Protein AF-W4VI73-F1 (afdb_monomer_lite)

InterPro domains:
  IPR001119 S-layer homology domain [PF00395] (2-27)
  IPR001119 S-layer homology domain [PF00395] (42-85)
  IPR001119 S-layer homology domain [PF00395] (102-146)
  IPR001119 S-layer homology domain [PS51272] (1-38)
  IPR001119 S-layer homology domain [PS51272] (39-98)
  IPR001119 S-layer homology domain [PS51272] (99-163)
  IPR001279 Metallo-beta-lactamase [PF00753] (171-366)
  IPR001279 Metallo-beta-lactamase [SM00849] (174-367)
  IPR035681 ComA-like, MBL domain [cd07731] (166-342)
  IPR036866 Ribonuclease Z/Hydroxyacylglutathione hydrolase-like [G3DSA:3.60.15.10] (163-410)
  IPR036866 Ribonuclease Z/Hydroxyacylglutathione hydrolase-like [SSF56281] (162-400)
  IPR052159 Bacterial competence-related DNA uptake protein [PTHR30619] (159-404)

Structure (mmCIF, N/CA/C/O backbone):
data_AF-W4VI73-F1
#
_entry.id   AF-W4VI73-F1
#
loop_
_atom_site.group_PDB
_atom_site.id
_atom_site.type_symbol
_atom_site.label_atom_id
_atom_site.label_alt_id
_atom_site.label_comp_id
_atom_site.label_asym_id
_atom_site.label_entity_id
_atom_site.label_seq_id
_atom_site.pdbx_PDB_ins_code
_atom_site.Cartn_x
_atom_site.Cartn_y
_atom_site.Cartn_z
_atom_site.occupancy
_atom_site.B_iso_or_equiv
_atom_site.auth_seq_id
_atom_site.auth_comp_id
_atom_site.auth_asym_id
_atom_site.auth_atom_id
_atom_site.pdbx_PDB_model_num
ATOM 1 N N . MET A 1 1 ? -0.825 -9.876 -23.901 1.00 53.19 1 MET A N 1
ATOM 2 C CA . MET A 1 1 ? 0.155 -10.525 -24.813 1.00 53.19 1 MET A CA 1
ATOM 3 C C . MET A 1 1 ? -0.487 -11.123 -26.064 1.00 53.19 1 MET A C 1
ATOM 5 O O . MET A 1 1 ? -0.194 -10.628 -27.145 1.00 53.19 1 MET A O 1
ATOM 9 N N . TYR A 1 2 ? -1.376 -12.121 -25.945 1.00 41.75 2 TYR A N 1
ATOM 10 C CA . TYR A 1 2 ? -2.130 -12.673 -27.088 1.00 41.75 2 TYR A CA 1
ATOM 11 C C . TYR A 1 2 ? -3.108 -11.646 -27.689 1.00 41.75 2 TYR A C 1
ATOM 13 O O . TYR A 1 2 ? -3.062 -11.385 -28.885 1.00 41.75 2 TYR A O 1
ATOM 21 N N . ASN A 1 3 ? -3.875 -10.950 -26.840 1.00 39.81 3 ASN A N 1
ATOM 22 C CA . ASN A 1 3 ? -4.805 -9.888 -27.263 1.00 39.81 3 ASN A CA 1
ATOM 23 C C . ASN A 1 3 ? -4.108 -8.655 -27.872 1.00 39.81 3 ASN A C 1
ATOM 25 O O . ASN A 1 3 ? -4.719 -7.924 -28.637 1.00 39.81 3 ASN A O 1
ATOM 29 N N . LEU A 1 4 ? -2.815 -8.457 -27.580 1.00 49.44 4 LEU A N 1
ATOM 30 C CA . LEU A 1 4 ? -1.982 -7.402 -28.178 1.00 49.44 4 LEU A CA 1
ATOM 31 C C . LEU A 1 4 ? -1.274 -7.877 -29.464 1.00 49.44 4 LEU A C 1
ATOM 33 O O . LEU A 1 4 ? -0.459 -7.155 -30.026 1.00 49.44 4 LEU A O 1
ATOM 37 N N . SER A 1 5 ? -1.521 -9.116 -29.914 1.00 58.31 5 SER A N 1
ATOM 38 C CA . SER A 1 5 ? -0.842 -9.750 -31.058 1.00 58.31 5 SER A CA 1
ATOM 39 C C . SER A 1 5 ? 0.697 -9.755 -30.967 1.00 58.31 5 SER A C 1
ATOM 41 O O . SER A 1 5 ? 1.405 -9.817 -31.977 1.00 58.31 5 SER A O 1
ATOM 43 N N . LEU A 1 6 ? 1.249 -9.703 -29.750 1.00 58.56 6 LEU A N 1
ATOM 44 C CA . LEU A 1 6 ? 2.697 -9.631 -29.530 1.00 58.56 6 LEU A CA 1
ATOM 45 C C . LEU A 1 6 ? 3.340 -11.019 -29.558 1.00 58.56 6 LEU A C 1
ATOM 47 O O . LEU A 1 6 ? 4.357 -11.205 -30.220 1.00 58.56 6 LEU A O 1
ATOM 51 N N . ILE A 1 7 ? 2.713 -12.016 -28.926 1.00 64.75 7 ILE A N 1
ATOM 52 C CA . ILE A 1 7 ? 3.198 -13.404 -28.901 1.00 64.75 7 ILE A CA 1
ATOM 53 C C . ILE A 1 7 ? 2.098 -14.345 -29.400 1.00 64.75 7 ILE A C 1
ATOM 55 O O . ILE A 1 7 ? 1.011 -14.391 -28.829 1.00 64.75 7 ILE A O 1
ATOM 59 N N . GLY A 1 8 ? 2.397 -15.105 -30.459 1.00 61.69 8 GLY A N 1
ATOM 60 C CA . GLY A 1 8 ? 1.536 -16.161 -31.004 1.00 61.69 8 GLY A CA 1
ATOM 61 C C . GLY A 1 8 ? 2.059 -17.571 -30.706 1.00 61.69 8 GLY A C 1
ATOM 62 O O . GLY A 1 8 ? 3.202 -17.739 -30.269 1.00 61.69 8 GLY A O 1
ATOM 63 N N . GLY A 1 9 ? 1.219 -18.582 -30.951 1.00 58.00 9 GLY A N 1
ATOM 64 C CA . GLY A 1 9 ? 1.603 -19.998 -30.901 1.00 58.00 9 GLY A CA 1
ATOM 65 C C . GLY A 1 9 ? 2.424 -20.442 -32.119 1.00 58.00 9 GLY A C 1
ATOM 66 O O . GLY A 1 9 ? 2.560 -19.709 -33.097 1.00 58.00 9 GLY A O 1
ATOM 67 N N . TYR A 1 10 ? 2.983 -21.648 -32.056 1.00 61.72 10 TYR A N 1
ATOM 68 C CA . TYR A 1 10 ? 3.681 -22.288 -33.170 1.00 61.72 10 TYR A CA 1
ATOM 69 C C . TYR A 1 10 ? 2.692 -22.975 -34.126 1.00 61.72 10 TYR A C 1
ATOM 71 O O . TYR A 1 10 ? 1.575 -23.326 -33.749 1.00 61.72 10 TYR A O 1
ATOM 79 N N . ASN A 1 11 ? 3.137 -23.242 -35.360 1.00 58.69 11 ASN A N 1
ATOM 80 C CA . ASN A 1 11 ? 2.346 -23.940 -36.388 1.00 58.69 11 ASN A CA 1
ATOM 81 C C . ASN A 1 11 ? 1.944 -25.379 -36.000 1.00 58.69 11 ASN A C 1
ATOM 83 O O . ASN A 1 11 ? 1.124 -25.986 -36.680 1.00 58.69 11 ASN A O 1
ATOM 87 N N . ASP A 1 12 ? 2.522 -25.923 -34.924 1.00 63.03 12 ASP A N 1
ATOM 88 C CA . ASP A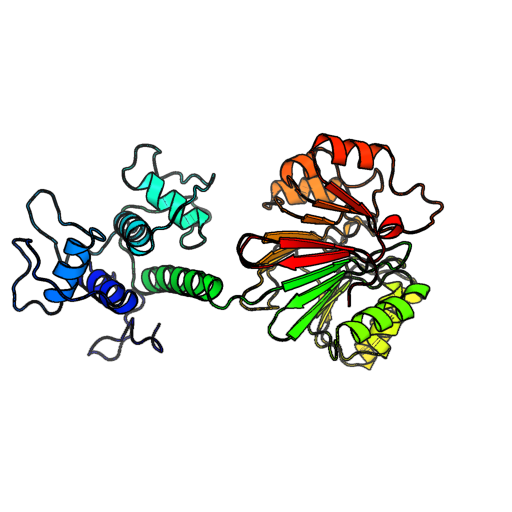 1 12 ? 2.183 -27.224 -34.338 1.00 63.03 12 ASP A CA 1
ATOM 89 C C . ASP A 1 12 ? 1.002 -27.154 -33.344 1.00 63.03 12 ASP A C 1
ATOM 91 O O . ASP A 1 12 ? 0.662 -28.156 -32.721 1.00 63.03 12 ASP A O 1
ATOM 95 N N . GLY A 1 13 ? 0.384 -25.978 -33.176 1.00 51.12 13 GLY A N 1
ATOM 96 C CA . GLY A 1 13 ? -0.728 -25.749 -32.251 1.00 51.12 13 GLY A CA 1
ATOM 97 C C . GLY A 1 13 ? -0.301 -25.540 -30.795 1.00 51.12 13 GLY A C 1
ATOM 98 O O . GLY A 1 13 ? -1.148 -25.267 -29.948 1.00 51.12 13 GLY A O 1
ATOM 99 N N . SER A 1 14 ? 0.997 -25.626 -30.479 1.00 64.94 14 SER A N 1
ATOM 100 C CA . SER A 1 14 ? 1.517 -25.384 -29.132 1.00 64.94 14 SER A CA 1
ATOM 101 C C . SER A 1 14 ? 1.884 -23.914 -28.914 1.00 64.94 14 SER A C 1
ATOM 103 O O . SER A 1 14 ? 2.407 -23.236 -29.797 1.00 64.94 14 SER A O 1
ATOM 105 N N . TYR A 1 15 ? 1.692 -23.411 -27.693 1.00 64.38 15 TYR A N 1
ATOM 106 C CA . TYR A 1 15 ? 2.195 -22.081 -27.310 1.00 64.38 15 TYR A CA 1
ATOM 107 C C . TYR A 1 15 ? 3.703 -22.093 -26.979 1.00 64.38 15 TYR A C 1
ATOM 109 O O . TYR A 1 15 ? 4.378 -21.060 -26.989 1.00 64.38 15 TYR A O 1
ATOM 117 N N . GLY A 1 16 ? 4.248 -23.288 -26.707 1.00 77.00 16 GLY A N 1
ATOM 118 C CA . GLY A 1 16 ? 5.673 -23.524 -26.483 1.00 77.00 16 GLY A CA 1
ATOM 119 C C . GLY A 1 16 ? 6.258 -22.791 -25.274 1.00 77.00 16 GLY A C 1
ATOM 120 O O . GLY A 1 16 ? 7.405 -22.373 -25.339 1.00 77.00 16 GLY A O 1
ATOM 121 N N . VAL A 1 17 ? 5.498 -22.632 -24.186 1.00 78.31 17 VAL A N 1
ATOM 122 C CA . VAL A 1 17 ? 5.861 -21.827 -22.997 1.00 78.31 17 VAL A CA 1
ATOM 123 C C . VAL A 1 17 ? 7.265 -22.102 -22.432 1.00 78.31 17 VAL A C 1
ATOM 125 O O . VAL A 1 17 ? 7.959 -21.167 -22.046 1.00 78.31 17 VAL A O 1
ATOM 128 N N . ASN A 1 18 ? 7.722 -23.358 -22.469 1.00 85.06 18 ASN A N 1
ATOM 129 C CA . ASN A 1 18 ? 9.032 -23.769 -21.948 1.00 85.06 18 ASN A CA 1
ATOM 130 C C . ASN A 1 18 ? 10.155 -23.763 -23.003 1.00 85.06 18 ASN A C 1
ATOM 132 O O . ASN A 1 18 ? 11.300 -24.063 -22.671 1.00 85.06 18 ASN A O 1
ATOM 136 N N . LYS A 1 19 ? 9.862 -23.453 -24.275 1.00 88.31 19 LYS A N 1
ATOM 137 C CA . LYS A 1 19 ? 10.893 -23.353 -25.321 1.00 88.31 19 LYS A CA 1
ATOM 138 C C . LYS A 1 19 ? 11.728 -22.091 -25.079 1.00 88.31 19 LYS A C 1
ATOM 140 O O . LYS A 1 19 ? 11.173 -21.038 -24.762 1.00 88.31 19 LYS A O 1
ATOM 145 N N . SER A 1 20 ? 13.049 -22.196 -25.227 1.00 93.50 20 SER A N 1
ATOM 146 C CA . SER A 1 20 ? 13.934 -21.027 -25.200 1.00 93.50 20 SER A CA 1
ATOM 147 C C . SER A 1 20 ? 13.585 -20.063 -26.331 1.00 93.50 20 SER A C 1
ATOM 149 O O . SER A 1 20 ? 13.265 -20.509 -27.433 1.00 93.50 20 SER A O 1
ATOM 151 N N . ILE A 1 21 ? 13.654 -18.760 -26.062 1.00 94.50 21 ILE A N 1
ATOM 152 C CA . ILE A 1 21 ? 13.336 -17.724 -27.046 1.00 94.50 21 ILE A CA 1
ATOM 153 C C . ILE A 1 21 ? 14.597 -17.259 -27.785 1.00 94.50 21 ILE A C 1
ATOM 155 O O . ILE A 1 21 ? 15.662 -17.049 -27.197 1.00 94.50 21 ILE A O 1
ATOM 159 N N . THR A 1 22 ? 14.493 -17.129 -29.103 1.00 96.50 22 THR A N 1
ATOM 160 C CA . THR A 1 22 ? 15.598 -16.717 -29.976 1.00 96.50 22 THR A CA 1
ATOM 161 C C . THR A 1 22 ? 15.736 -15.197 -30.054 1.00 96.50 22 THR A C 1
ATOM 163 O O . THR A 1 22 ? 14.796 -14.445 -29.787 1.00 96.50 22 THR A O 1
ATOM 166 N N . ARG A 1 23 ? 16.910 -14.723 -30.489 1.00 97.38 23 ARG A N 1
ATOM 167 C CA . ARG A 1 23 ? 17.167 -13.291 -30.710 1.00 97.38 23 ARG A CA 1
ATOM 168 C C . ARG A 1 23 ? 16.255 -12.703 -31.795 1.00 97.38 23 ARG A C 1
ATOM 170 O O . ARG A 1 23 ? 15.782 -11.582 -31.643 1.00 97.38 23 ARG A O 1
ATOM 177 N N . ALA A 1 24 ? 15.954 -13.461 -32.854 1.00 96.25 24 ALA A N 1
ATOM 178 C CA . ALA A 1 24 ? 15.026 -13.040 -33.907 1.00 96.25 24 ALA A CA 1
ATOM 179 C C . ALA A 1 24 ? 13.568 -12.923 -33.426 1.00 96.25 24 ALA A C 1
ATOM 181 O O . ALA A 1 24 ? 12.857 -12.005 -33.844 1.00 96.25 24 ALA A O 1
ATOM 182 N N . GLU A 1 25 ? 13.117 -13.823 -32.543 1.00 95.06 25 GLU A N 1
ATOM 183 C CA . GLU A 1 25 ? 11.790 -13.728 -31.916 1.00 95.06 25 GLU A CA 1
ATOM 184 C C . GLU A 1 25 ? 11.686 -12.475 -31.048 1.00 95.06 25 GLU A C 1
ATOM 186 O O . GLU A 1 25 ? 10.760 -11.691 -31.248 1.00 95.06 25 GLU A O 1
ATOM 191 N N . VAL A 1 26 ? 12.658 -12.233 -30.160 1.00 96.62 26 VAL A N 1
ATOM 192 C CA . VAL A 1 26 ? 12.672 -11.024 -29.317 1.00 96.62 26 VAL A CA 1
ATOM 193 C C . VAL A 1 26 ? 12.684 -9.756 -30.171 1.00 96.62 26 VAL A C 1
ATOM 195 O O . VAL A 1 26 ? 11.849 -8.882 -29.953 1.00 96.62 26 VAL A O 1
ATOM 198 N N . ALA A 1 27 ? 13.553 -9.686 -31.186 1.00 96.19 27 ALA A N 1
ATOM 199 C CA . ALA A 1 27 ? 13.620 -8.558 -32.116 1.00 96.19 27 ALA A CA 1
ATOM 200 C C . ALA A 1 27 ? 12.250 -8.221 -32.712 1.00 96.19 27 ALA A C 1
ATOM 202 O O . ALA A 1 27 ? 11.793 -7.086 -32.656 1.00 96.19 27 ALA A O 1
ATOM 203 N N . THR A 1 28 ? 11.566 -9.237 -33.235 1.00 90.94 28 THR A N 1
ATOM 204 C CA . THR A 1 28 ? 10.274 -9.069 -33.904 1.00 90.94 28 THR A CA 1
ATOM 205 C C . THR A 1 28 ? 9.180 -8.609 -32.946 1.00 90.94 28 THR A C 1
ATOM 207 O O . THR A 1 28 ? 8.346 -7.783 -33.317 1.00 90.94 28 THR A O 1
ATOM 210 N N . ILE A 1 29 ? 9.171 -9.137 -31.721 1.00 92.19 29 ILE A N 1
ATOM 211 C CA . ILE A 1 29 ? 8.170 -8.786 -30.710 1.00 92.19 29 ILE A CA 1
ATOM 212 C C . ILE A 1 29 ? 8.358 -7.337 -30.253 1.00 92.19 29 ILE A C 1
ATOM 214 O O . ILE A 1 29 ? 7.383 -6.591 -30.209 1.00 92.19 29 ILE A O 1
ATOM 218 N N . ILE A 1 30 ? 9.599 -6.926 -29.981 1.00 94.12 30 ILE A N 1
ATOM 219 C CA . ILE A 1 30 ? 9.917 -5.567 -29.525 1.00 94.12 30 ILE A CA 1
ATOM 220 C C . ILE A 1 30 ? 9.689 -4.539 -30.638 1.00 94.12 30 ILE A C 1
ATOM 222 O O . ILE A 1 30 ? 9.037 -3.532 -30.387 1.00 94.12 30 ILE A O 1
ATOM 226 N N . THR A 1 31 ? 10.107 -4.820 -31.882 1.00 88.75 31 THR A N 1
ATOM 227 C CA . THR A 1 31 ? 9.783 -3.970 -33.046 1.00 88.75 31 THR A CA 1
ATOM 228 C C . THR A 1 31 ? 8.281 -3.736 -33.168 1.00 88.75 31 THR A C 1
ATOM 230 O O . THR A 1 31 ? 7.867 -2.608 -33.396 1.00 88.75 31 THR A O 1
ATOM 233 N N . ARG A 1 32 ? 7.460 -4.787 -33.017 1.00 86.50 32 ARG A N 1
ATOM 234 C CA . ARG A 1 32 ? 6.000 -4.655 -33.114 1.00 86.50 32 ARG A CA 1
ATOM 235 C C . ARG A 1 32 ? 5.423 -3.849 -31.959 1.00 86.50 32 ARG A C 1
ATOM 237 O O . ARG A 1 32 ? 4.520 -3.057 -32.177 1.00 86.50 32 ARG A O 1
ATOM 244 N N . HIS A 1 33 ? 5.900 -4.094 -30.745 1.00 85.94 33 HIS A N 1
ATOM 245 C CA . HIS A 1 33 ? 5.370 -3.427 -29.566 1.00 85.94 33 HIS A CA 1
ATOM 246 C C . HIS A 1 33 ? 5.668 -1.924 -29.560 1.00 85.94 33 HIS A C 1
ATOM 248 O O . HIS A 1 33 ? 4.781 -1.141 -29.252 1.00 85.94 33 HIS A O 1
ATOM 254 N N . LEU A 1 34 ? 6.884 -1.540 -29.949 1.00 86.75 34 LEU A N 1
ATOM 255 C CA . LEU A 1 34 ? 7.323 -0.145 -30.017 1.00 86.75 34 LEU A CA 1
ATOM 256 C C . LEU A 1 34 ? 6.971 0.542 -31.352 1.00 86.75 34 LEU A C 1
ATOM 258 O O . LEU A 1 34 ? 7.462 1.632 -31.620 1.00 86.75 34 LEU A O 1
ATOM 262 N N . ASP A 1 35 ? 6.180 -0.112 -32.211 1.00 86.56 35 ASP A N 1
ATOM 263 C CA . ASP A 1 35 ? 5.791 0.366 -33.549 1.00 86.56 35 ASP A CA 1
ATOM 264 C C . ASP A 1 35 ? 6.974 0.870 -34.410 1.00 86.56 35 ASP A C 1
ATOM 266 O O . ASP A 1 35 ? 6.919 1.890 -35.101 1.00 86.56 35 ASP A O 1
ATOM 270 N N . LEU A 1 36 ? 8.101 0.150 -34.361 1.00 88.75 36 LEU A N 1
ATOM 271 C CA . LEU A 1 36 ? 9.322 0.559 -35.054 1.00 88.75 36 LEU A CA 1
ATOM 272 C C . LEU A 1 36 ? 9.239 0.269 -36.553 1.00 88.75 36 LEU A C 1
ATOM 274 O O . LEU A 1 36 ? 8.889 -0.829 -36.998 1.00 88.75 36 LEU A O 1
ATOM 278 N N . SER A 1 37 ? 9.691 1.235 -37.351 1.00 89.31 37 SER A N 1
ATOM 279 C CA . SER A 1 37 ? 9.804 1.073 -38.800 1.00 89.31 37 SER A CA 1
ATOM 280 C C . SER A 1 37 ? 10.893 0.063 -39.171 1.00 89.31 37 SER A C 1
ATOM 282 O O . SER A 1 37 ? 12.058 0.211 -38.800 1.00 89.31 37 SER A O 1
ATOM 284 N N . GLY A 1 38 ? 10.517 -0.946 -39.963 1.00 90.88 38 GLY A N 1
ATOM 285 C CA . GLY A 1 38 ? 11.434 -1.962 -40.478 1.00 90.88 38 GLY A CA 1
ATOM 286 C C . GLY A 1 38 ? 12.637 -1.360 -41.213 1.00 90.88 38 GLY A C 1
ATOM 287 O O . GLY A 1 38 ? 12.488 -0.436 -42.011 1.00 90.88 38 GLY A O 1
ATOM 288 N N . SER A 1 39 ? 13.828 -1.913 -40.983 1.00 92.75 39 SER A N 1
ATOM 289 C CA . SER A 1 39 ? 15.075 -1.435 -41.594 1.00 92.75 39 SER A CA 1
ATOM 290 C C . SER A 1 39 ? 15.955 -2.597 -42.060 1.00 92.75 39 SER A C 1
ATOM 292 O O . SER A 1 39 ? 15.746 -3.752 -41.694 1.00 92.75 39 SER A O 1
ATOM 294 N N . LYS A 1 40 ? 16.933 -2.303 -42.918 1.00 96.12 40 LYS A N 1
ATOM 295 C CA . LYS A 1 40 ? 17.884 -3.286 -43.439 1.00 96.12 40 LYS A CA 1
ATOM 296 C C . LYS A 1 40 ? 19.028 -3.499 -42.431 1.00 96.12 40 LYS A C 1
ATOM 298 O O . LYS A 1 40 ? 19.741 -2.532 -42.177 1.00 96.12 40 LYS A O 1
ATOM 303 N N . PRO A 1 41 ? 19.264 -4.727 -41.932 1.00 96.38 41 PRO A N 1
ATOM 304 C CA . PRO A 1 41 ? 20.358 -4.987 -41.007 1.00 96.38 41 PRO A CA 1
ATOM 305 C C . PRO A 1 41 ? 21.729 -5.006 -41.693 1.00 96.38 41 PRO A C 1
ATOM 307 O O . PRO A 1 41 ? 21.826 -5.307 -42.892 1.00 96.38 41 PRO A O 1
ATOM 310 N N . THR A 1 42 ? 22.793 -4.749 -40.925 1.00 97.06 42 THR A N 1
ATOM 311 C CA . THR A 1 42 ? 24.188 -4.789 -41.415 1.00 97.06 42 THR A CA 1
ATOM 312 C C . THR A 1 42 ? 24.914 -6.115 -41.147 1.00 97.06 42 THR A C 1
ATOM 314 O O . THR A 1 42 ? 26.023 -6.329 -41.640 1.00 97.06 42 THR A O 1
ATOM 317 N N . PHE A 1 43 ? 24.279 -7.036 -40.420 1.00 97.62 43 PHE A N 1
ATOM 318 C CA . PHE A 1 43 ? 24.878 -8.300 -39.986 1.00 97.62 43 PHE A CA 1
ATOM 319 C C . PHE A 1 43 ? 25.113 -9.310 -41.117 1.00 97.62 43 PHE A C 1
ATOM 321 O O . PHE A 1 43 ? 24.282 -9.493 -42.009 1.00 97.62 43 PHE A O 1
ATOM 328 N N . SER A 1 44 ? 26.238 -10.025 -41.038 1.00 95.62 44 SER A N 1
ATOM 329 C CA . SER A 1 44 ? 26.706 -10.943 -42.088 1.00 95.62 44 SER A CA 1
ATOM 330 C C . SER A 1 44 ? 25.900 -12.244 -42.205 1.00 95.62 44 SER A C 1
ATOM 332 O O . SER A 1 44 ? 25.865 -12.856 -43.273 1.00 95.62 44 SER A O 1
ATOM 334 N N . ASP A 1 45 ? 25.233 -12.663 -41.130 1.00 97.44 45 ASP A N 1
ATOM 335 C CA . ASP A 1 45 ? 24.514 -13.937 -41.012 1.00 97.44 45 ASP A CA 1
ATOM 336 C C . ASP A 1 45 ? 22.984 -13.793 -41.109 1.00 97.44 45 ASP A C 1
ATOM 338 O O . ASP A 1 45 ? 22.250 -14.771 -40.939 1.00 97.44 45 ASP A O 1
ATOM 342 N N . VAL A 1 46 ? 22.481 -12.594 -41.420 1.00 97.00 46 VAL A N 1
ATOM 343 C CA . VAL A 1 46 ? 21.044 -12.336 -41.565 1.00 97.00 46 VAL A CA 1
ATOM 344 C C . VAL A 1 46 ? 20.688 -12.211 -43.046 1.00 97.00 46 VAL A C 1
ATOM 346 O O . VAL A 1 46 ? 20.834 -11.167 -43.678 1.00 97.00 46 VAL A O 1
ATOM 349 N N . SER A 1 47 ? 20.193 -13.308 -43.623 1.00 95.94 47 SER A N 1
ATOM 350 C CA . SER A 1 47 ? 19.722 -13.338 -45.013 1.00 95.94 47 SER A CA 1
ATOM 351 C C . SER A 1 47 ? 18.561 -12.363 -45.241 1.00 95.94 47 SER A C 1
ATOM 353 O O . SER A 1 47 ? 17.642 -12.306 -44.430 1.00 95.94 47 SER A O 1
ATOM 355 N N . SER A 1 48 ? 18.516 -11.697 -46.402 1.00 94.50 48 SER A N 1
ATOM 356 C CA . SER A 1 48 ? 17.365 -10.874 -46.825 1.00 94.50 48 SER A CA 1
ATOM 357 C C . SER A 1 48 ? 16.051 -11.648 -46.958 1.00 94.50 48 SER A C 1
ATOM 359 O O . SER A 1 48 ? 14.986 -11.044 -47.030 1.00 94.50 48 SER A O 1
ATOM 361 N N . LYS A 1 49 ? 16.114 -12.985 -46.981 1.00 94.44 49 LYS A N 1
ATOM 362 C CA . LYS A 1 49 ? 14.946 -13.878 -46.960 1.00 94.44 49 LYS A CA 1
ATOM 363 C C . LYS A 1 49 ? 14.548 -14.324 -45.549 1.00 94.44 49 LYS A C 1
ATOM 365 O O . LYS A 1 49 ? 13.584 -15.070 -45.404 1.00 94.44 49 LYS A O 1
ATOM 370 N N . HIS A 1 50 ? 15.302 -13.942 -44.517 1.00 94.81 50 HIS A N 1
ATOM 371 C CA . HIS A 1 50 ? 14.987 -14.297 -43.139 1.00 94.81 50 HIS A CA 1
ATOM 372 C C . HIS A 1 50 ? 13.702 -13.583 -42.705 1.00 94.81 50 HIS A C 1
ATOM 374 O O . HIS A 1 50 ? 13.547 -12.387 -42.930 1.00 94.81 50 HIS A O 1
ATOM 380 N N . TRP A 1 51 ? 12.784 -14.295 -42.055 1.00 93.44 51 TRP A N 1
ATOM 381 C CA . TRP A 1 51 ? 11.472 -13.754 -41.677 1.00 93.44 51 TRP A CA 1
ATOM 382 C C . TRP A 1 51 ? 11.570 -12.529 -40.747 1.00 93.44 51 TRP A C 1
ATOM 384 O O . TRP A 1 51 ? 10.766 -11.611 -40.850 1.00 93.44 51 TRP A O 1
ATOM 394 N N . ALA A 1 52 ? 12.596 -12.484 -39.893 1.00 94.06 52 ALA A N 1
ATOM 395 C CA . ALA A 1 52 ? 12.873 -11.359 -38.996 1.00 94.06 52 ALA A CA 1
ATOM 396 C C . ALA A 1 52 ? 13.775 -10.265 -39.608 1.00 94.06 52 ALA A C 1
ATOM 398 O O . ALA A 1 52 ? 14.224 -9.394 -38.873 1.00 94.06 52 ALA A O 1
ATOM 399 N N . TYR A 1 53 ? 14.100 -10.309 -40.910 1.00 94.50 53 TYR A N 1
ATOM 400 C CA . TYR A 1 53 ? 15.110 -9.428 -41.524 1.00 94.50 53 TYR A CA 1
ATOM 401 C C . TYR A 1 53 ? 14.882 -7.945 -41.210 1.00 94.50 53 TYR A C 1
ATOM 403 O O . TYR A 1 53 ? 15.784 -7.278 -40.712 1.00 94.50 53 TYR A O 1
ATOM 411 N N . LEU A 1 54 ? 13.661 -7.454 -41.443 1.00 93.25 54 LEU A N 1
ATOM 412 C CA . LEU A 1 54 ? 13.322 -6.045 -41.241 1.00 93.25 54 LEU A CA 1
ATOM 413 C C . LEU A 1 54 ? 13.253 -5.648 -39.763 1.00 93.25 54 LEU A C 1
ATOM 415 O O . LEU A 1 54 ? 13.652 -4.541 -39.411 1.00 93.25 54 LEU A O 1
ATOM 419 N N . SER A 1 55 ? 12.778 -6.548 -38.899 1.00 96.94 55 SER A N 1
ATOM 420 C CA . SER A 1 55 ? 12.736 -6.311 -37.453 1.00 96.94 55 SER A CA 1
ATOM 421 C C . SER A 1 55 ? 14.138 -6.258 -36.857 1.00 96.94 55 SER A C 1
ATOM 423 O O . SER A 1 55 ? 14.420 -5.370 -36.064 1.00 96.94 55 SER A O 1
ATOM 425 N N . ILE A 1 56 ? 15.041 -7.148 -37.288 1.00 98.12 56 ILE A N 1
ATOM 426 C CA . ILE A 1 56 ? 16.446 -7.142 -36.856 1.00 98.12 56 ILE A CA 1
ATOM 427 C C . ILE A 1 56 ? 17.125 -5.829 -37.254 1.00 98.12 56 ILE A C 1
ATOM 429 O O . ILE A 1 56 ? 17.814 -5.233 -36.433 1.00 98.12 56 ILE A O 1
ATOM 433 N N . GLY A 1 57 ? 16.908 -5.341 -38.478 1.00 96.31 57 GLY A N 1
ATOM 434 C CA . GLY A 1 57 ? 17.465 -4.046 -38.868 1.00 96.31 57 GLY A CA 1
ATOM 435 C C . GLY A 1 57 ? 16.832 -2.865 -38.128 1.00 96.31 57 GLY A C 1
ATOM 436 O O . GLY A 1 57 ? 17.510 -1.866 -37.910 1.00 96.31 57 GLY A O 1
ATOM 437 N N . ALA A 1 58 ? 15.561 -2.958 -37.719 1.00 96.25 58 ALA A N 1
ATOM 438 C CA . ALA A 1 58 ? 14.902 -1.914 -36.931 1.00 96.25 58 ALA A CA 1
ATOM 439 C C . ALA A 1 58 ? 15.516 -1.789 -35.528 1.00 96.25 58 ALA A C 1
ATOM 441 O O . ALA A 1 58 ? 15.954 -0.708 -35.152 1.00 96.25 58 ALA A O 1
ATOM 442 N N . ILE A 1 59 ? 15.633 -2.897 -34.786 1.00 97.19 59 ILE A N 1
ATOM 443 C CA . ILE A 1 59 ? 16.257 -2.886 -33.447 1.00 97.19 59 ILE A CA 1
ATOM 444 C C . ILE A 1 59 ? 17.750 -2.525 -33.483 1.00 97.19 59 ILE A C 1
ATOM 446 O O . ILE A 1 59 ? 18.275 -2.044 -32.484 1.00 97.19 59 ILE A O 1
ATOM 450 N N . GLU A 1 60 ? 18.439 -2.777 -34.601 1.00 97.44 60 GLU A N 1
ATOM 451 C CA . GLU A 1 60 ? 19.829 -2.364 -34.806 1.00 97.44 60 GLU A CA 1
ATOM 452 C C . GLU A 1 60 ? 19.911 -0.848 -35.000 1.00 97.44 60 GLU A C 1
ATOM 454 O O . GLU A 1 60 ? 20.721 -0.192 -34.351 1.00 97.44 60 GLU A O 1
ATOM 459 N N . LYS A 1 61 ? 19.054 -0.297 -35.872 1.00 96.12 61 LYS A N 1
ATOM 460 C CA . LYS A 1 61 ? 18.998 1.134 -36.188 1.00 96.12 61 LYS A CA 1
ATOM 461 C C . LYS A 1 61 ? 18.693 1.988 -34.957 1.00 96.12 61 LYS A C 1
ATOM 463 O O . LYS A 1 61 ? 19.282 3.051 -34.814 1.00 96.12 61 LYS A O 1
ATOM 468 N N . GLU A 1 62 ? 17.792 1.519 -34.099 1.00 96.75 62 GLU A N 1
ATOM 469 C CA . GLU A 1 62 ? 17.422 2.195 -32.845 1.00 96.75 62 GLU A CA 1
ATOM 470 C C . GLU A 1 62 ? 18.374 1.844 -31.681 1.00 96.75 62 GLU A C 1
ATOM 472 O O . GLU A 1 62 ? 18.085 2.134 -30.528 1.00 96.75 62 GLU A O 1
ATOM 477 N N . GLU A 1 63 ? 19.495 1.160 -31.952 1.00 96.38 63 GLU A N 1
ATOM 478 C CA . GLU A 1 63 ? 20.521 0.766 -30.969 1.00 96.38 63 GLU A CA 1
ATOM 479 C C . GLU A 1 63 ? 20.010 -0.095 -29.789 1.00 96.38 63 GLU A C 1
ATOM 481 O O . GLU A 1 63 ? 20.715 -0.348 -28.806 1.00 96.38 63 GLU A O 1
ATOM 486 N N . ILE A 1 64 ? 18.804 -0.654 -29.910 1.00 96.69 64 ILE A N 1
ATOM 487 C CA . ILE A 1 64 ? 18.169 -1.519 -28.910 1.00 96.69 64 ILE A CA 1
ATOM 488 C C . ILE A 1 64 ? 18.948 -2.831 -28.764 1.00 96.69 64 ILE A C 1
ATOM 490 O O . ILE A 1 64 ? 19.199 -3.315 -27.650 1.00 96.69 64 ILE A O 1
ATOM 494 N N . MET A 1 65 ? 19.383 -3.416 -29.880 1.00 95.25 65 MET A N 1
ATOM 495 C CA . MET A 1 65 ? 20.133 -4.669 -29.875 1.00 95.25 65 MET A CA 1
ATOM 496 C C . MET A 1 65 ? 21.115 -4.747 -31.045 1.00 95.25 65 MET A C 1
ATOM 498 O O . MET A 1 65 ? 20.729 -4.786 -32.209 1.00 95.25 65 MET A O 1
ATOM 502 N N . GLY A 1 66 ? 22.401 -4.850 -30.705 1.00 92.00 66 GLY A N 1
ATOM 503 C CA . GLY A 1 66 ? 23.490 -5.058 -31.658 1.00 92.00 66 GLY A CA 1
ATOM 504 C C . GLY A 1 66 ? 23.868 -6.529 -31.868 1.00 92.00 66 GLY A C 1
ATOM 505 O O . GLY A 1 66 ? 23.295 -7.448 -31.271 1.00 92.00 66 GLY A O 1
ATOM 506 N N . GLY A 1 67 ? 24.875 -6.738 -32.716 1.00 91.44 67 GLY A N 1
ATOM 507 C CA . GLY A 1 67 ? 25.476 -8.042 -33.008 1.00 91.44 67 GLY A CA 1
ATOM 508 C C . GLY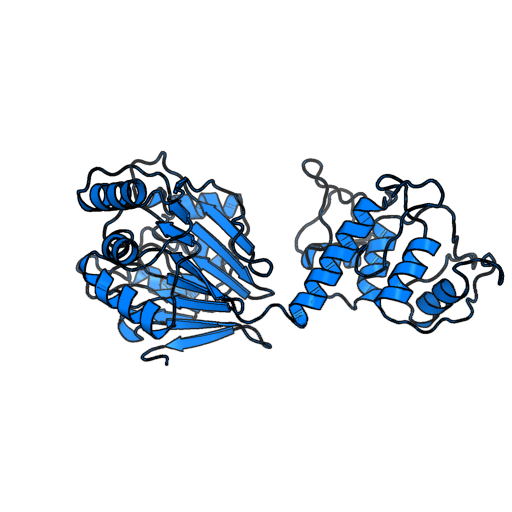 A 1 67 ? 26.731 -8.343 -32.187 1.00 91.44 67 GLY A C 1
ATOM 509 O O . GLY A 1 67 ? 27.136 -7.596 -31.297 1.00 91.44 67 GLY A O 1
ATOM 510 N N . TYR A 1 68 ? 27.358 -9.468 -32.498 1.00 92.75 68 TYR A N 1
ATOM 511 C CA . TYR A 1 68 ? 28.615 -9.909 -31.912 1.00 92.75 68 TYR A CA 1
ATOM 512 C C . TYR A 1 68 ? 29.809 -9.258 -32.623 1.00 92.75 68 TYR A C 1
ATOM 514 O O . TYR A 1 68 ? 29.708 -8.750 -33.738 1.00 92.75 68 TYR A O 1
ATOM 522 N N . LYS A 1 69 ? 30.983 -9.309 -31.980 1.00 92.62 69 LYS A N 1
ATOM 523 C CA . LYS A 1 69 ? 32.231 -8.718 -32.505 1.00 92.62 69 LYS A CA 1
ATOM 524 C C . LYS A 1 69 ? 32.669 -9.279 -33.863 1.00 92.62 69 LYS A C 1
ATOM 526 O O . LYS A 1 69 ? 33.455 -8.641 -34.551 1.00 92.62 69 LYS A O 1
ATOM 531 N N . ASP A 1 70 ? 32.192 -10.466 -34.224 1.00 94.75 70 ASP A N 1
ATOM 532 C CA . ASP A 1 70 ? 32.437 -11.114 -35.516 1.00 94.75 70 ASP A CA 1
ATOM 533 C C . ASP A 1 70 ? 31.508 -10.600 -36.639 1.00 94.75 70 ASP A C 1
ATOM 535 O O . ASP A 1 70 ? 31.586 -11.079 -37.769 1.00 94.75 70 ASP A O 1
ATOM 539 N N . GLY A 1 71 ? 30.635 -9.629 -36.347 1.00 94.38 71 GLY A N 1
ATOM 540 C CA . GLY A 1 71 ? 29.680 -9.060 -37.298 1.00 94.38 71 GLY A CA 1
ATOM 541 C C . GLY A 1 71 ? 28.419 -9.905 -37.505 1.00 94.38 71 GLY A C 1
ATOM 542 O O . GLY A 1 71 ? 27.645 -9.614 -38.418 1.00 94.38 71 GLY A O 1
ATOM 543 N N . SER A 1 72 ? 28.207 -10.953 -36.702 1.00 97.12 72 SER A N 1
ATOM 544 C CA . SER A 1 72 ? 26.988 -11.770 -36.728 1.00 97.12 72 SER A CA 1
ATOM 545 C C . SER A 1 72 ? 25.918 -11.251 -35.760 1.00 97.12 72 SER A C 1
ATOM 547 O O . SER A 1 72 ? 26.226 -10.659 -34.728 1.00 97.12 72 SER A O 1
ATOM 549 N N . PHE A 1 73 ? 24.646 -11.510 -36.054 1.00 97.38 73 PHE A N 1
ATOM 550 C CA . PHE A 1 73 ? 23.515 -11.292 -35.153 1.00 97.38 73 PHE A CA 1
ATOM 551 C C . PHE A 1 73 ? 23.100 -12.563 -34.411 1.00 97.38 73 PHE A C 1
ATOM 553 O O . PHE A 1 73 ? 22.548 -12.470 -33.318 1.00 97.38 73 PHE A O 1
ATOM 560 N N . LYS A 1 74 ? 23.337 -13.744 -34.992 1.00 97.12 74 LYS A N 1
ATOM 561 C CA . LYS A 1 74 ? 22.905 -15.061 -34.500 1.00 97.12 74 LYS A CA 1
ATOM 562 C C . LYS A 1 74 ? 21.390 -15.137 -34.274 1.00 97.12 74 LYS A C 1
ATOM 564 O O . LYS A 1 74 ? 20.939 -15.349 -33.149 1.00 97.12 74 LYS A O 1
ATOM 569 N N . PRO A 1 75 ? 20.571 -14.977 -35.333 1.00 96.38 75 PRO A N 1
ATOM 570 C CA . PRO A 1 75 ? 19.120 -14.837 -35.195 1.00 96.38 75 PRO A CA 1
ATOM 571 C C . PRO A 1 75 ? 18.432 -16.049 -34.552 1.00 96.38 75 PRO A C 1
ATOM 573 O O . PRO A 1 75 ? 17.435 -15.869 -33.858 1.00 96.38 75 PRO A O 1
ATOM 576 N N . ASN A 1 76 ? 18.962 -17.260 -34.757 1.00 94.44 76 ASN A N 1
ATOM 577 C CA . ASN A 1 76 ? 18.295 -18.510 -34.375 1.00 94.44 76 ASN A CA 1
ATOM 578 C C . ASN A 1 76 ? 18.966 -19.254 -33.208 1.00 94.44 76 ASN A C 1
ATOM 580 O O . ASN A 1 76 ? 18.277 -19.941 -32.459 1.00 94.44 76 ASN A O 1
ATOM 584 N N . ALA A 1 77 ? 20.292 -19.161 -33.054 1.00 90.38 77 ALA A N 1
ATOM 585 C CA . ALA A 1 77 ? 21.028 -19.847 -31.991 1.00 90.38 77 ALA A CA 1
ATOM 586 C C . ALA A 1 77 ? 22.409 -19.202 -31.736 1.00 90.38 77 ALA A C 1
ATOM 588 O O . ALA A 1 77 ? 23.063 -18.815 -32.707 1.00 90.38 77 ALA A O 1
ATOM 589 N N . PRO A 1 78 ? 22.902 -19.167 -30.479 1.00 92.81 78 PRO A N 1
ATOM 590 C CA . PRO A 1 78 ? 22.212 -19.629 -29.272 1.00 92.81 78 PRO A CA 1
ATOM 591 C C . PRO A 1 78 ? 20.992 -18.750 -28.923 1.00 92.81 78 PRO A C 1
ATOM 593 O O . PRO A 1 78 ? 20.898 -17.622 -29.413 1.00 92.81 78 PRO A O 1
ATOM 596 N N . PRO A 1 79 ? 20.029 -19.268 -28.135 1.00 94.75 79 PRO A N 1
ATOM 597 C CA . PRO A 1 79 ? 18.933 -18.463 -27.600 1.00 94.75 79 PRO A CA 1
ATOM 598 C C . PRO A 1 79 ? 19.444 -17.283 -26.770 1.00 94.75 79 PRO A C 1
ATOM 600 O O . PRO A 1 79 ? 20.589 -17.285 -26.318 1.00 94.75 79 PRO A O 1
ATOM 603 N N . ILE A 1 80 ? 18.583 -16.287 -26.557 1.00 96.75 80 ILE A N 1
ATOM 604 C CA . ILE A 1 80 ? 18.963 -15.106 -25.781 1.00 96.75 80 ILE A CA 1
ATOM 605 C C . ILE A 1 80 ? 19.169 -15.474 -24.304 1.00 96.75 80 ILE A C 1
ATOM 607 O O . ILE A 1 80 ? 18.372 -16.206 -23.705 1.00 96.75 80 ILE A O 1
ATOM 611 N N . THR A 1 81 ? 20.239 -14.956 -23.710 1.00 97.56 81 THR A N 1
ATOM 612 C CA . THR A 1 81 ? 20.505 -15.104 -22.272 1.00 97.56 81 THR A CA 1
ATOM 613 C C . THR A 1 81 ? 19.723 -14.082 -21.444 1.00 97.56 81 THR A C 1
ATOM 615 O O . THR A 1 81 ? 19.341 -13.023 -21.951 1.00 97.56 81 THR A O 1
ATOM 618 N N . ARG A 1 82 ? 19.525 -14.350 -20.144 1.00 97.44 82 ARG A N 1
ATOM 619 C CA . ARG A 1 82 ? 18.905 -13.381 -19.217 1.00 97.44 82 ARG A CA 1
ATOM 620 C C . ARG A 1 82 ? 19.648 -12.045 -19.211 1.00 97.44 82 ARG A C 1
ATOM 622 O O . ARG A 1 82 ? 18.997 -11.010 -19.246 1.00 97.44 82 ARG A O 1
ATOM 629 N N . ALA A 1 83 ? 20.984 -12.051 -19.235 1.00 97.50 83 ALA A N 1
ATOM 630 C CA . ALA A 1 83 ? 21.786 -10.827 -19.279 1.00 97.50 83 ALA A CA 1
ATOM 631 C C . ALA A 1 83 ? 21.593 -10.018 -20.574 1.00 97.50 83 ALA A C 1
ATOM 633 O O . ALA A 1 83 ? 21.440 -8.797 -20.520 1.00 97.50 83 ALA A O 1
ATOM 634 N N . GLU A 1 84 ? 21.575 -10.683 -21.734 1.00 97.56 84 GLU A N 1
ATOM 635 C CA . GLU A 1 84 ? 21.287 -10.032 -23.021 1.00 97.56 84 GLU A CA 1
ATOM 636 C C . GLU A 1 84 ? 19.875 -9.456 -23.053 1.00 97.56 84 GLU A C 1
ATOM 638 O O . GLU A 1 84 ? 19.701 -8.319 -23.494 1.00 97.56 84 GLU A O 1
ATOM 643 N N . LEU A 1 85 ? 18.888 -10.197 -22.539 1.00 97.88 85 LEU A N 1
ATOM 644 C CA . LEU A 1 85 ? 17.519 -9.708 -22.443 1.00 97.88 85 LEU A CA 1
ATOM 645 C C . LEU A 1 85 ? 17.419 -8.495 -21.510 1.00 97.88 85 LEU A C 1
ATOM 647 O O . LEU A 1 85 ? 16.776 -7.518 -21.876 1.00 97.88 85 LEU A O 1
ATOM 651 N N . SER A 1 86 ? 18.085 -8.507 -20.349 1.00 97.06 86 SER A N 1
ATOM 652 C CA . SER A 1 86 ? 18.097 -7.352 -19.440 1.00 97.06 86 SER A CA 1
ATOM 653 C C . SER A 1 86 ? 18.647 -6.105 -20.123 1.00 97.06 86 SER A C 1
ATOM 655 O O . SER A 1 86 ? 18.004 -5.062 -20.108 1.00 97.06 86 SER A O 1
ATOM 657 N N . ALA A 1 87 ? 19.811 -6.207 -20.768 1.00 97.19 87 ALA A N 1
ATOM 658 C CA . ALA A 1 87 ? 20.410 -5.066 -21.454 1.00 97.19 87 ALA A CA 1
ATOM 659 C C . ALA A 1 87 ? 19.557 -4.566 -22.630 1.00 97.19 87 ALA A C 1
ATOM 661 O O . ALA A 1 87 ? 19.511 -3.364 -22.881 1.00 97.19 87 ALA A O 1
ATOM 662 N N . LEU A 1 88 ? 18.887 -5.478 -23.340 1.00 97.56 88 LEU A N 1
ATOM 663 C CA . LEU A 1 88 ? 17.957 -5.138 -24.413 1.00 97.56 88 LEU A CA 1
ATOM 664 C C . LEU A 1 88 ? 16.746 -4.368 -23.885 1.00 97.56 88 LEU A C 1
ATOM 666 O O . LEU A 1 88 ? 16.438 -3.317 -24.429 1.00 97.56 88 LEU A O 1
ATOM 670 N N . LEU A 1 89 ? 16.082 -4.864 -22.836 1.00 96.94 89 LEU A N 1
ATOM 671 C CA . LEU A 1 89 ? 14.870 -4.239 -22.296 1.00 96.94 89 LEU A CA 1
ATOM 672 C C . LEU A 1 89 ? 15.160 -2.867 -21.676 1.00 96.94 89 LEU A C 1
ATOM 674 O O . LEU A 1 89 ? 14.372 -1.951 -21.862 1.00 96.94 89 LEU A O 1
ATOM 678 N N . VAL A 1 90 ? 16.315 -2.685 -21.022 1.00 96.00 90 VAL A N 1
ATOM 679 C CA . VAL A 1 90 ? 16.718 -1.354 -20.530 1.00 96.00 90 VAL A CA 1
ATOM 680 C C . VAL A 1 90 ? 16.831 -0.342 -21.663 1.00 96.00 90 VAL A C 1
ATOM 682 O O . VAL A 1 90 ? 16.345 0.771 -21.515 1.00 96.00 90 VAL A O 1
ATOM 685 N N . ARG A 1 91 ? 17.450 -0.713 -22.791 1.00 96.94 91 ARG A N 1
ATOM 686 C CA . ARG A 1 91 ? 17.570 0.195 -23.942 1.00 96.94 91 ARG A CA 1
ATOM 687 C C . ARG A 1 91 ? 16.239 0.409 -24.652 1.00 96.94 91 ARG A C 1
ATOM 689 O O . ARG A 1 91 ? 15.925 1.535 -24.993 1.00 96.94 91 ARG A O 1
ATOM 696 N N . ALA A 1 92 ? 15.471 -0.660 -24.858 1.00 95.25 92 ALA A N 1
ATOM 697 C CA . ALA A 1 92 ? 14.206 -0.616 -25.586 1.00 95.25 92 ALA A CA 1
ATOM 698 C C . ALA A 1 92 ? 13.162 0.303 -24.935 1.00 95.25 92 ALA A C 1
ATOM 700 O O . ALA A 1 92 ? 12.391 0.928 -25.650 1.00 95.25 92 ALA A O 1
ATOM 701 N N . TYR A 1 93 ? 13.148 0.364 -23.602 1.00 93.31 93 TYR A N 1
ATOM 702 C CA . TYR A 1 93 ? 12.147 1.094 -22.819 1.00 93.31 93 TYR A CA 1
ATOM 703 C C . TYR A 1 93 ? 12.757 2.220 -21.977 1.00 93.31 93 TYR A C 1
ATOM 705 O O . TYR A 1 93 ? 12.135 2.686 -21.030 1.00 93.31 93 TYR A O 1
ATOM 713 N N . GLU A 1 94 ? 14.004 2.603 -22.276 1.00 92.94 94 GLU A N 1
ATOM 714 C CA . GLU A 1 94 ? 14.730 3.699 -21.615 1.00 92.94 94 GLU A CA 1
ATOM 715 C C . GLU A 1 94 ? 14.675 3.649 -20.073 1.00 92.94 94 GLU A C 1
ATOM 717 O O . GLU A 1 94 ? 14.574 4.664 -19.384 1.00 92.94 94 GLU A O 1
ATOM 722 N N . LEU A 1 95 ? 14.738 2.438 -19.511 1.00 89.75 95 LEU A N 1
ATOM 723 C CA . LEU A 1 95 ? 14.530 2.210 -18.082 1.00 89.75 95 LEU A CA 1
ATOM 724 C C . LEU A 1 95 ? 15.681 2.785 -17.246 1.00 89.75 95 LEU A C 1
ATOM 726 O O . LEU A 1 95 ? 16.860 2.612 -17.570 1.00 89.75 95 LEU A O 1
ATOM 730 N N . THR A 1 96 ? 15.343 3.388 -16.106 1.00 90.81 96 THR A N 1
ATOM 731 C CA . THR A 1 96 ? 16.298 4.003 -15.172 1.00 90.81 96 THR A CA 1
ATOM 732 C C . THR A 1 96 ? 16.139 3.452 -13.748 1.00 90.81 96 THR A C 1
ATOM 734 O O . THR A 1 96 ? 15.292 2.598 -13.483 1.00 90.81 96 THR A O 1
ATOM 737 N N . GLY A 1 97 ? 17.000 3.895 -12.828 1.00 82.94 97 GLY A N 1
ATOM 738 C CA . GLY A 1 97 ? 16.987 3.477 -11.423 1.00 82.94 97 GLY A CA 1
ATOM 739 C C . GLY A 1 97 ? 18.038 2.421 -11.074 1.00 82.94 97 GLY A C 1
ATOM 740 O O . GLY A 1 97 ? 18.753 1.897 -11.934 1.00 82.94 97 GLY A O 1
ATOM 741 N N . LYS A 1 98 ? 18.182 2.139 -9.779 1.00 81.38 98 LYS A N 1
ATOM 742 C CA . LYS A 1 98 ? 19.189 1.206 -9.266 1.00 81.38 98 LYS A CA 1
ATOM 743 C C . LYS A 1 98 ? 18.689 0.545 -7.989 1.00 81.38 98 LYS A C 1
ATOM 745 O O . LYS A 1 98 ? 18.497 1.217 -6.987 1.00 81.38 98 LYS A O 1
ATOM 750 N N . SER A 1 99 ? 18.585 -0.779 -8.013 1.00 77.19 99 SER A N 1
ATOM 751 C CA . SER A 1 99 ? 18.246 -1.548 -6.820 1.00 77.19 99 SER A CA 1
ATOM 752 C C . SER A 1 99 ? 19.465 -1.709 -5.891 1.00 77.19 99 SER A C 1
ATOM 754 O O . SER A 1 99 ? 20.602 -1.802 -6.371 1.00 77.19 99 SER A O 1
ATOM 756 N N . PRO A 1 100 ? 19.266 -1.756 -4.560 1.00 72.38 100 PRO A N 1
ATOM 757 C CA . PRO A 1 100 ? 20.302 -2.180 -3.618 1.00 72.38 100 PRO A CA 1
ATOM 758 C C . PRO A 1 100 ? 20.497 -3.709 -3.597 1.00 72.38 100 PRO A C 1
ATOM 760 O O . PRO A 1 100 ? 21.475 -4.193 -3.024 1.00 72.38 100 PRO A O 1
ATOM 763 N N . LEU A 1 101 ? 19.596 -4.483 -4.216 1.00 75.19 101 LEU A N 1
ATOM 764 C CA . LEU A 1 101 ? 19.643 -5.945 -4.213 1.00 75.19 101 LEU A CA 1
ATOM 765 C C . LEU A 1 101 ? 20.862 -6.470 -4.981 1.00 75.19 101 LEU A C 1
ATOM 767 O O . LEU A 1 101 ? 21.087 -6.150 -6.146 1.00 75.19 101 LEU A O 1
ATOM 771 N N . SER A 1 102 ? 21.643 -7.341 -4.345 1.00 84.38 102 SER A N 1
ATOM 772 C CA . SER A 1 102 ? 22.797 -7.992 -4.972 1.00 84.38 102 SER A CA 1
ATOM 773 C C . SER A 1 102 ? 22.532 -9.479 -5.205 1.00 84.38 102 SER A C 1
ATOM 775 O O . SER A 1 102 ? 21.845 -10.124 -4.419 1.00 84.38 102 SER A O 1
ATOM 777 N N . PHE A 1 103 ? 23.078 -10.020 -6.297 1.00 90.81 103 PHE A N 1
ATOM 778 C CA . PHE A 1 103 ? 22.984 -11.443 -6.627 1.00 90.81 103 PHE A CA 1
ATOM 779 C C . PHE A 1 103 ? 24.347 -12.102 -6.486 1.00 90.81 103 PHE A C 1
ATOM 781 O O . PHE A 1 103 ? 25.358 -11.549 -6.928 1.00 90.81 103 PHE A O 1
ATOM 788 N N . SER A 1 104 ? 24.369 -13.305 -5.919 1.00 92.56 104 SER A N 1
ATOM 789 C CA . SER A 1 104 ? 25.606 -14.042 -5.629 1.00 92.56 104 SER A CA 1
ATOM 790 C C . SER A 1 104 ? 26.413 -14.400 -6.886 1.00 92.56 104 SER A C 1
ATOM 792 O O . SER A 1 104 ? 27.636 -14.520 -6.826 1.00 92.56 104 SER A O 1
ATOM 794 N N . ASP A 1 105 ? 25.751 -14.513 -8.040 1.00 95.38 105 ASP A N 1
ATOM 795 C CA . ASP A 1 105 ? 26.335 -14.871 -9.336 1.00 95.38 105 ASP A CA 1
ATOM 796 C C . ASP A 1 105 ? 26.493 -13.683 -10.306 1.00 95.38 105 ASP A C 1
ATOM 798 O O . ASP A 1 105 ? 26.898 -13.870 -11.458 1.00 95.38 105 ASP A O 1
ATOM 802 N N . VAL A 1 106 ? 26.222 -12.450 -9.859 1.00 94.94 106 VAL A N 1
ATOM 803 C CA . VAL A 1 106 ? 26.397 -11.234 -10.669 1.00 94.94 106 VAL A CA 1
ATOM 804 C C . VAL A 1 106 ? 27.409 -10.304 -10.009 1.00 94.94 106 VAL A C 1
ATOM 806 O O . VAL A 1 106 ? 27.078 -9.453 -9.187 1.00 94.94 106 VAL A O 1
ATOM 809 N N . SER A 1 107 ? 28.668 -10.411 -10.435 1.00 94.19 107 SER A N 1
ATOM 810 C CA . SER A 1 107 ? 29.726 -9.479 -10.023 1.00 94.19 107 SER A CA 1
ATOM 811 C C . SER A 1 107 ? 29.379 -8.026 -10.379 1.00 94.19 107 SER A C 1
ATOM 813 O O . SER A 1 107 ? 28.828 -7.760 -11.447 1.00 94.19 107 SER A O 1
ATOM 815 N N . SER A 1 108 ? 29.807 -7.066 -9.553 1.00 90.81 108 SER A N 1
ATOM 816 C CA . SER A 1 108 ? 29.715 -5.625 -9.852 1.00 90.81 108 SER A CA 1
ATOM 817 C C . SER A 1 108 ? 30.465 -5.207 -11.124 1.00 90.81 108 SER A C 1
ATOM 819 O O . SER A 1 108 ? 30.164 -4.169 -11.703 1.00 90.81 108 SER A O 1
ATOM 821 N N . LYS A 1 109 ? 31.422 -6.021 -11.592 1.00 94.69 109 LYS A N 1
ATOM 822 C CA . LYS A 1 109 ? 32.144 -5.820 -12.862 1.00 94.69 109 LYS A CA 1
ATOM 823 C C . LYS A 1 109 ? 31.503 -6.545 -14.049 1.00 94.69 109 LYS A C 1
ATOM 825 O O . LYS A 1 109 ? 32.018 -6.458 -15.162 1.00 94.69 109 LYS A O 1
ATOM 830 N N . HIS A 1 110 ? 30.434 -7.310 -13.829 1.00 96.19 110 HIS A N 1
ATOM 831 C CA . HIS A 1 110 ? 29.738 -8.001 -14.908 1.00 96.19 110 HIS A CA 1
ATOM 832 C C . HIS A 1 110 ? 29.105 -6.968 -15.849 1.00 96.19 110 HIS A C 1
ATOM 834 O O . HIS A 1 110 ? 28.451 -6.035 -15.394 1.00 96.19 110 HIS A O 1
ATOM 840 N N . TRP A 1 111 ? 29.262 -7.140 -17.163 1.00 95.75 111 TRP A N 1
ATOM 841 C CA . TRP A 1 111 ? 28.843 -6.145 -18.161 1.00 95.75 111 TRP A CA 1
ATOM 842 C C . TRP A 1 111 ? 27.341 -5.813 -18.106 1.00 95.75 111 TRP A C 1
ATOM 844 O O . TRP A 1 111 ? 26.949 -4.688 -18.385 1.00 95.75 111 TRP A O 1
ATOM 854 N N . ALA A 1 112 ? 26.507 -6.782 -17.716 1.00 96.00 112 ALA A N 1
ATOM 855 C CA . ALA A 1 112 ? 25.063 -6.600 -17.555 1.00 96.00 112 ALA A CA 1
ATOM 856 C C . ALA A 1 112 ? 24.638 -6.184 -16.137 1.00 96.00 112 ALA A C 1
ATOM 858 O O . ALA A 1 112 ? 23.442 -6.069 -15.895 1.00 96.00 112 ALA A O 1
ATOM 859 N N . ASN A 1 113 ? 25.570 -5.996 -15.189 1.00 95.06 113 ASN A N 1
ATOM 860 C CA . ASN A 1 113 ? 25.232 -5.722 -13.786 1.00 95.06 113 ASN A CA 1
ATOM 861 C C . ASN A 1 113 ? 24.273 -4.530 -13.669 1.00 95.06 113 ASN A C 1
ATOM 863 O O . ASN A 1 113 ? 23.205 -4.677 -13.088 1.00 95.06 113 ASN A O 1
ATOM 867 N N . GLN A 1 114 ? 24.597 -3.402 -14.304 1.00 94.94 114 GLN A N 1
ATOM 868 C CA . GLN A 1 114 ? 23.747 -2.213 -14.268 1.00 94.94 114 GLN A CA 1
ATOM 869 C C . GLN A 1 114 ? 22.352 -2.481 -14.845 1.00 94.94 114 GLN A C 1
ATOM 871 O O . GLN A 1 114 ? 21.358 -2.143 -14.213 1.00 94.94 114 GLN A O 1
ATOM 876 N N . SER A 1 115 ? 22.256 -3.138 -16.003 1.00 96.56 115 SER A N 1
ATOM 877 C CA . SER A 1 115 ? 20.956 -3.436 -16.613 1.00 96.56 115 SER A CA 1
ATOM 878 C C . SER A 1 115 ? 20.110 -4.384 -15.763 1.00 96.56 115 SER A C 1
ATOM 880 O O . SER A 1 115 ? 18.897 -4.228 -15.682 1.00 96.56 115 SER A O 1
ATOM 882 N N . ILE A 1 116 ? 20.745 -5.350 -15.098 1.00 96.25 116 ILE A N 1
ATOM 883 C CA . ILE A 1 116 ? 20.075 -6.255 -14.159 1.00 96.25 116 ILE A CA 1
ATOM 884 C C . ILE A 1 116 ? 19.517 -5.463 -12.971 1.00 96.25 116 ILE A C 1
ATOM 886 O O . ILE A 1 116 ? 18.356 -5.644 -12.616 1.00 96.25 116 ILE A O 1
ATOM 890 N N . GLN A 1 117 ? 20.308 -4.548 -12.403 1.00 91.81 117 GLN A N 1
ATOM 891 C CA . GLN A 1 117 ? 19.871 -3.693 -11.295 1.00 91.81 117 GLN A CA 1
ATOM 892 C C . GLN A 1 117 ? 18.692 -2.794 -11.676 1.00 91.81 117 GLN A C 1
ATOM 894 O O . GLN A 1 117 ? 17.767 -2.643 -10.882 1.00 91.81 117 GLN A O 1
ATOM 899 N N . VAL A 1 118 ? 18.694 -2.247 -12.895 1.00 92.50 118 VAL A N 1
ATOM 900 C CA . VAL A 1 118 ? 17.573 -1.460 -13.429 1.00 92.50 118 VAL A CA 1
ATOM 901 C C . VAL A 1 118 ? 16.309 -2.319 -13.522 1.00 92.50 118 VAL A C 1
ATOM 903 O O . VAL A 1 118 ? 15.261 -1.912 -13.034 1.00 92.50 118 VAL A O 1
ATOM 906 N N . LEU A 1 119 ? 16.378 -3.528 -14.091 1.00 92.50 119 LEU A N 1
ATOM 907 C CA . LEU A 1 119 ? 15.190 -4.388 -14.206 1.00 92.50 119 LEU A CA 1
ATOM 908 C C . LEU A 1 119 ? 14.609 -4.779 -12.844 1.00 92.50 119 LEU A C 1
ATOM 910 O O . LEU A 1 119 ? 13.391 -4.866 -12.710 1.00 92.50 119 LEU A O 1
ATOM 914 N N . VAL A 1 120 ? 15.469 -5.028 -11.857 1.00 89.00 120 VAL A N 1
ATOM 915 C CA . VAL A 1 120 ? 15.045 -5.384 -10.497 1.00 89.00 120 VAL A CA 1
ATOM 916 C C . VAL A 1 120 ? 14.419 -4.188 -9.791 1.00 89.00 120 VAL A C 1
ATOM 918 O O . VAL A 1 120 ? 13.358 -4.334 -9.198 1.00 89.00 120 VAL A O 1
ATOM 921 N N . ASN A 1 121 ? 15.018 -3.002 -9.927 1.00 87.12 121 ASN A N 1
ATOM 922 C CA . ASN A 1 121 ? 14.455 -1.750 -9.415 1.00 87.12 121 ASN A CA 1
ATOM 923 C C . ASN A 1 121 ? 13.039 -1.507 -9.940 1.00 87.12 121 ASN A C 1
ATOM 925 O O . ASN A 1 121 ? 12.159 -1.081 -9.211 1.00 87.12 121 ASN A O 1
ATOM 929 N N . ASN A 1 122 ? 12.821 -1.809 -11.217 1.00 82.31 122 ASN A N 1
ATOM 930 C CA . ASN A 1 122 ? 11.542 -1.596 -11.881 1.00 82.31 122 ASN A CA 1
ATOM 931 C C . ASN A 1 122 ? 10.550 -2.760 -11.688 1.00 82.31 122 ASN A C 1
ATOM 933 O O . ASN A 1 122 ? 9.536 -2.801 -12.378 1.00 82.31 122 ASN A O 1
ATOM 937 N N . GLY A 1 123 ? 10.845 -3.744 -10.828 1.00 85.88 123 GLY A N 1
ATOM 938 C CA . GLY A 1 123 ? 9.972 -4.902 -10.592 1.00 85.88 123 GLY A CA 1
ATOM 939 C C . GLY A 1 123 ? 9.810 -5.841 -11.798 1.00 85.88 123 GLY A C 1
ATOM 940 O O . GLY A 1 123 ? 8.980 -6.749 -11.777 1.00 85.88 123 GLY A O 1
ATOM 941 N N . ILE A 1 124 ? 10.603 -5.665 -12.861 1.00 89.69 124 ILE A N 1
ATOM 942 C CA . ILE A 1 124 ? 10.487 -6.419 -14.119 1.00 89.69 124 ILE A CA 1
ATOM 943 C C . ILE A 1 124 ? 11.094 -7.815 -13.968 1.00 89.69 124 ILE A C 1
ATOM 945 O O . ILE A 1 124 ? 10.517 -8.805 -14.429 1.00 89.69 124 ILE A O 1
ATOM 949 N N . ALA A 1 125 ? 12.236 -7.916 -13.287 1.00 89.56 125 ALA A N 1
ATOM 950 C CA . ALA A 1 125 ? 12.931 -9.174 -13.041 1.00 89.56 125 ALA A CA 1
ATOM 951 C C . ALA A 1 125 ? 13.249 -9.356 -11.553 1.00 89.56 125 ALA A C 1
ATOM 953 O O . ALA A 1 125 ? 13.489 -8.394 -10.839 1.00 89.56 125 ALA A O 1
ATOM 954 N N . GLY A 1 126 ? 13.301 -10.610 -11.105 1.00 87.12 126 GLY A N 1
ATOM 955 C CA . GLY A 1 126 ? 13.757 -10.991 -9.766 1.00 87.12 126 GLY A CA 1
ATOM 956 C C . GLY A 1 126 ? 14.808 -12.097 -9.832 1.00 87.12 126 GLY A C 1
ATOM 957 O O . GLY A 1 126 ? 15.025 -12.688 -10.898 1.00 87.12 126 GLY A O 1
ATOM 958 N N . GLY A 1 127 ? 15.464 -12.364 -8.703 1.00 85.75 127 GLY A N 1
ATOM 959 C CA . GLY A 1 127 ? 16.343 -13.526 -8.541 1.00 85.75 127 GLY A CA 1
ATOM 960 C C . GLY A 1 127 ? 15.571 -14.830 -8.346 1.00 85.75 127 GLY A C 1
ATOM 961 O O . GLY A 1 127 ? 14.341 -14.848 -8.358 1.00 85.75 127 GLY A O 1
ATOM 962 N N . TYR A 1 128 ? 16.302 -15.922 -8.148 1.00 82.88 128 TYR A N 1
ATOM 963 C CA . TYR A 1 128 ? 15.744 -17.236 -7.843 1.00 82.88 128 TYR A CA 1
ATOM 964 C C . TYR A 1 128 ? 15.861 -17.515 -6.333 1.00 82.88 128 TYR A C 1
ATOM 966 O O . TYR A 1 128 ? 16.932 -17.863 -5.846 1.00 82.88 128 TYR A O 1
ATOM 974 N N . PRO A 1 129 ? 14.794 -17.364 -5.537 1.00 73.62 129 PRO A N 1
ATOM 975 C CA . PRO A 1 129 ? 14.819 -17.823 -4.154 1.00 73.62 129 PRO A CA 1
ATOM 976 C C . PRO A 1 129 ? 14.750 -19.364 -4.086 1.00 73.62 129 PRO A C 1
ATOM 978 O O . PRO A 1 129 ? 14.120 -19.988 -4.945 1.00 73.62 129 PRO A O 1
ATOM 981 N N . PRO A 1 130 ? 15.386 -20.005 -3.087 1.00 68.69 130 PRO A N 1
ATOM 982 C CA . PRO A 1 130 ? 16.221 -19.409 -2.039 1.00 68.69 130 PRO A CA 1
ATOM 983 C C . PRO A 1 130 ? 17.701 -19.231 -2.447 1.00 68.69 130 PRO A C 1
ATOM 985 O O . PRO A 1 130 ? 18.509 -18.832 -1.617 1.00 68.69 130 PRO A O 1
ATOM 988 N N . ASP A 1 131 ? 18.086 -19.551 -3.691 1.00 78.81 131 ASP A N 1
ATOM 989 C CA . ASP A 1 131 ? 19.497 -19.616 -4.115 1.00 78.81 131 ASP A CA 1
ATOM 990 C C . ASP A 1 131 ? 20.195 -18.239 -4.241 1.00 78.81 131 ASP A C 1
ATOM 992 O O . ASP A 1 131 ? 21.427 -18.160 -4.236 1.00 78.81 131 ASP A O 1
ATOM 996 N N . GLY A 1 132 ? 19.423 -17.147 -4.309 1.00 81.75 132 GLY A N 1
ATOM 997 C CA . GLY A 1 132 ? 19.937 -15.772 -4.332 1.00 81.75 132 GLY A CA 1
ATOM 998 C C . GLY A 1 132 ? 20.671 -15.397 -5.627 1.00 81.75 132 GLY A C 1
ATOM 999 O O . GLY A 1 132 ? 21.409 -14.408 -5.658 1.00 81.75 132 GLY A O 1
ATOM 1000 N N . THR A 1 133 ? 20.499 -16.183 -6.694 1.00 92.50 133 THR A N 1
ATOM 1001 C CA . THR A 1 133 ? 21.136 -15.970 -8.002 1.00 92.50 133 THR A CA 1
ATOM 1002 C C . THR A 1 133 ? 20.207 -15.255 -8.985 1.00 92.50 133 THR A C 1
ATOM 1004 O O . THR A 1 133 ? 18.981 -15.316 -8.877 1.00 92.50 133 THR A O 1
ATOM 1007 N N . PHE A 1 134 ? 20.780 -14.594 -9.991 1.00 94.44 134 PHE A N 1
ATOM 1008 C CA . PHE A 1 134 ? 20.054 -14.036 -11.139 1.00 94.44 134 PHE A CA 1
ATOM 1009 C C . PHE A 1 134 ? 20.115 -14.938 -12.379 1.00 94.44 134 PHE A C 1
ATOM 1011 O O . PHE A 1 134 ? 19.270 -14.826 -13.270 1.00 94.44 134 PHE A O 1
ATOM 1018 N N . LYS A 1 135 ? 21.121 -15.815 -12.460 1.00 96.31 135 LYS A N 1
ATOM 1019 C CA . LYS A 1 135 ? 21.412 -16.721 -13.579 1.00 96.31 135 LYS A CA 1
ATOM 1020 C C . LYS A 1 135 ? 21.643 -15.971 -14.901 1.00 96.31 135 LYS A C 1
ATOM 1022 O O . LYS A 1 135 ? 21.005 -16.294 -15.905 1.00 96.31 135 LYS A O 1
ATOM 1027 N N . PRO A 1 136 ? 22.584 -15.001 -14.966 1.00 96.69 136 PRO A N 1
ATOM 1028 C CA . PRO A 1 136 ? 22.747 -14.098 -16.112 1.00 96.69 136 PRO A CA 1
ATOM 1029 C C . PRO A 1 136 ? 23.096 -14.818 -17.422 1.00 96.69 136 PRO A C 1
ATOM 1031 O O . PRO A 1 136 ? 22.754 -14.332 -18.496 1.00 96.69 136 PRO A O 1
ATOM 1034 N N . SER A 1 137 ? 23.752 -15.979 -17.340 1.00 97.00 137 SER A N 1
ATOM 1035 C CA . SER A 1 137 ? 24.139 -16.790 -18.505 1.00 97.00 137 SER A CA 1
ATOM 1036 C C . SER A 1 137 ? 23.092 -17.836 -18.911 1.00 97.00 137 SER A C 1
ATOM 1038 O O . SER A 1 137 ? 23.310 -18.558 -19.880 1.00 97.00 137 SER A O 1
ATOM 1040 N N . SER A 1 138 ? 21.978 -17.960 -18.179 1.00 96.31 138 SER A N 1
ATOM 1041 C CA . SER A 1 138 ? 20.919 -18.912 -18.530 1.00 96.31 138 SER A CA 1
ATOM 1042 C C . SER A 1 138 ? 20.069 -18.389 -19.683 1.00 96.31 138 SER A C 1
ATOM 1044 O O . SER A 1 138 ? 19.799 -17.190 -19.774 1.00 96.31 138 SER A O 1
ATOM 1046 N N . ASN A 1 139 ? 19.637 -19.303 -20.552 1.00 97.06 139 ASN A N 1
ATOM 1047 C CA . ASN A 1 139 ? 18.738 -18.989 -21.657 1.00 97.06 139 ASN A CA 1
ATOM 1048 C C . ASN A 1 139 ? 17.335 -18.688 -21.134 1.00 97.06 139 ASN A C 1
ATOM 1050 O O . ASN A 1 139 ? 16.818 -19.426 -20.295 1.00 97.06 139 ASN A O 1
ATOM 1054 N N . VAL A 1 140 ? 16.708 -17.661 -21.697 1.00 95.56 140 VAL A N 1
ATOM 1055 C CA . VAL A 1 140 ? 15.339 -17.274 -21.350 1.00 95.56 140 VAL A CA 1
ATOM 1056 C C . VAL A 1 140 ? 14.343 -18.158 -22.091 1.00 95.56 140 VAL A C 1
ATOM 1058 O O . VAL A 1 140 ? 14.492 -18.405 -23.293 1.00 95.56 140 VAL A O 1
ATOM 1061 N N . ASN A 1 141 ? 13.313 -18.634 -21.392 1.00 93.19 141 ASN A N 1
ATOM 1062 C CA . ASN A 1 141 ? 12.178 -19.302 -22.032 1.00 93.19 141 ASN A CA 1
ATOM 1063 C C . ASN A 1 141 ? 11.050 -18.319 -22.381 1.00 93.19 141 ASN A C 1
ATOM 1065 O O . ASN A 1 141 ? 11.020 -17.172 -21.937 1.00 93.19 141 ASN A O 1
ATOM 1069 N N . ARG A 1 142 ? 10.112 -18.758 -23.219 1.00 88.88 142 ARG A N 1
ATOM 1070 C CA . ARG A 1 142 ? 9.019 -17.902 -23.700 1.00 88.88 142 ARG A CA 1
ATOM 1071 C C . ARG A 1 142 ? 8.102 -17.402 -22.590 1.00 88.88 142 ARG A C 1
ATOM 1073 O O . ARG A 1 142 ? 7.648 -16.267 -22.687 1.00 88.88 142 ARG A O 1
ATOM 1080 N N . ALA A 1 143 ? 7.833 -18.211 -21.567 1.00 83.25 143 ALA A N 1
ATOM 1081 C CA . ALA A 1 143 ? 7.036 -17.781 -20.420 1.00 83.25 143 ALA A CA 1
ATOM 1082 C C . ALA A 1 143 ? 7.738 -16.661 -19.644 1.00 83.25 143 ALA A C 1
ATOM 1084 O O . ALA A 1 143 ? 7.137 -15.639 -19.350 1.00 83.25 143 ALA A O 1
ATOM 1085 N N . GLU A 1 144 ? 9.030 -16.817 -19.388 1.00 90.62 144 GLU A N 1
ATOM 1086 C CA . GLU A 1 144 ? 9.848 -15.845 -18.674 1.00 90.62 144 GLU A CA 1
ATOM 1087 C C . GLU A 1 144 ? 9.992 -14.527 -19.443 1.00 90.62 144 GLU A C 1
ATOM 1089 O O . GLU A 1 144 ? 9.765 -13.457 -18.877 1.00 90.62 144 GLU A O 1
ATOM 1094 N N . PHE A 1 145 ? 10.266 -14.593 -20.751 1.00 94.25 145 PHE A N 1
ATOM 1095 C CA . PHE A 1 145 ? 10.234 -13.409 -21.611 1.00 94.25 145 PHE A CA 1
ATOM 1096 C C . PHE A 1 145 ? 8.857 -12.737 -21.581 1.00 94.25 145 PHE A C 1
ATOM 1098 O O . PHE A 1 145 ? 8.763 -11.515 -21.465 1.00 94.25 145 PHE A O 1
ATOM 1105 N N . ALA A 1 146 ? 7.784 -13.533 -21.652 1.00 86.00 146 ALA A N 1
ATOM 1106 C CA . ALA A 1 146 ? 6.433 -13.005 -21.614 1.00 86.00 146 ALA A CA 1
ATOM 1107 C C . ALA A 1 146 ? 6.118 -12.310 -20.286 1.00 86.00 146 ALA A C 1
ATOM 1109 O O . ALA A 1 146 ? 5.481 -11.263 -20.300 1.00 86.00 146 ALA A O 1
ATOM 1110 N N . THR A 1 147 ? 6.602 -12.842 -19.165 1.00 84.94 147 THR A N 1
ATOM 1111 C CA . THR A 1 147 ? 6.472 -12.216 -17.846 1.00 84.94 147 THR A CA 1
ATOM 1112 C C . THR A 1 147 ? 7.198 -10.875 -17.787 1.00 84.94 147 THR A C 1
ATOM 1114 O O . THR A 1 147 ? 6.624 -9.903 -17.304 1.00 84.94 147 THR A O 1
ATOM 1117 N N . PHE A 1 148 ? 8.428 -10.786 -18.305 1.00 92.88 148 PHE A N 1
ATOM 1118 C CA . PHE A 1 148 ? 9.190 -9.529 -18.290 1.00 92.88 148 PHE A CA 1
ATOM 1119 C C . PHE A 1 148 ? 8.486 -8.464 -19.130 1.00 92.88 148 PHE A C 1
ATOM 1121 O O . PHE A 1 148 ? 8.257 -7.354 -18.659 1.00 92.88 148 PHE A O 1
ATOM 1128 N N . LEU A 1 149 ? 8.080 -8.825 -20.350 1.00 89.25 149 LEU A N 1
ATOM 1129 C CA . LEU A 1 149 ? 7.384 -7.903 -21.239 1.00 89.25 149 LEU A CA 1
ATOM 1130 C C . LEU A 1 149 ? 5.990 -7.533 -20.709 1.00 89.25 149 LEU A C 1
ATOM 1132 O O . LEU A 1 149 ? 5.588 -6.385 -20.827 1.00 89.25 149 LEU A O 1
ATOM 1136 N N . ALA A 1 150 ? 5.261 -8.454 -20.073 1.00 81.56 150 ALA A N 1
ATOM 1137 C CA . ALA A 1 150 ? 3.976 -8.138 -19.448 1.00 81.56 150 ALA A CA 1
ATOM 1138 C C . ALA A 1 150 ? 4.122 -7.133 -18.297 1.00 81.56 150 ALA A C 1
ATOM 1140 O O . ALA A 1 150 ? 3.295 -6.239 -18.182 1.00 81.56 150 ALA A O 1
ATOM 1141 N N . ARG A 1 151 ? 5.179 -7.247 -17.483 1.00 84.69 151 ARG A N 1
ATOM 1142 C CA . ARG A 1 151 ? 5.479 -6.282 -16.412 1.00 84.69 151 ARG A CA 1
ATOM 1143 C C . ARG A 1 151 ? 5.841 -4.906 -16.961 1.00 84.69 151 ARG A C 1
ATOM 1145 O O . ARG A 1 151 ? 5.390 -3.915 -16.408 1.00 84.69 151 ARG A O 1
ATOM 1152 N N . ILE A 1 152 ? 6.590 -4.855 -18.064 1.00 86.06 152 ILE A N 1
ATOM 1153 C CA . ILE A 1 152 ? 6.893 -3.598 -18.763 1.00 86.06 152 ILE A CA 1
ATOM 1154 C C . ILE A 1 152 ? 5.620 -2.973 -19.324 1.00 86.06 152 ILE A C 1
ATOM 1156 O O . ILE A 1 152 ? 5.334 -1.832 -19.014 1.00 86.06 152 ILE A O 1
ATOM 1160 N N . ILE A 1 153 ? 4.813 -3.734 -20.066 1.00 78.19 153 ILE A N 1
ATOM 1161 C CA . ILE A 1 153 ? 3.550 -3.235 -20.628 1.00 78.19 153 ILE A CA 1
ATOM 1162 C C . ILE A 1 153 ? 2.608 -2.773 -19.518 1.00 78.19 153 ILE A C 1
ATOM 1164 O O . ILE A 1 153 ? 1.952 -1.754 -19.676 1.00 78.19 153 ILE A O 1
ATOM 1168 N N . LYS A 1 154 ? 2.544 -3.500 -18.393 1.00 66.50 154 LYS A N 1
ATOM 1169 C CA . LYS A 1 154 ? 1.785 -3.063 -17.219 1.00 66.50 154 LYS A CA 1
ATOM 1170 C C . LYS A 1 154 ? 2.310 -1.715 -16.724 1.00 66.50 154 LYS A C 1
ATOM 1172 O O . LYS A 1 154 ? 1.506 -0.820 -16.548 1.00 66.50 154 LYS A O 1
ATOM 1177 N N . LYS A 1 155 ? 3.629 -1.556 -16.584 1.00 66.38 155 LYS A N 1
ATOM 1178 C CA . LYS A 1 155 ? 4.262 -0.315 -16.118 1.00 66.38 155 LYS A CA 1
ATOM 1179 C C . LYS A 1 155 ? 4.110 0.873 -17.090 1.00 66.38 155 LYS A C 1
ATOM 1181 O O . LYS A 1 155 ? 3.900 2.003 -16.663 1.00 66.38 155 LYS A O 1
ATOM 1186 N N . ASP A 1 156 ? 4.207 0.635 -18.392 1.00 59.34 156 ASP A N 1
ATOM 1187 C CA . ASP A 1 156 ? 4.015 1.673 -19.413 1.00 59.34 156 ASP A CA 1
ATOM 1188 C C . ASP A 1 156 ? 2.534 2.058 -19.539 1.00 59.34 156 ASP A C 1
ATOM 1190 O O . ASP A 1 156 ? 2.212 3.222 -19.769 1.00 59.34 156 ASP A O 1
ATOM 1194 N N . ASN A 1 157 ? 1.627 1.098 -19.328 1.00 47.38 157 ASN A N 1
ATOM 1195 C CA . ASN A 1 157 ? 0.195 1.361 -19.262 1.00 47.38 157 ASN A CA 1
ATOM 1196 C C . ASN A 1 157 ? -0.226 2.003 -17.933 1.00 47.38 157 ASN A C 1
ATOM 1198 O O . ASN A 1 157 ? -1.184 2.761 -17.954 1.00 47.38 157 ASN A O 1
ATOM 1202 N N . THR A 1 158 ? 0.461 1.771 -16.805 1.00 44.00 158 THR A N 1
ATOM 1203 C CA . THR A 1 158 ? 0.191 2.513 -15.558 1.00 44.00 158 THR A CA 1
ATOM 1204 C C . THR A 1 158 ? 0.578 3.981 -15.719 1.00 44.00 158 THR A C 1
ATOM 1206 O O . THR A 1 158 ? -0.249 4.837 -15.443 1.00 44.00 158 THR A O 1
ATOM 1209 N N . LYS A 1 159 ? 1.697 4.278 -16.401 1.00 43.09 159 LYS A N 1
ATOM 1210 C CA . LYS A 1 159 ? 2.097 5.658 -16.746 1.00 43.09 159 LYS A CA 1
ATOM 1211 C C . LYS A 1 159 ? 1.101 6.444 -17.616 1.00 43.09 159 LYS A C 1
ATOM 1213 O O . LYS A 1 159 ? 1.282 7.644 -17.795 1.00 43.09 159 LYS A O 1
ATOM 1218 N N . ILE A 1 160 ? 0.109 5.783 -18.222 1.00 44.50 160 ILE A N 1
ATOM 1219 C CA . ILE A 1 160 ? -0.927 6.416 -19.059 1.00 44.50 160 ILE A CA 1
ATOM 1220 C C . ILE A 1 160 ? -2.357 6.107 -18.545 1.00 44.50 160 ILE A C 1
ATOM 1222 O O . ILE A 1 160 ? -3.315 6.717 -19.015 1.00 44.50 160 ILE A O 1
ATOM 1226 N N . ALA A 1 161 ? -2.540 5.194 -17.580 1.00 46.56 161 ALA A N 1
ATOM 1227 C CA . ALA A 1 161 ? -3.863 4.708 -17.162 1.00 46.56 161 ALA A CA 1
ATOM 1228 C C . ALA A 1 161 ? -3.928 4.080 -15.747 1.00 46.56 161 ALA A C 1
ATOM 1230 O O . ALA A 1 161 ? -4.830 3.283 -15.491 1.00 46.56 161 ALA A O 1
ATOM 1231 N N . GLY A 1 162 ? -2.999 4.394 -14.834 1.00 54.50 162 GLY A N 1
ATOM 1232 C CA . GLY A 1 162 ? -3.054 3.937 -13.436 1.00 54.50 162 GLY A CA 1
ATOM 1233 C C . GLY A 1 162 ? -4.247 4.510 -12.669 1.00 54.50 162 GLY A C 1
ATOM 1234 O O . GLY A 1 162 ? -4.847 3.808 -11.856 1.00 54.50 162 GLY A O 1
ATOM 1235 N N . GLY A 1 163 ? -4.613 5.744 -13.030 1.00 71.75 163 GLY A N 1
ATOM 1236 C CA . GLY A 1 163 ? -5.662 6.541 -12.417 1.00 71.75 163 GLY A CA 1
ATOM 1237 C C . GLY A 1 163 ? -5.359 6.867 -10.954 1.00 71.75 163 GLY A C 1
ATOM 1238 O O . GLY A 1 163 ? -4.802 6.061 -10.222 1.00 71.75 163 GLY A O 1
ATOM 1239 N N . GLU A 1 164 ? -5.696 8.079 -10.538 1.00 88.25 164 GLU A N 1
ATOM 1240 C CA . GLU A 1 164 ? -5.313 8.597 -9.226 1.00 88.25 164 GLU A CA 1
ATOM 1241 C C . GLU A 1 164 ? -5.906 7.742 -8.093 1.00 88.25 164 GLU A C 1
ATOM 1243 O O . GLU A 1 164 ? -7.023 7.213 -8.202 1.00 88.25 164 GLU A O 1
ATOM 1248 N N . ILE A 1 165 ? -5.149 7.604 -7.005 1.00 94.19 165 ILE A N 1
ATOM 1249 C CA . ILE A 1 165 ? -5.660 7.147 -5.720 1.00 94.19 165 ILE A CA 1
ATOM 1250 C C . ILE A 1 165 ? -5.740 8.317 -4.748 1.00 94.19 165 ILE A C 1
ATOM 1252 O O . ILE A 1 165 ? -4.920 9.241 -4.774 1.00 94.19 165 ILE A O 1
ATOM 1256 N N . THR A 1 166 ? -6.704 8.229 -3.843 1.00 96.62 166 THR A N 1
ATOM 1257 C CA . THR A 1 166 ? -6.796 9.115 -2.689 1.00 96.62 166 THR A CA 1
ATOM 1258 C C . THR A 1 166 ? -6.734 8.321 -1.400 1.00 96.62 166 THR A C 1
ATOM 1260 O O . THR A 1 166 ? -7.286 7.225 -1.321 1.00 96.62 166 THR A O 1
ATOM 1263 N N . VAL A 1 167 ? -6.085 8.879 -0.380 1.00 98.38 167 VAL A N 1
ATOM 1264 C CA . VAL A 1 167 ? -6.062 8.334 0.980 1.00 98.38 167 VAL A CA 1
ATOM 1265 C C . VAL A 1 167 ? -6.470 9.438 1.951 1.00 98.38 167 VAL A C 1
ATOM 1267 O O . VAL A 1 167 ? -5.698 10.362 2.204 1.00 98.38 167 VAL A O 1
ATOM 1270 N N . SER A 1 168 ? -7.688 9.354 2.479 1.00 98.44 168 SER A N 1
ATOM 1271 C CA . SER A 1 168 ? -8.194 10.251 3.516 1.00 98.44 168 SER A CA 1
ATOM 1272 C C . SER A 1 168 ? -7.886 9.681 4.895 1.00 98.44 168 SER A C 1
ATOM 1274 O O . SER A 1 168 ? -8.364 8.601 5.228 1.00 98.44 168 SER A O 1
ATOM 1276 N N . PHE A 1 169 ? -7.163 10.425 5.722 1.00 98.62 169 PHE A N 1
ATOM 1277 C CA . PHE A 1 169 ? -7.061 10.212 7.163 1.00 98.62 169 PHE A CA 1
ATOM 1278 C C . PHE A 1 169 ? -8.158 11.050 7.820 1.00 98.62 169 PHE A C 1
ATOM 1280 O O . PHE A 1 169 ? -8.074 12.280 7.852 1.00 98.62 169 PHE A O 1
ATOM 1287 N N . ILE A 1 170 ? -9.232 10.390 8.244 1.00 98.31 170 ILE A N 1
ATOM 1288 C CA . ILE A 1 170 ? -10.464 11.035 8.697 1.00 98.31 170 ILE A CA 1
ATOM 1289 C C . ILE A 1 170 ? -10.276 11.493 10.144 1.00 98.31 170 ILE A C 1
ATOM 1291 O O . ILE A 1 170 ? -9.837 10.720 10.994 1.00 98.31 170 ILE A O 1
ATOM 1295 N N . ASP A 1 171 ? -10.632 12.744 10.434 1.00 97.69 171 ASP A N 1
ATOM 1296 C CA . ASP A 1 171 ? -10.675 13.239 11.810 1.00 97.69 171 ASP A CA 1
ATOM 1297 C C . ASP A 1 171 ? -11.857 12.614 12.560 1.00 97.69 171 ASP A C 1
ATOM 1299 O O . ASP A 1 171 ? -12.995 13.066 12.475 1.00 97.69 171 ASP A O 1
ATOM 1303 N N . VAL A 1 172 ? -11.565 11.539 13.288 1.00 97.56 172 VAL A N 1
ATOM 1304 C CA . VAL A 1 172 ? -12.507 10.802 14.141 1.00 97.56 172 VAL A CA 1
ATOM 1305 C C . VAL A 1 172 ? -12.315 11.125 15.627 1.00 97.56 172 VAL A C 1
ATOM 1307 O O . VAL A 1 172 ? -12.807 10.405 16.502 1.00 97.56 172 VAL A O 1
ATOM 1310 N N . GLY A 1 173 ? -11.581 12.199 15.940 1.00 96.62 173 GLY A N 1
ATOM 1311 C CA . GLY A 1 173 ? -11.072 12.454 17.280 1.00 96.62 173 GLY A CA 1
ATOM 1312 C C . GLY A 1 173 ? -9.985 11.447 17.660 1.00 96.62 173 GLY A C 1
ATOM 1313 O O . GLY A 1 173 ? -9.037 11.224 16.914 1.00 96.62 173 GLY A O 1
ATOM 1314 N N . GLN A 1 174 ? -10.084 10.848 18.851 1.00 96.69 174 GLN A N 1
ATOM 1315 C CA . GLN A 1 174 ? -9.130 9.813 19.256 1.00 96.69 174 GLN A CA 1
ATOM 1316 C C . GLN A 1 174 ? -9.406 8.527 18.471 1.00 96.69 174 GLN A C 1
ATOM 1318 O O . GLN A 1 174 ? -10.507 7.982 18.588 1.00 96.69 174 GLN A O 1
ATOM 1323 N N . GLY A 1 175 ? -8.410 8.034 17.734 1.00 97.25 175 GLY A N 1
ATOM 1324 C CA . GLY A 1 175 ? -8.508 6.799 16.963 1.00 97.25 175 GLY A CA 1
ATOM 1325 C C . GLY A 1 175 ? -8.059 6.941 15.513 1.00 97.25 175 GLY A C 1
ATOM 1326 O O . GLY A 1 175 ? -7.632 8.015 15.086 1.00 97.25 175 GLY A O 1
ATOM 1327 N N . ASP A 1 176 ? -8.222 5.858 14.755 1.00 98.69 176 ASP A N 1
ATOM 1328 C CA . ASP A 1 176 ? -7.923 5.808 13.322 1.00 98.69 176 ASP A CA 1
ATOM 1329 C C . ASP A 1 176 ? -9.181 5.546 12.496 1.00 98.69 176 ASP A C 1
ATOM 1331 O O . ASP A 1 176 ? -9.997 4.684 12.820 1.00 98.69 176 ASP A O 1
ATOM 1335 N N . SER A 1 177 ? -9.313 6.262 11.383 1.00 98.75 177 SER A N 1
ATOM 1336 C CA . SER A 1 177 ? -10.160 5.850 10.269 1.00 98.75 177 SER A CA 1
ATOM 1337 C C . SER A 1 177 ? -9.580 6.392 8.972 1.00 98.75 177 SER A C 1
ATOM 1339 O O . SER A 1 177 ? -9.314 7.589 8.843 1.00 98.75 177 SER A O 1
ATOM 1341 N N . ILE A 1 178 ? -9.304 5.494 8.031 1.00 98.94 178 ILE A N 1
ATOM 1342 C CA . ILE A 1 178 ? -8.531 5.800 6.831 1.00 98.94 178 ILE A CA 1
ATOM 1343 C C . ILE A 1 178 ? -9.252 5.227 5.621 1.00 98.94 178 ILE A C 1
ATOM 1345 O O . ILE A 1 178 ? -9.424 4.017 5.501 1.00 98.94 178 ILE A O 1
ATOM 1349 N N . LEU A 1 179 ? -9.664 6.097 4.707 1.00 98.75 179 LEU A N 1
ATOM 1350 C CA . LEU A 1 179 ? -10.341 5.719 3.474 1.00 98.75 179 LEU A CA 1
ATOM 1351 C C . LEU A 1 179 ? -9.356 5.790 2.308 1.00 98.75 179 LEU A C 1
ATOM 1353 O O . LEU A 1 179 ? -8.849 6.863 1.997 1.00 98.75 179 LEU A O 1
ATOM 1357 N N . LEU A 1 180 ? -9.125 4.664 1.641 1.00 98.56 180 LEU A N 1
ATOM 1358 C CA . LEU A 1 180 ? -8.412 4.592 0.374 1.00 98.56 180 LEU A CA 1
ATOM 1359 C C . LEU A 1 180 ? -9.407 4.398 -0.770 1.00 98.56 180 LEU A C 1
ATOM 1361 O O . LEU A 1 180 ? -10.243 3.495 -0.736 1.00 98.56 180 LEU A O 1
ATOM 1365 N N . GLU A 1 181 ? -9.284 5.216 -1.806 1.00 97.06 181 GLU A N 1
ATOM 1366 C CA . GLU A 1 181 ? -10.128 5.157 -2.997 1.00 97.06 181 GLU A CA 1
ATOM 1367 C C . GLU A 1 181 ? -9.257 5.152 -4.243 1.00 97.06 181 GLU A C 1
ATOM 1369 O O . GLU A 1 181 ? -8.169 5.726 -4.277 1.00 97.06 181 GLU A O 1
ATOM 1374 N N . THR A 1 182 ? -9.757 4.502 -5.281 1.00 93.25 182 THR A N 1
ATOM 1375 C CA . THR A 1 182 ? -9.095 4.410 -6.582 1.00 93.25 182 THR A CA 1
ATOM 1376 C C . THR A 1 182 ? -9.990 5.010 -7.653 1.00 93.25 182 THR A C 1
ATOM 1378 O O . THR A 1 182 ? -11.218 5.005 -7.547 1.00 93.25 182 THR A O 1
ATOM 1381 N N . SER A 1 183 ? -9.382 5.501 -8.727 1.00 87.62 183 SER A N 1
ATOM 1382 C CA . SER A 1 183 ? -10.086 6.097 -9.870 1.00 87.62 183 SER A CA 1
ATOM 1383 C C . SER A 1 183 ? -11.169 5.220 -10.523 1.00 87.62 183 SER A C 1
ATOM 1385 O O . SER A 1 183 ? -12.076 5.750 -11.168 1.00 87.62 183 SER A O 1
ATOM 1387 N N . ASN A 1 184 ? -11.105 3.892 -10.379 1.00 83.94 184 ASN A N 1
ATOM 1388 C CA . ASN A 1 184 ? -12.128 2.975 -10.894 1.00 83.94 184 ASN A CA 1
ATOM 1389 C C . ASN A 1 184 ? -13.300 2.754 -9.918 1.00 83.94 184 ASN A C 1
ATOM 1391 O O . ASN A 1 184 ? -14.250 2.047 -10.261 1.00 83.94 184 ASN A O 1
ATOM 1395 N N . GLY A 1 185 ? -13.259 3.397 -8.749 1.00 88.81 185 GLY A N 1
ATOM 1396 C CA . GLY A 1 185 ? -14.310 3.389 -7.743 1.00 88.81 185 GLY A 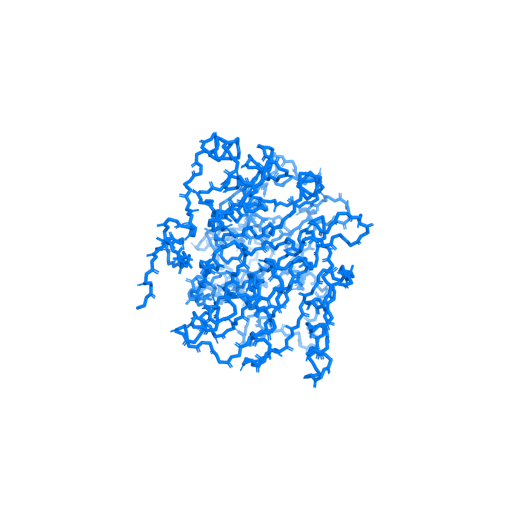CA 1
ATOM 1397 C C . GLY A 1 185 ? -14.170 2.314 -6.669 1.00 88.81 185 GLY A C 1
ATOM 1398 O O . GLY A 1 185 ? -15.103 2.193 -5.876 1.00 88.81 185 GLY A O 1
ATOM 1399 N N . ASN A 1 186 ? -13.066 1.552 -6.616 1.00 95.19 186 ASN A N 1
ATOM 1400 C CA . ASN A 1 186 ? -12.838 0.636 -5.495 1.00 95.19 186 ASN A CA 1
ATOM 1401 C C . ASN A 1 186 ? -12.508 1.427 -4.226 1.00 95.19 186 ASN A C 1
ATOM 1403 O O . ASN A 1 186 ? -11.710 2.374 -4.272 1.00 95.19 186 ASN A O 1
ATOM 1407 N N . THR A 1 187 ? -13.073 1.001 -3.098 1.00 98.19 187 THR A N 1
ATOM 1408 C CA . THR A 1 187 ? -12.930 1.663 -1.796 1.00 98.19 187 THR A CA 1
ATOM 1409 C C . THR A 1 187 ? -12.492 0.681 -0.706 1.00 98.19 187 THR A C 1
ATOM 1411 O O . THR A 1 187 ? -13.059 -0.400 -0.524 1.00 98.19 187 THR A O 1
ATOM 1414 N N . MET A 1 188 ? -11.460 1.063 0.043 1.00 98.81 188 MET A N 1
ATOM 1415 C CA . MET A 1 188 ? -10.995 0.351 1.228 1.00 98.81 188 MET A CA 1
ATOM 1416 C C . MET A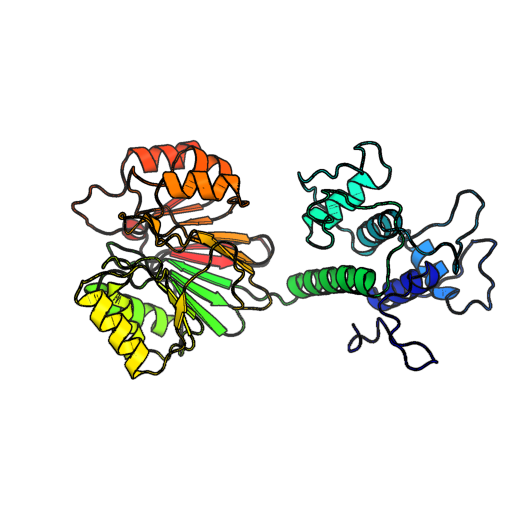 1 188 ? -11.086 1.279 2.433 1.00 98.81 188 MET A C 1
ATOM 1418 O O . MET A 1 188 ? -10.493 2.353 2.422 1.00 98.81 188 MET A O 1
ATOM 1422 N N . LEU A 1 189 ? -11.791 0.860 3.480 1.00 98.88 189 LEU A N 1
ATOM 1423 C CA . LEU A 1 189 ? -11.812 1.571 4.756 1.00 98.88 189 LEU A CA 1
ATOM 1424 C C . LEU A 1 189 ? -10.990 0.783 5.774 1.00 98.88 189 LEU A C 1
ATOM 1426 O O . LEU A 1 189 ? -11.273 -0.389 6.009 1.00 98.88 189 LEU A O 1
ATOM 1430 N N . VAL A 1 190 ? -9.987 1.423 6.363 1.00 98.94 190 VAL A N 1
ATOM 1431 C CA . VAL A 1 190 ? -9.143 0.879 7.428 1.00 98.94 190 VAL A CA 1
ATOM 1432 C C . VAL A 1 190 ? -9.506 1.592 8.723 1.00 98.94 190 VAL A C 1
ATOM 1434 O O . VAL A 1 190 ? -9.268 2.792 8.845 1.00 98.94 190 VAL A O 1
ATOM 1437 N N . ASP A 1 191 ? -10.073 0.844 9.665 1.00 98.88 191 ASP A N 1
ATOM 1438 C CA . ASP A 1 191 ? -10.585 1.326 10.950 1.00 98.88 191 ASP A CA 1
ATOM 1439 C C . ASP A 1 191 ? -11.701 2.394 10.835 1.00 98.88 191 ASP A C 1
ATOM 1441 O O . ASP A 1 191 ? -12.002 2.957 9.777 1.00 98.88 191 ASP A O 1
ATOM 1445 N N . GLY A 1 192 ? -12.404 2.626 11.939 1.00 98.38 192 GLY A N 1
ATOM 1446 C CA . GLY A 1 192 ? -13.606 3.457 12.031 1.00 98.38 192 GLY A CA 1
ATOM 1447 C C . GLY A 1 192 ? -13.636 4.387 13.239 1.00 98.38 192 GLY A C 1
ATOM 1448 O O . GLY A 1 192 ? -14.685 4.954 13.532 1.00 98.38 192 GLY A O 1
ATOM 1449 N N . GLY A 1 193 ? -12.530 4.538 13.962 1.00 98.00 193 GLY A N 1
ATOM 1450 C CA . GLY A 1 193 ? -12.482 5.356 15.163 1.00 98.00 193 GLY A CA 1
ATOM 1451 C C . GLY A 1 193 ? -13.280 4.762 16.327 1.00 98.00 193 GLY A C 1
ATOM 1452 O O . GLY A 1 193 ? -13.744 3.619 16.311 1.00 98.00 193 GLY A O 1
ATOM 1453 N N . ASN A 1 194 ? -13.495 5.590 17.348 1.00 97.06 194 ASN A N 1
ATOM 1454 C CA . ASN A 1 194 ? -14.376 5.265 18.466 1.00 97.06 194 ASN A CA 1
ATOM 1455 C C . ASN A 1 194 ? -15.840 5.084 18.038 1.00 97.06 194 ASN A C 1
ATOM 1457 O O . ASN A 1 194 ? -16.283 5.600 17.021 1.00 97.06 194 ASN A O 1
ATOM 1461 N N . ARG A 1 195 ? -16.658 4.451 18.892 1.00 95.56 195 ARG A N 1
ATOM 1462 C CA . ARG A 1 195 ? -18.100 4.265 18.619 1.00 95.56 195 ARG A CA 1
ATOM 1463 C C . ARG A 1 195 ? -18.869 5.578 18.411 1.00 95.56 195 ARG A C 1
ATOM 1465 O O . ARG A 1 195 ? -19.880 5.580 17.736 1.00 95.56 195 ARG A O 1
ATOM 1472 N N . TYR A 1 196 ? -18.419 6.694 18.986 1.00 95.81 196 TYR A N 1
ATOM 1473 C CA . TYR A 1 196 ? -19.049 8.000 18.742 1.00 95.81 196 TYR A CA 1
ATOM 1474 C C . TYR A 1 196 ? -18.667 8.618 17.388 1.00 95.81 196 TYR A C 1
ATOM 1476 O O . TYR A 1 196 ? -19.283 9.601 16.990 1.00 95.81 196 TYR A O 1
ATOM 1484 N N . ALA A 1 197 ? -17.642 8.090 16.714 1.00 97.56 197 ALA A N 1
ATOM 1485 C CA . ALA A 1 197 ? -17.133 8.624 15.458 1.00 97.56 197 ALA A CA 1
ATOM 1486 C C . ALA A 1 197 ? -17.848 8.054 14.225 1.00 97.56 197 ALA A C 1
ATOM 1488 O O . ALA A 1 197 ? -17.626 8.551 13.124 1.00 97.56 197 ALA A O 1
ATOM 1489 N N . GLY A 1 198 ? -18.722 7.053 14.387 1.00 97.94 198 GLY A N 1
ATOM 1490 C CA . GLY A 1 198 ? -19.417 6.413 13.268 1.00 97.94 198 GLY A CA 1
ATOM 1491 C C . GLY A 1 198 ? -20.171 7.402 12.377 1.00 97.94 198 GLY A C 1
ATOM 1492 O O . GLY A 1 198 ? -20.040 7.335 11.157 1.00 97.94 198 GLY A O 1
ATOM 1493 N N . ASP A 1 199 ? -20.869 8.380 12.966 1.00 98.00 199 ASP A N 1
ATOM 1494 C CA . ASP A 1 199 ? -21.561 9.440 12.216 1.00 98.00 199 ASP A CA 1
ATOM 1495 C C . ASP A 1 199 ? -20.599 10.272 11.347 1.00 98.00 199 ASP A C 1
ATOM 1497 O O . ASP A 1 199 ? -20.940 10.618 10.215 1.00 98.00 199 ASP A O 1
ATOM 1501 N N . GLU A 1 200 ? -19.394 10.564 11.846 1.00 97.94 200 GLU A N 1
ATOM 1502 C CA . GLU A 1 200 ? -18.380 11.336 11.116 1.00 97.94 200 GLU A CA 1
ATOM 1503 C C . GLU A 1 200 ? -17.782 10.514 9.969 1.00 97.94 200 GLU A C 1
ATOM 1505 O O . GLU A 1 200 ? -17.692 10.993 8.838 1.00 97.94 200 GLU A O 1
ATOM 1510 N N . VAL A 1 201 ? -17.469 9.236 10.213 1.00 98.50 201 VAL A N 1
ATOM 1511 C CA . VAL A 1 201 ? -17.005 8.317 9.162 1.00 98.50 201 VAL A CA 1
ATOM 1512 C C . VAL A 1 201 ? -18.072 8.174 8.073 1.00 98.50 201 VAL A C 1
ATOM 1514 O O . VAL A 1 201 ? -17.769 8.297 6.885 1.00 98.50 201 VAL A O 1
ATOM 1517 N N . ILE A 1 202 ? -19.343 7.992 8.450 1.00 98.56 202 ILE A N 1
ATOM 1518 C CA . ILE A 1 202 ? -20.464 7.918 7.503 1.00 98.56 202 ILE A CA 1
ATOM 1519 C C . ILE A 1 202 ? -20.606 9.221 6.713 1.00 98.56 202 ILE A C 1
ATOM 1521 O O . ILE A 1 202 ? -20.802 9.176 5.492 1.00 98.56 202 ILE A O 1
ATOM 1525 N N . ALA A 1 203 ? -20.512 10.374 7.377 1.00 97.69 203 ALA A N 1
ATOM 1526 C CA . ALA A 1 203 ? -20.593 11.676 6.728 1.00 97.69 203 ALA A CA 1
ATOM 1527 C C . ALA A 1 203 ? -19.459 11.862 5.712 1.00 97.69 203 ALA A C 1
ATOM 1529 O O . ALA A 1 203 ? -19.730 12.257 4.573 1.00 97.69 203 ALA A O 1
ATOM 1530 N N . HIS A 1 204 ? -18.224 11.504 6.077 1.00 97.44 204 HIS A N 1
ATOM 1531 C CA . HIS A 1 204 ? -17.066 11.571 5.190 1.00 97.44 204 HIS A CA 1
ATOM 1532 C C . HIS A 1 204 ? -17.248 10.667 3.965 1.00 97.44 204 HIS A C 1
ATOM 1534 O O . HIS A 1 204 ? -17.183 11.147 2.831 1.00 97.44 204 HIS A O 1
ATOM 1540 N N . LEU A 1 205 ? -17.5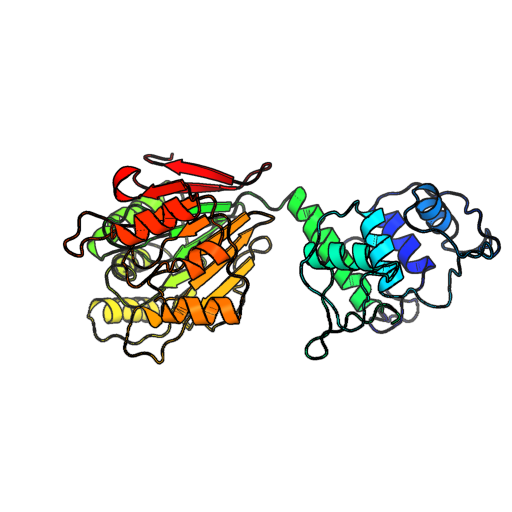61 9.382 4.172 1.00 97.94 205 LEU A N 1
ATOM 1541 C CA . LEU A 1 205 ? -17.813 8.415 3.093 1.00 97.94 205 LEU A CA 1
ATOM 1542 C C . LEU A 1 205 ? -18.933 8.893 2.155 1.00 97.94 205 LEU A C 1
ATOM 1544 O O . LEU A 1 205 ? -18.795 8.859 0.932 1.00 97.94 205 LEU A O 1
ATOM 1548 N N . THR A 1 206 ? -20.022 9.421 2.718 1.00 96.94 206 THR A N 1
ATOM 1549 C CA . THR A 1 206 ? -21.144 9.966 1.940 1.00 96.94 206 THR A CA 1
ATOM 1550 C C . THR A 1 206 ? -20.720 11.189 1.123 1.00 96.94 206 THR A C 1
ATOM 1552 O O . THR A 1 206 ? -21.089 11.298 -0.048 1.00 96.94 206 THR A O 1
ATOM 1555 N N . LYS A 1 207 ? -19.923 12.099 1.703 1.00 94.62 207 LYS A N 1
ATOM 1556 C CA . LYS A 1 207 ? -19.404 13.300 1.024 1.00 94.62 207 LYS A CA 1
ATOM 1557 C C . LYS A 1 207 ? -18.484 12.934 -0.146 1.00 94.62 207 LYS A C 1
ATOM 1559 O O . LYS A 1 207 ? -18.531 13.595 -1.181 1.00 94.62 207 LYS A O 1
ATOM 1564 N N . ARG A 1 208 ? -17.717 11.848 -0.008 1.00 93.44 208 ARG A N 1
ATOM 1565 C CA . ARG A 1 208 ? -16.877 11.251 -1.063 1.00 93.44 208 ARG A CA 1
ATOM 1566 C C . ARG A 1 208 ? -17.662 10.506 -2.145 1.00 93.44 208 ARG A C 1
ATOM 1568 O O . ARG A 1 208 ? -17.107 10.164 -3.181 1.00 93.44 208 ARG A O 1
ATOM 1575 N N . GLY A 1 209 ? -18.963 10.289 -1.947 1.00 94.38 209 GLY A N 1
ATOM 1576 C CA . GLY A 1 209 ? -19.799 9.546 -2.889 1.00 94.38 209 GLY A CA 1
ATOM 1577 C C . GLY A 1 209 ? -19.608 8.030 -2.811 1.00 94.38 209 GLY A C 1
ATOM 1578 O O . GLY A 1 209 ? -19.998 7.317 -3.740 1.00 94.38 209 GLY A O 1
ATOM 1579 N N . VAL A 1 210 ? -19.045 7.527 -1.708 1.00 96.06 210 VAL A N 1
ATOM 1580 C CA . VAL A 1 210 ? -18.917 6.093 -1.451 1.00 96.06 210 VAL A CA 1
ATOM 1581 C C . VAL A 1 210 ? -20.314 5.487 -1.338 1.00 96.06 210 VAL A C 1
ATOM 1583 O O . VAL A 1 210 ? -21.159 5.953 -0.578 1.00 96.06 210 VAL A O 1
ATOM 1586 N N . SER A 1 211 ? -20.574 4.443 -2.123 1.00 91.50 211 SER A N 1
ATOM 1587 C CA . SER A 1 211 ? -21.857 3.717 -2.119 1.00 91.50 211 SER A CA 1
ATOM 1588 C C . SER A 1 211 ? -21.734 2.275 -1.622 1.00 91.50 211 SER A C 1
ATOM 1590 O O . SER A 1 211 ? -22.722 1.679 -1.192 1.00 91.50 211 SER A O 1
ATOM 1592 N N . LYS A 1 212 ? -20.517 1.731 -1.652 1.00 97.25 212 LYS A N 1
ATOM 1593 C CA . LYS A 1 212 ? -20.124 0.431 -1.115 1.00 97.25 212 LYS A CA 1
ATOM 1594 C C . LYS A 1 212 ? -18.678 0.503 -0.631 1.00 97.25 212 LYS A C 1
ATOM 1596 O O . LYS A 1 212 ? -17.944 1.380 -1.082 1.00 97.25 212 LYS A O 1
ATOM 1601 N N . ILE A 1 213 ? -18.306 -0.417 0.249 1.00 98.75 213 ILE A N 1
ATOM 1602 C CA . ILE A 1 213 ? -16.936 -0.642 0.708 1.00 98.75 213 ILE A CA 1
ATOM 1603 C C . ILE A 1 213 ? -16.492 -2.000 0.172 1.00 98.75 213 ILE A C 1
ATOM 1605 O O . ILE A 1 213 ? -17.040 -3.029 0.570 1.00 98.75 213 ILE A O 1
ATOM 1609 N N . ASP A 1 214 ? -15.530 -2.020 -0.747 1.00 98.69 214 ASP A N 1
ATOM 1610 C CA . ASP A 1 214 ? -15.011 -3.271 -1.319 1.00 98.69 214 ASP A CA 1
ATOM 1611 C C . ASP A 1 214 ? -14.210 -4.061 -0.278 1.00 98.69 214 ASP A C 1
ATOM 1613 O O . ASP A 1 214 ? -14.315 -5.286 -0.191 1.00 98.69 214 ASP A O 1
ATOM 1617 N N . LEU A 1 215 ? -13.451 -3.352 0.558 1.00 98.81 215 LEU A N 1
ATOM 1618 C CA . LEU A 1 215 ? -12.669 -3.951 1.629 1.00 98.81 215 LEU A CA 1
ATOM 1619 C C . LEU A 1 215 ? -12.741 -3.126 2.914 1.00 98.81 215 LEU A C 1
ATOM 1621 O O . LEU A 1 215 ? -12.273 -1.994 2.969 1.00 98.81 215 LEU A O 1
ATOM 1625 N N . LEU A 1 216 ? -13.295 -3.714 3.968 1.00 98.88 216 LEU A N 1
ATOM 1626 C CA . LEU A 1 216 ? -13.216 -3.173 5.319 1.00 98.88 216 LEU A CA 1
ATOM 1627 C C . LEU A 1 216 ? -12.070 -3.861 6.060 1.00 98.88 216 LEU A C 1
ATOM 1629 O O . LEU A 1 216 ? -12.083 -5.083 6.200 1.00 98.88 216 LEU A O 1
ATOM 1633 N N . VAL A 1 217 ? -11.096 -3.100 6.542 1.00 98.88 217 VAL A N 1
ATOM 1634 C CA . VAL A 1 217 ? -9.986 -3.609 7.348 1.00 98.88 217 VAL A CA 1
ATOM 1635 C C . VAL A 1 217 ? -10.159 -3.147 8.788 1.00 98.88 217 VAL A C 1
ATOM 1637 O O . VAL A 1 217 ? -10.306 -1.954 9.032 1.00 98.88 217 VAL A O 1
ATOM 1640 N N . ASN A 1 218 ? -10.117 -4.083 9.732 1.00 98.62 218 ASN A N 1
ATOM 1641 C CA . ASN A 1 218 ? -9.995 -3.785 11.155 1.00 98.62 218 ASN A CA 1
ATOM 1642 C C . ASN A 1 218 ? -8.593 -4.182 11.628 1.00 98.62 218 ASN A C 1
ATOM 1644 O O . ASN A 1 218 ? -8.220 -5.360 11.561 1.00 98.62 218 ASN A O 1
ATOM 1648 N N . THR A 1 219 ? -7.801 -3.207 12.073 1.00 98.56 219 THR A N 1
ATOM 1649 C CA . THR A 1 219 ? -6.395 -3.441 12.414 1.00 98.56 219 THR A CA 1
ATOM 1650 C C . THR A 1 219 ? -6.253 -4.239 13.702 1.00 98.56 219 THR A C 1
ATOM 1652 O O . THR A 1 219 ? -5.450 -5.165 13.740 1.00 98.56 219 THR A O 1
ATOM 1655 N N . HIS A 1 220 ? -7.028 -3.923 14.737 1.00 97.94 220 HIS A N 1
ATOM 1656 C CA . HIS A 1 220 ? -7.037 -4.613 16.028 1.00 97.94 220 HIS A CA 1
ATOM 1657 C C . HIS A 1 220 ? -8.341 -4.287 16.792 1.00 97.94 220 HIS A C 1
ATOM 1659 O O . HIS A 1 220 ? -9.112 -3.434 16.360 1.00 97.94 220 HIS A O 1
ATOM 1665 N N . PRO A 1 221 ? -8.682 -4.995 17.887 1.00 97.00 221 PRO A N 1
ATOM 1666 C CA . PRO A 1 221 ? -10.043 -4.976 18.431 1.00 97.00 221 PRO A CA 1
ATOM 1667 C C . PRO A 1 221 ? -10.313 -3.847 19.443 1.00 97.00 221 PRO A C 1
ATOM 1669 O O . PRO A 1 221 ? -11.311 -3.920 20.176 1.00 97.00 221 PRO A O 1
ATOM 1672 N N . ASP A 1 222 ? -9.436 -2.845 19.532 1.00 96.56 222 ASP A N 1
ATOM 1673 C CA . ASP A 1 222 ? -9.631 -1.711 20.431 1.00 96.56 222 ASP A CA 1
ATOM 1674 C C . ASP A 1 222 ? -10.681 -0.731 19.913 1.00 96.56 222 ASP A C 1
ATOM 1676 O O . ASP A 1 222 ? -10.991 -0.634 18.723 1.00 96.56 222 ASP A O 1
ATOM 1680 N N . ALA A 1 223 ? -11.335 -0.063 20.862 1.00 94.25 223 ALA A N 1
ATOM 1681 C CA . ALA A 1 223 ? -12.569 0.657 20.591 1.00 94.25 223 ALA A CA 1
ATOM 1682 C C . ALA A 1 223 ? -12.359 1.881 19.700 1.00 94.25 223 ALA A C 1
ATOM 1684 O O . ALA A 1 223 ? -13.273 2.210 18.955 1.00 94.25 223 ALA A O 1
ATOM 1685 N N . ASP A 1 224 ? -11.200 2.530 19.767 1.00 95.50 224 ASP A N 1
ATOM 1686 C CA . ASP A 1 224 ? -10.812 3.678 18.947 1.00 95.50 224 ASP A CA 1
ATOM 1687 C C . ASP A 1 224 ? -10.351 3.303 17.532 1.00 95.50 224 ASP A C 1
ATOM 1689 O O . ASP A 1 224 ? -10.018 4.181 16.745 1.00 95.50 224 ASP A O 1
ATOM 1693 N N . HIS A 1 225 ? -10.428 2.022 17.175 1.00 98.12 225 HIS A N 1
ATOM 1694 C CA . HIS A 1 225 ? -10.219 1.523 15.817 1.00 98.12 225 HIS A CA 1
ATOM 1695 C C . HIS A 1 225 ? -11.483 0.848 15.293 1.00 98.12 225 HIS A C 1
ATOM 1697 O O . HIS A 1 225 ? -12.002 1.188 14.235 1.00 98.12 225 HIS A O 1
ATOM 1703 N N . LEU A 1 226 ? -12.044 -0.074 16.070 1.00 97.94 226 LEU A N 1
ATOM 1704 C CA . LEU A 1 226 ? -13.191 -0.873 15.655 1.00 97.94 226 LEU A CA 1
ATOM 1705 C C . LEU A 1 226 ? -14.535 -0.153 15.855 1.00 97.94 226 LEU A C 1
ATOM 1707 O O . LEU A 1 226 ? -15.529 -0.496 15.217 1.00 97.94 226 LEU A O 1
ATOM 1711 N N . GLY A 1 227 ? -14.616 0.796 16.787 1.00 97.62 227 GLY A N 1
ATOM 1712 C CA . GLY A 1 227 ? -15.874 1.281 17.351 1.00 97.62 227 GLY A CA 1
ATOM 1713 C C . GLY A 1 227 ? -16.868 1.814 16.325 1.00 97.62 227 GLY A C 1
ATOM 1714 O O . GLY A 1 227 ? -18.014 1.357 16.308 1.00 97.62 227 GLY A O 1
ATOM 1715 N N . GLY A 1 228 ? -16.447 2.753 15.477 1.00 98.25 228 GLY A N 1
ATOM 1716 C CA . GLY A 1 228 ? -17.315 3.342 14.452 1.00 98.25 228 GLY A CA 1
ATOM 1717 C C . GLY A 1 228 ? -17.601 2.407 13.273 1.00 98.25 228 GLY A C 1
ATOM 1718 O O . GLY A 1 228 ? -18.535 2.657 12.511 1.00 98.25 228 GLY A O 1
ATOM 1719 N N . LEU A 1 229 ? -16.886 1.278 13.149 1.00 98.62 229 LEU A N 1
ATOM 1720 C CA . LEU A 1 229 ? -17.173 0.277 12.116 1.00 98.62 229 LEU A CA 1
ATOM 1721 C C . LEU A 1 229 ? -18.554 -0.367 12.290 1.00 98.62 229 LEU A C 1
ATOM 1723 O O . LEU A 1 229 ? -19.112 -0.861 11.313 1.00 98.62 229 LEU A O 1
ATOM 1727 N N . ILE A 1 230 ? -19.122 -0.348 13.502 1.00 98.31 230 ILE A N 1
ATOM 1728 C CA . ILE A 1 230 ? -20.490 -0.821 13.763 1.00 98.31 230 ILE A CA 1
ATOM 1729 C C . ILE A 1 230 ? -21.486 -0.011 12.922 1.00 98.31 230 ILE A C 1
ATOM 1731 O O . ILE A 1 230 ? -22.236 -0.588 12.135 1.00 98.31 230 ILE A O 1
ATOM 1735 N N . ASP A 1 231 ? -21.442 1.319 13.024 1.00 98.38 231 ASP A N 1
ATOM 1736 C CA . ASP A 1 231 ? -22.371 2.204 12.312 1.00 98.38 231 ASP A CA 1
ATOM 1737 C C . ASP A 1 231 ? -22.120 2.165 10.791 1.00 98.38 231 ASP A C 1
ATOM 1739 O O . ASP A 1 231 ? -23.058 2.188 9.983 1.00 98.38 231 ASP A O 1
ATOM 1743 N N . VAL A 1 232 ? -20.852 2.019 10.381 1.00 98.62 232 VAL A N 1
ATOM 1744 C CA . VAL A 1 232 ? -20.469 1.820 8.973 1.00 98.62 232 VAL A CA 1
ATOM 1745 C C . VAL A 1 232 ? -21.069 0.530 8.413 1.00 98.62 232 VAL A C 1
ATOM 1747 O O . VAL A 1 232 ? -21.679 0.566 7.344 1.00 98.62 232 VAL A O 1
ATOM 1750 N N . LEU A 1 233 ? -20.943 -0.597 9.122 1.00 98.62 233 LEU A N 1
ATOM 1751 C CA . LEU A 1 233 ? -21.505 -1.887 8.708 1.00 98.62 233 LEU A CA 1
ATOM 1752 C C . LEU A 1 233 ? -23.032 -1.848 8.642 1.00 98.62 233 LEU A C 1
ATOM 1754 O O . LEU A 1 233 ? -23.624 -2.512 7.791 1.00 98.62 233 LEU A O 1
ATOM 1758 N N . GLU A 1 234 ? -23.690 -1.092 9.521 1.00 98.12 234 GLU A N 1
ATOM 1759 C CA . GLU A 1 234 ? -25.140 -0.889 9.474 1.00 98.12 234 GLU A CA 1
ATOM 1760 C C . GLU A 1 234 ? -25.568 -0.100 8.228 1.00 98.12 234 GLU A C 1
ATOM 1762 O O . GLU A 1 234 ? -26.570 -0.466 7.601 1.00 98.12 234 GLU A O 1
ATOM 1767 N N . THR A 1 235 ? -24.781 0.906 7.838 1.00 98.25 235 THR A N 1
ATOM 1768 C CA . THR A 1 235 ? -25.128 1.902 6.811 1.00 98.25 235 THR A CA 1
ATOM 1769 C C . THR A 1 235 ? -24.704 1.514 5.393 1.00 98.25 235 THR A C 1
ATOM 1771 O O . THR A 1 235 ? -25.498 1.645 4.457 1.00 98.25 235 THR A O 1
ATOM 1774 N N . PHE A 1 236 ? -23.474 1.034 5.210 1.00 98.44 236 PHE A N 1
ATOM 1775 C CA . PHE A 1 236 ? -22.896 0.727 3.900 1.00 98.44 236 PHE A CA 1
ATOM 1776 C C . PHE A 1 236 ? -22.911 -0.774 3.605 1.00 98.44 236 PHE A C 1
ATOM 1778 O O . PHE A 1 236 ? -22.827 -1.621 4.494 1.00 98.44 236 PHE A O 1
ATOM 1785 N N . SER A 1 237 ? -22.993 -1.115 2.317 1.00 97.88 237 SER A N 1
ATOM 1786 C CA . SER A 1 237 ? -22.711 -2.479 1.867 1.00 97.88 237 SER A CA 1
ATOM 1787 C C . SER A 1 237 ? -21.204 -2.711 1.898 1.00 97.88 237 SER A C 1
ATOM 1789 O O . SER A 1 237 ? -20.468 -1.945 1.280 1.00 97.88 237 SER A O 1
ATOM 1791 N N . VAL A 1 238 ? -20.763 -3.777 2.565 1.00 98.69 238 VAL A N 1
ATOM 1792 C CA . VAL A 1 238 ? -19.354 -4.187 2.638 1.00 98.69 238 VAL A CA 1
ATOM 1793 C C . VAL A 1 238 ? -19.189 -5.516 1.905 1.00 98.69 238 VAL A C 1
ATOM 1795 O O . VAL A 1 238 ? -19.895 -6.473 2.219 1.00 98.69 238 VAL A O 1
ATOM 1798 N N . GLU A 1 239 ? -18.294 -5.581 0.918 1.00 98.38 239 GLU A N 1
ATOM 1799 C CA . GLU A 1 239 ? -18.085 -6.805 0.127 1.00 98.38 239 GLU A CA 1
ATOM 1800 C C . GLU A 1 239 ? -17.197 -7.827 0.843 1.00 98.38 239 GLU A C 1
ATOM 1802 O O . GLU A 1 239 ? -17.412 -9.032 0.701 1.00 98.38 239 GLU A O 1
ATOM 1807 N N . LYS A 1 240 ? -16.212 -7.364 1.618 1.00 98.56 240 LYS A N 1
ATOM 1808 C CA . LYS A 1 240 ? -15.302 -8.224 2.375 1.00 98.56 240 LYS A CA 1
ATOM 1809 C C . LYS A 1 240 ? -14.749 -7.511 3.603 1.00 98.56 240 LYS A C 1
ATOM 1811 O O . LYS A 1 240 ? -14.454 -6.319 3.562 1.00 98.56 240 LYS A O 1
ATOM 1816 N N . VAL A 1 241 ? -14.553 -8.276 4.670 1.00 98.81 241 VAL A N 1
ATOM 1817 C CA . VAL A 1 241 ? -13.835 -7.868 5.877 1.00 98.81 241 VAL A CA 1
ATOM 1818 C C . VAL A 1 241 ? -12.490 -8.584 5.953 1.00 98.81 241 VAL A C 1
ATOM 1820 O O . VAL A 1 241 ? -12.416 -9.801 5.769 1.00 98.81 241 VAL A O 1
ATOM 1823 N N . LEU A 1 242 ? -11.441 -7.827 6.264 1.00 98.62 242 LEU A N 1
ATOM 1824 C CA . LEU A 1 242 ? -10.137 -8.326 6.677 1.00 98.62 242 LEU A CA 1
ATOM 1825 C C . LEU A 1 242 ? -9.859 -7.875 8.118 1.00 98.62 242 LEU A C 1
ATOM 1827 O O . LEU A 1 242 ? -9.872 -6.686 8.410 1.00 98.62 242 LEU A O 1
ATOM 1831 N N . ASP A 1 243 ? -9.591 -8.811 9.016 1.00 98.44 243 ASP A N 1
ATOM 1832 C CA . ASP A 1 243 ? -9.435 -8.549 10.454 1.00 98.44 243 ASP A CA 1
ATOM 1833 C C . ASP A 1 243 ? -8.144 -9.194 10.977 1.00 98.44 243 ASP A C 1
ATOM 1835 O O . ASP A 1 243 ? -7.666 -10.181 10.410 1.00 98.44 243 ASP A O 1
ATOM 1839 N N . SER A 1 244 ? -7.570 -8.697 12.075 1.00 96.50 244 SER A N 1
ATOM 1840 C CA . SER A 1 244 ? -6.400 -9.344 12.699 1.00 96.50 244 SER A CA 1
ATOM 1841 C C . SER A 1 244 ? -6.686 -10.752 13.240 1.00 96.50 244 SER A C 1
ATOM 1843 O O . SER A 1 244 ? -5.770 -11.532 13.519 1.00 96.50 244 SER A O 1
ATOM 1845 N N . GLY A 1 245 ? -7.960 -11.103 13.425 1.00 94.56 245 GLY A N 1
ATOM 1846 C CA . GLY A 1 245 ? -8.401 -12.328 14.081 1.00 94.56 245 GLY A CA 1
ATOM 1847 C C . GLY A 1 245 ? -8.159 -12.310 15.591 1.00 94.56 245 GLY A C 1
ATOM 1848 O O . GLY A 1 245 ? -8.293 -13.348 16.248 1.00 94.56 245 GLY A O 1
ATOM 1849 N N . LYS A 1 246 ? -7.778 -11.158 16.161 1.00 94.94 246 LYS A N 1
ATOM 1850 C CA . LYS A 1 246 ? -7.516 -11.027 17.590 1.00 94.94 246 LYS A CA 1
ATOM 1851 C C . LYS A 1 246 ? -8.825 -10.982 18.365 1.00 94.94 246 LYS A C 1
ATOM 1853 O O . LYS A 1 246 ? -9.531 -9.982 18.386 1.00 94.94 246 LYS A O 1
ATOM 1858 N N . VAL A 1 247 ? -9.121 -12.080 19.053 1.00 90.56 247 VAL A N 1
ATOM 1859 C CA . VAL A 1 247 ? -10.332 -12.185 19.868 1.00 90.56 247 VAL A CA 1
ATOM 1860 C C . VAL A 1 247 ? -10.272 -11.222 21.051 1.00 90.56 247 VAL A C 1
ATOM 1862 O O . VAL A 1 247 ? -9.310 -11.228 21.822 1.00 90.56 247 VAL A O 1
ATOM 1865 N N . HIS A 1 248 ? -11.357 -10.479 21.248 1.00 92.12 248 HIS A N 1
ATOM 1866 C CA . HIS A 1 248 ? -11.569 -9.630 22.411 1.00 92.12 248 HIS A CA 1
ATOM 1867 C C . HIS A 1 248 ? -12.988 -9.826 22.965 1.00 92.12 248 HIS A C 1
ATOM 1869 O O . HIS A 1 248 ? -13.904 -10.204 22.242 1.00 92.12 248 HIS A O 1
ATOM 1875 N N . THR A 1 249 ? -13.199 -9.627 24.268 1.00 90.19 249 THR A N 1
ATOM 1876 C CA . THR A 1 249 ? -14.492 -9.925 24.925 1.00 90.19 249 THR A CA 1
ATOM 1877 C C . THR A 1 249 ? -15.354 -8.688 25.159 1.00 90.19 249 THR A C 1
ATOM 1879 O O . THR A 1 249 ? -16.263 -8.715 25.990 1.00 90.19 249 THR A O 1
ATOM 1882 N N . THR A 1 250 ? -15.052 -7.571 24.497 1.00 92.75 250 THR A N 1
ATOM 1883 C CA . THR A 1 250 ? -15.855 -6.353 24.626 1.00 92.75 250 THR A CA 1
ATOM 1884 C C . THR A 1 250 ? -17.191 -6.504 23.910 1.00 92.75 250 THR A C 1
ATOM 1886 O O . THR A 1 250 ? -17.338 -7.268 22.951 1.00 92.75 250 THR A O 1
ATOM 1889 N N . GLN A 1 251 ? -18.180 -5.732 24.366 1.00 93.25 251 GLN A N 1
ATOM 1890 C CA . GLN A 1 251 ? -19.463 -5.654 23.673 1.00 93.25 251 GLN A CA 1
ATOM 1891 C C . GLN A 1 251 ? -19.275 -5.130 22.247 1.00 93.25 251 GLN A C 1
ATOM 1893 O O . GLN A 1 251 ? -19.876 -5.666 21.330 1.00 93.25 251 GLN A O 1
ATOM 1898 N N . THR A 1 252 ? -18.387 -4.153 22.050 1.00 93.62 252 THR A N 1
ATOM 1899 C CA . THR A 1 252 ? -18.085 -3.575 20.736 1.00 93.62 252 THR A CA 1
ATOM 1900 C C . THR A 1 252 ? -17.583 -4.628 19.742 1.00 93.62 252 THR A C 1
ATOM 1902 O O . THR A 1 252 ? -18.125 -4.733 18.648 1.00 93.62 252 THR A O 1
ATOM 1905 N N . TYR A 1 253 ? -16.623 -5.473 20.139 1.00 95.44 253 TYR A N 1
ATOM 1906 C CA . TYR A 1 253 ? -16.132 -6.561 19.283 1.00 95.44 253 TYR A CA 1
ATOM 1907 C C . TYR A 1 253 ? -17.221 -7.611 19.000 1.00 95.44 253 TYR A C 1
ATOM 1909 O O . TYR A 1 253 ? -17.337 -8.125 17.890 1.00 95.44 253 TYR A O 1
ATOM 1917 N N . THR A 1 254 ? -18.070 -7.896 19.9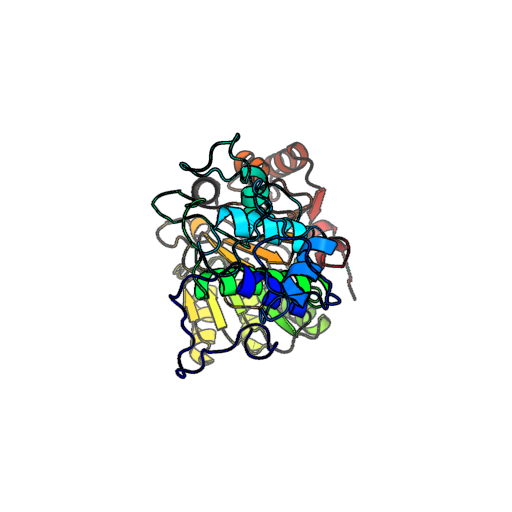94 1.00 95.94 254 THR A N 1
ATOM 1918 C CA . THR A 1 254 ? -19.200 -8.827 19.835 1.00 95.94 254 THR A CA 1
ATOM 1919 C C . THR A 1 254 ? -20.255 -8.287 18.866 1.00 95.94 254 THR A C 1
ATOM 1921 O O . THR A 1 254 ? -20.735 -9.038 18.016 1.00 95.94 254 THR A O 1
ATOM 1924 N N . ASP A 1 255 ? -20.607 -7.001 18.970 1.00 96.06 255 ASP A N 1
ATOM 1925 C CA . ASP A 1 255 ? -21.550 -6.316 18.077 1.00 96.06 255 ASP A CA 1
ATOM 1926 C C . ASP A 1 255 ? -21.032 -6.357 16.628 1.00 96.06 255 ASP A C 1
ATOM 1928 O O . ASP A 1 255 ? -21.769 -6.730 15.715 1.00 96.06 255 ASP A O 1
ATOM 1932 N N . TYR A 1 256 ? -19.741 -6.070 16.434 1.00 97.88 256 TYR A N 1
ATOM 1933 C CA . TYR A 1 256 ? -19.057 -6.117 15.140 1.00 97.88 256 TYR A CA 1
ATOM 1934 C C . TYR A 1 256 ? -19.131 -7.496 14.469 1.00 97.88 256 TYR A C 1
ATOM 1936 O O . TYR A 1 256 ? -19.639 -7.612 13.352 1.00 97.88 256 TYR A O 1
ATOM 1944 N N . LEU A 1 257 ? -18.712 -8.561 15.164 1.00 97.62 257 LEU A N 1
ATOM 1945 C CA . LEU A 1 257 ? -18.789 -9.923 14.617 1.00 97.62 257 LEU A CA 1
ATOM 1946 C C . LEU A 1 257 ? -20.236 -10.363 14.360 1.00 97.62 257 LEU A C 1
ATOM 1948 O O . LEU A 1 257 ? -20.506 -11.061 13.384 1.00 97.62 257 LEU A O 1
ATOM 1952 N N . THR A 1 258 ? -21.174 -9.935 15.210 1.00 97.88 258 THR A N 1
ATOM 1953 C CA . THR A 1 258 ? -22.602 -10.231 15.039 1.00 97.88 258 THR A CA 1
ATOM 1954 C C . THR A 1 258 ? -23.155 -9.590 13.768 1.00 97.88 258 THR A C 1
ATOM 1956 O O . THR A 1 258 ? -23.904 -10.242 13.045 1.00 97.88 258 THR A O 1
ATOM 1959 N N . LEU A 1 259 ? -22.793 -8.339 13.467 1.00 97.88 259 LEU A N 1
ATOM 1960 C CA . LEU A 1 259 ? -23.229 -7.659 12.244 1.00 97.88 259 LEU A CA 1
ATOM 1961 C C . LEU A 1 259 ? -22.652 -8.307 10.983 1.00 97.88 259 LEU A C 1
ATOM 1963 O O . LEU A 1 259 ? -23.372 -8.453 9.996 1.00 97.88 259 LEU A O 1
ATOM 1967 N N . ILE A 1 260 ? -21.384 -8.722 11.026 1.00 98.31 260 ILE A N 1
ATOM 1968 C CA . ILE A 1 260 ? -20.723 -9.432 9.922 1.00 98.31 260 ILE A CA 1
ATOM 1969 C C . ILE A 1 260 ? -21.435 -10.754 9.625 1.00 98.31 260 ILE A C 1
ATOM 1971 O O . ILE A 1 260 ? -21.773 -11.014 8.471 1.00 98.31 260 ILE A O 1
ATOM 1975 N N . ASP A 1 261 ? -21.721 -11.543 10.666 1.00 98.06 261 ASP A N 1
ATOM 1976 C CA . ASP A 1 261 ? -22.451 -12.812 10.555 1.00 98.06 261 ASP A CA 1
ATOM 1977 C C . ASP A 1 261 ? -23.885 -12.595 10.044 1.00 98.06 261 ASP A C 1
ATOM 1979 O O . ASP A 1 261 ? -24.311 -13.227 9.083 1.00 98.06 261 ASP A O 1
ATOM 1983 N N . GLN A 1 262 ? -24.620 -11.628 10.606 1.00 97.94 262 GLN A N 1
ATOM 1984 C CA . GLN A 1 262 ? -25.998 -11.324 10.195 1.00 97.94 262 GLN A CA 1
ATOM 1985 C C . GLN A 1 262 ? -26.127 -10.853 8.744 1.00 97.94 262 GLN A C 1
ATOM 1987 O O . GLN A 1 262 ? -27.184 -11.036 8.134 1.00 97.94 262 GLN A O 1
ATOM 1992 N N . LYS A 1 263 ? -25.093 -10.195 8.216 1.00 98.19 263 LYS A N 1
ATOM 1993 C CA . LYS A 1 263 ? -25.057 -9.684 6.842 1.00 98.19 263 LYS A CA 1
ATOM 1994 C C . LYS A 1 263 ? -24.392 -10.658 5.865 1.00 98.19 263 LYS A C 1
ATOM 1996 O O . LYS A 1 263 ? -24.278 -10.313 4.692 1.00 98.19 263 LYS A O 1
ATOM 2001 N N . ASP A 1 264 ? -23.983 -11.844 6.328 1.00 97.94 264 ASP A N 1
ATOM 2002 C CA . ASP A 1 264 ? -23.253 -12.851 5.549 1.00 97.94 264 ASP A CA 1
ATOM 2003 C C . ASP A 1 264 ? -22.016 -12.263 4.834 1.00 97.94 264 ASP A C 1
ATOM 2005 O O . ASP A 1 264 ? -21.706 -12.620 3.692 1.00 97.94 264 ASP A O 1
ATOM 2009 N N . ILE A 1 265 ? -21.310 -11.328 5.484 1.00 98.62 265 ILE A N 1
ATOM 2010 C CA . ILE A 1 265 ? -20.152 -10.658 4.879 1.00 98.62 265 ILE A CA 1
ATOM 2011 C C . ILE A 1 265 ? -18.944 -11.608 4.930 1.00 98.62 265 ILE A C 1
ATOM 2013 O O . ILE A 1 265 ? -18.596 -12.095 6.011 1.00 98.62 265 ILE A O 1
ATOM 2017 N N . PRO A 1 266 ? -18.262 -11.869 3.798 1.00 98.44 266 PRO A N 1
ATOM 2018 C CA . PRO A 1 266 ? -17.021 -12.632 3.782 1.00 98.44 266 PRO A CA 1
ATOM 2019 C C . PRO A 1 266 ? -15.986 -12.063 4.758 1.00 98.44 266 PRO A C 1
ATOM 2021 O O . PRO A 1 266 ? -15.583 -10.908 4.640 1.00 98.44 266 PRO A O 1
ATOM 2024 N N . PHE A 1 267 ? -15.533 -12.898 5.693 1.00 98.00 267 PHE A N 1
ATOM 2025 C CA . PHE A 1 267 ? -14.564 -12.539 6.725 1.00 98.00 267 PHE A CA 1
ATOM 2026 C C . PHE A 1 267 ? -13.253 -13.300 6.521 1.00 98.00 267 PHE A C 1
ATOM 2028 O O . PHE A 1 267 ? -13.246 -14.531 6.428 1.00 98.00 267 PHE A O 1
ATOM 2035 N N . GLU A 1 268 ? -12.140 -12.576 6.474 1.00 97.38 268 GLU A N 1
ATOM 2036 C CA . GLU A 1 268 ? -10.796 -13.130 6.349 1.00 97.38 268 GLU A CA 1
ATOM 2037 C C . GLU A 1 268 ? -9.901 -12.641 7.490 1.00 97.38 268 GLU A C 1
ATOM 2039 O O . GLU A 1 268 ? -9.908 -11.466 7.843 1.00 97.38 268 GLU A O 1
ATOM 2044 N N . VAL A 1 269 ? -9.093 -13.547 8.043 1.00 97.75 269 VAL A N 1
ATOM 2045 C CA . VAL A 1 269 ? -8.042 -13.186 8.999 1.00 97.75 269 VAL A CA 1
ATOM 2046 C C . VAL A 1 269 ? -6.775 -12.825 8.232 1.00 97.75 269 VAL A C 1
ATOM 2048 O O . VAL A 1 269 ? -6.296 -13.624 7.423 1.00 97.75 269 VAL A O 1
ATOM 2051 N N . ALA A 1 270 ? -6.222 -11.646 8.509 1.00 96.88 270 ALA A N 1
ATOM 2052 C CA . ALA A 1 270 ? -5.011 -11.152 7.877 1.00 96.88 270 ALA A CA 1
ATOM 2053 C C . ALA A 1 270 ? -3.806 -12.058 8.155 1.00 96.88 270 ALA A C 1
ATOM 2055 O O . ALA A 1 270 ? -3.513 -12.404 9.301 1.00 96.88 270 ALA A O 1
ATOM 2056 N N . GLN A 1 271 ? -3.069 -12.407 7.100 1.00 93.69 271 GLN A N 1
ATOM 2057 C CA . GLN A 1 271 ? -1.841 -13.196 7.202 1.00 93.69 271 GLN A CA 1
ATOM 2058 C C . GLN A 1 271 ? -0.617 -12.337 6.899 1.00 93.69 271 GLN A C 1
ATOM 2060 O O . GLN A 1 271 ? -0.551 -11.665 5.871 1.00 93.69 271 GLN A O 1
ATOM 2065 N N . GLU A 1 272 ? 0.384 -12.402 7.773 1.00 94.00 272 GLU A N 1
ATOM 2066 C CA . GLU A 1 272 ? 1.655 -11.711 7.581 1.00 94.00 272 GLU A CA 1
ATOM 2067 C C . GLU A 1 272 ? 2.287 -12.080 6.224 1.00 94.00 272 GLU A C 1
ATOM 2069 O O . GLU A 1 272 ? 2.380 -13.253 5.852 1.00 94.00 272 GLU A O 1
ATOM 2074 N N . GLY A 1 273 ? 2.719 -11.070 5.469 1.00 82.44 273 GLY A N 1
ATOM 2075 C CA . GLY A 1 273 ? 3.343 -11.217 4.158 1.00 82.44 273 GLY A CA 1
ATOM 2076 C C . GLY A 1 273 ? 2.367 -11.394 2.993 1.00 82.44 273 GLY A C 1
ATOM 2077 O O . GLY A 1 273 ? 2.824 -11.398 1.844 1.00 82.44 273 GLY A O 1
ATOM 2078 N N . GLN A 1 274 ? 1.057 -11.521 3.241 1.00 91.56 274 GLN A N 1
ATOM 2079 C CA . GLN A 1 274 ? 0.078 -11.673 2.166 1.00 91.56 274 GLN A CA 1
ATOM 2080 C C . GLN A 1 274 ? -0.088 -10.385 1.355 1.00 91.56 274 GLN A C 1
ATOM 2082 O O . GLN A 1 274 ? -0.023 -9.275 1.887 1.00 91.56 274 GLN A O 1
ATOM 2087 N N . PHE A 1 275 ? -0.336 -10.556 0.059 1.00 87.38 275 PHE A N 1
ATOM 2088 C CA . PHE A 1 275 ? -0.766 -9.478 -0.821 1.00 87.38 275 PHE A CA 1
ATOM 2089 C C . PHE A 1 275 ? -2.286 -9.494 -0.923 1.00 87.38 275 PHE A C 1
ATOM 2091 O O . PHE A 1 275 ? -2.879 -10.559 -1.104 1.00 87.38 275 PHE A O 1
ATOM 2098 N N . ILE A 1 276 ? -2.897 -8.320 -0.814 1.00 84.69 276 ILE A N 1
ATOM 2099 C CA . ILE A 1 276 ? -4.345 -8.153 -0.899 1.00 84.69 276 ILE A CA 1
ATOM 2100 C C . ILE A 1 276 ? -4.704 -7.794 -2.341 1.00 84.69 276 ILE A C 1
ATOM 2102 O O . ILE A 1 276 ? -4.185 -6.831 -2.905 1.00 84.69 276 ILE A O 1
ATOM 2106 N N . GLU A 1 277 ? -5.601 -8.577 -2.938 1.00 83.00 277 GLU A N 1
ATOM 2107 C CA . GLU A 1 277 ? -6.223 -8.240 -4.217 1.00 83.00 277 GLU A CA 1
ATOM 2108 C C . GLU A 1 277 ? -7.313 -7.190 -3.966 1.00 83.00 277 GLU A C 1
ATOM 2110 O O . GLU A 1 277 ? -8.380 -7.514 -3.450 1.00 83.00 277 GLU A O 1
ATOM 2115 N N . PHE A 1 278 ? -7.011 -5.931 -4.286 1.00 85.25 278 PHE A N 1
ATOM 2116 C CA . PHE A 1 278 ? -7.920 -4.793 -4.113 1.00 85.25 278 PHE A CA 1
ATOM 2117 C C . PHE A 1 278 ? -8.107 -4.020 -5.423 1.00 85.25 278 PHE A C 1
ATOM 2119 O O . PHE A 1 278 ? -9.226 -3.833 -5.883 1.00 85.25 278 PHE A O 1
ATOM 2126 N N . ASP A 1 279 ? -7.005 -3.637 -6.066 1.00 87.69 279 ASP A N 1
ATOM 2127 C CA . ASP A 1 279 ? -7.004 -2.952 -7.354 1.00 87.69 279 ASP A CA 1
ATOM 2128 C C . ASP A 1 279 ? -5.812 -3.411 -8.208 1.00 87.69 279 ASP A C 1
ATOM 2130 O O . ASP A 1 279 ? -4.788 -3.852 -7.684 1.00 87.69 279 ASP A O 1
ATOM 2134 N N . GLU A 1 280 ? -5.919 -3.342 -9.536 1.00 76.62 280 GLU A N 1
ATOM 2135 C CA . GLU A 1 280 ? -4.843 -3.803 -10.422 1.00 76.62 280 GLU A CA 1
ATOM 2136 C C . GLU A 1 280 ? -3.598 -2.900 -10.411 1.00 76.62 280 GLU A C 1
ATOM 2138 O O . GLU A 1 280 ? -2.493 -3.383 -10.711 1.00 76.62 280 GLU A O 1
ATOM 2143 N N . ASN A 1 281 ? -3.760 -1.631 -10.034 1.00 77.06 281 ASN A N 1
ATOM 2144 C CA . ASN A 1 281 ? -2.729 -0.595 -10.004 1.00 77.06 281 ASN A CA 1
ATOM 2145 C C . ASN A 1 281 ? -2.289 -0.229 -8.579 1.00 77.06 281 ASN A C 1
ATOM 2147 O O . ASN A 1 281 ? -1.404 0.612 -8.417 1.00 77.06 281 ASN A O 1
ATOM 2151 N N . VAL A 1 282 ? -2.850 -0.880 -7.557 1.00 85.19 282 VAL A N 1
ATOM 2152 C CA . VAL A 1 282 ? -2.454 -0.709 -6.155 1.00 85.19 282 VAL A CA 1
ATOM 2153 C C . VAL A 1 282 ? -1.938 -2.032 -5.604 1.00 85.19 282 VAL A C 1
ATOM 2155 O O . VAL A 1 282 ? -2.617 -3.055 -5.631 1.00 85.19 282 VAL A O 1
ATOM 2158 N N . ILE A 1 283 ? -0.713 -2.024 -5.086 1.00 87.31 283 ILE A N 1
ATOM 2159 C CA . ILE A 1 283 ? -0.149 -3.157 -4.354 1.00 87.31 283 ILE A CA 1
ATOM 2160 C C . ILE A 1 283 ? -0.369 -2.897 -2.871 1.00 87.31 283 ILE A C 1
ATOM 2162 O O . ILE A 1 283 ? 0.117 -1.899 -2.346 1.00 87.31 283 ILE A O 1
ATOM 2166 N N . ILE A 1 284 ? -1.051 -3.813 -2.188 1.00 93.19 284 ILE A N 1
ATOM 2167 C CA . ILE A 1 284 ? -1.228 -3.757 -0.736 1.00 93.19 284 ILE A CA 1
ATOM 2168 C C . ILE A 1 284 ? -0.628 -5.024 -0.128 1.00 93.19 284 ILE A C 1
ATOM 2170 O O . ILE A 1 284 ? -1.010 -6.135 -0.503 1.00 93.19 284 ILE A O 1
ATOM 2174 N N . GLN A 1 285 ? 0.325 -4.862 0.790 1.00 95.94 285 GLN A N 1
ATOM 2175 C CA . GLN A 1 285 ? 0.974 -5.961 1.504 1.00 95.94 285 GLN A CA 1
ATOM 2176 C C . GLN A 1 285 ? 0.745 -5.841 3.013 1.00 95.94 285 GLN A C 1
ATOM 2178 O O . GLN A 1 285 ? 0.972 -4.779 3.592 1.00 95.94 285 GLN A O 1
ATOM 2183 N N . VAL A 1 286 ? 0.361 -6.946 3.653 1.00 96.81 286 VAL A N 1
ATOM 2184 C CA . VAL A 1 286 ? 0.292 -7.050 5.118 1.00 96.81 286 VAL A CA 1
ATOM 2185 C C . VAL A 1 286 ? 1.698 -7.290 5.666 1.00 96.81 286 VAL A C 1
ATOM 2187 O O . VAL A 1 286 ? 2.323 -8.300 5.342 1.00 96.81 286 VAL A O 1
ATOM 2190 N N . LEU A 1 287 ? 2.210 -6.378 6.492 1.00 96.81 287 LEU A N 1
ATOM 2191 C CA . LEU A 1 287 ? 3.543 -6.486 7.099 1.00 96.81 287 LEU A CA 1
ATOM 2192 C C . LEU A 1 287 ? 3.514 -7.060 8.523 1.00 96.81 287 LEU A C 1
ATOM 2194 O O . LEU A 1 287 ? 4.492 -7.671 8.946 1.00 96.81 287 LEU A O 1
ATOM 2198 N N . ASN A 1 288 ? 2.400 -6.905 9.240 1.00 98.19 288 ASN A N 1
ATOM 2199 C CA . ASN A 1 288 ? 2.150 -7.511 10.550 1.00 98.19 288 ASN A CA 1
ATOM 2200 C C . ASN A 1 288 ? 0.665 -7.853 10.683 1.00 98.19 288 ASN A C 1
ATOM 2202 O O . ASN A 1 288 ? -0.171 -7.131 10.149 1.00 98.19 288 ASN A O 1
ATOM 2206 N N . SER A 1 289 ? 0.356 -8.941 11.387 1.00 94.19 289 SER A N 1
ATOM 2207 C CA . SER A 1 289 ? -1.001 -9.311 11.819 1.00 94.19 289 SER A CA 1
ATOM 2208 C C . SER A 1 289 ? -0.957 -10.330 12.972 1.00 94.19 289 SER A C 1
ATOM 2210 O O . SER A 1 289 ? -1.734 -11.284 13.028 1.00 94.19 289 SER A O 1
ATOM 2212 N N . THR A 1 290 ? 0.025 -10.196 13.871 1.00 87.69 290 THR A N 1
ATOM 2213 C CA . THR A 1 290 ? 0.335 -11.218 14.885 1.00 87.69 290 THR A CA 1
ATOM 2214 C C . THR A 1 290 ? -0.738 -11.286 15.972 1.00 87.69 290 THR A C 1
ATOM 2216 O O . THR A 1 290 ? -0.837 -10.396 16.804 1.00 87.69 290 THR A O 1
ATOM 2219 N N . ASN A 1 291 ? -1.499 -12.375 16.069 1.00 83.31 291 ASN A N 1
ATOM 2220 C CA . ASN A 1 291 ? -2.586 -12.481 17.057 1.00 83.31 291 ASN A CA 1
ATOM 2221 C C . ASN A 1 291 ? -2.243 -13.281 18.335 1.00 83.31 291 ASN A C 1
ATOM 2223 O O . ASN A 1 291 ? -3.069 -13.349 19.254 1.00 83.31 291 ASN A O 1
ATOM 2227 N N . ASP A 1 292 ? -1.023 -13.815 18.439 1.00 83.00 292 ASP A N 1
ATOM 2228 C CA . ASP A 1 292 ? -0.568 -14.658 19.558 1.00 83.00 292 ASP A CA 1
ATOM 2229 C C . ASP A 1 292 ? -0.198 -13.877 20.837 1.00 83.00 292 ASP A C 1
ATOM 2231 O O . ASP A 1 292 ? -0.140 -14.459 21.924 1.00 83.00 292 ASP A O 1
ATOM 2235 N N . SER A 1 293 ? 0.044 -12.567 20.737 1.00 86.25 293 SER A N 1
ATOM 2236 C CA . SER A 1 293 ? 0.449 -11.729 21.875 1.00 86.25 293 SER A CA 1
ATOM 2237 C C . SER A 1 293 ? -0.684 -11.466 22.863 1.00 86.25 293 SER A C 1
ATOM 2239 O O . SER A 1 293 ? -1.849 -11.486 22.489 1.00 86.25 293 SER A O 1
ATOM 2241 N N . SER A 1 294 ? -0.394 -11.200 24.138 1.00 87.12 294 SER A N 1
ATOM 2242 C CA . SER A 1 294 ? -1.420 -10.706 25.072 1.00 87.12 294 SER A CA 1
ATOM 2243 C C . SER A 1 294 ? -1.748 -9.228 24.875 1.00 87.12 294 SER A C 1
ATOM 2245 O O . SER A 1 294 ? -2.821 -8.803 25.298 1.00 87.12 294 SER A O 1
ATOM 2247 N N . ASP A 1 295 ? -0.830 -8.470 24.277 1.00 92.62 295 ASP A N 1
ATOM 2248 C CA . ASP A 1 295 ? -1.071 -7.087 23.886 1.00 92.62 295 ASP A CA 1
ATOM 2249 C C . ASP A 1 295 ? -1.956 -7.068 22.628 1.00 92.62 295 ASP A C 1
ATOM 2251 O O . ASP A 1 295 ? -1.706 -7.803 21.668 1.00 92.62 295 ASP A O 1
ATOM 2255 N N . LEU A 1 296 ? -3.038 -6.290 22.659 1.00 95.19 296 LEU A N 1
ATOM 2256 C CA . LEU A 1 296 ? -3.961 -6.168 21.530 1.00 95.19 296 LEU A CA 1
ATOM 2257 C C . LEU A 1 296 ? -3.317 -5.380 20.390 1.00 95.19 296 LEU A C 1
ATOM 2259 O O . LEU A 1 296 ? -3.494 -5.747 19.226 1.00 95.19 296 LEU A O 1
ATOM 2263 N N . ASN A 1 297 ? -2.497 -4.389 20.728 1.00 96.81 297 ASN A N 1
ATOM 2264 C CA . ASN A 1 297 ? -1.832 -3.506 19.779 1.00 96.81 297 ASN A CA 1
ATOM 2265 C C . ASN A 1 297 ? -0.854 -4.274 18.891 1.00 96.81 297 ASN A C 1
ATOM 2267 O O . ASN A 1 297 ? -0.755 -4.008 17.691 1.00 96.81 297 ASN A O 1
ATOM 2271 N N . GLU A 1 298 ? -0.216 -5.316 19.436 1.00 97.12 298 GLU A N 1
ATOM 2272 C CA . GLU A 1 298 ? 0.691 -6.176 18.674 1.00 97.12 298 GLU A CA 1
ATOM 2273 C C . GLU A 1 298 ? 0.002 -6.950 17.536 1.00 97.12 298 GLU A C 1
ATOM 2275 O O . GLU A 1 298 ? 0.668 -7.409 16.598 1.00 97.12 298 GLU A O 1
ATOM 2280 N N . SER A 1 299 ? -1.333 -7.050 17.585 1.00 97.38 299 SER A N 1
ATOM 2281 C CA . SER A 1 299 ? -2.150 -7.655 16.531 1.00 97.38 299 SER A CA 1
ATOM 2282 C C . SER A 1 299 ? -2.512 -6.734 15.380 1.00 97.38 299 SER A C 1
ATOM 2284 O O . SER A 1 299 ? -3.081 -7.223 14.404 1.00 97.38 299 SER A O 1
ATOM 2286 N N . SER A 1 300 ? -2.124 -5.457 15.455 1.00 98.44 300 SER A N 1
ATOM 2287 C CA . SER A 1 300 ? -2.373 -4.462 14.414 1.00 98.44 300 SER A CA 1
ATOM 2288 C C . SER A 1 300 ? -2.022 -4.994 13.028 1.00 98.44 300 SER A C 1
ATOM 2290 O O . SER A 1 300 ? -0.867 -5.347 12.756 1.00 98.44 300 SER A O 1
ATOM 2292 N N . VAL A 1 301 ? -3.016 -5.028 12.140 1.00 98.75 301 VAL A N 1
ATOM 2293 C CA . VAL A 1 301 ? -2.800 -5.268 10.713 1.00 98.75 301 VAL A CA 1
ATOM 2294 C C . VAL A 1 301 ? -2.043 -4.076 10.132 1.00 98.75 301 VAL A C 1
ATOM 2296 O O . VAL A 1 301 ? -2.629 -3.034 9.857 1.00 98.75 301 VAL A O 1
ATOM 2299 N N . VAL A 1 302 ? -0.733 -4.228 9.936 1.00 98.88 302 VAL A N 1
ATOM 2300 C CA . VAL A 1 302 ? 0.095 -3.189 9.308 1.00 98.88 302 VAL A CA 1
ATOM 2301 C C . VAL A 1 302 ? 0.036 -3.361 7.799 1.00 98.88 302 VAL A C 1
ATOM 2303 O O . VAL A 1 302 ? 0.379 -4.429 7.288 1.00 98.88 302 VAL A O 1
ATOM 2306 N N . LEU A 1 303 ? -0.358 -2.313 7.078 1.00 98.81 303 LEU A N 1
ATOM 2307 C CA . LEU A 1 303 ? -0.492 -2.332 5.623 1.00 98.81 303 LEU A CA 1
ATOM 2308 C C . LEU A 1 303 ? 0.538 -1.421 4.965 1.00 98.81 303 LEU A C 1
ATOM 2310 O O . LEU A 1 303 ? 0.643 -0.242 5.296 1.00 98.81 303 LEU A O 1
ATOM 2314 N N . LYS A 1 304 ? 1.247 -1.950 3.968 1.00 97.88 304 LYS A N 1
ATOM 2315 C CA . LYS A 1 304 ? 2.005 -1.143 3.015 1.00 97.88 304 LYS A CA 1
ATOM 2316 C C . LYS A 1 304 ? 1.237 -1.049 1.708 1.00 97.88 304 LYS A C 1
ATOM 2318 O O . LYS A 1 304 ? 1.047 -2.061 1.035 1.00 97.88 304 LYS A O 1
ATOM 2323 N N . VAL A 1 305 ? 0.834 0.163 1.360 1.00 97.25 305 VAL A N 1
ATOM 2324 C CA . VAL A 1 305 ? 0.155 0.505 0.111 1.00 97.25 305 VAL A CA 1
ATOM 2325 C C . VAL A 1 305 ? 1.179 1.111 -0.839 1.00 97.25 305 VAL A C 1
ATOM 2327 O O . VAL A 1 305 ? 1.957 1.971 -0.438 1.00 97.25 305 VAL A O 1
ATOM 2330 N N . ILE A 1 306 ? 1.200 0.661 -2.089 1.00 91.06 306 ILE A N 1
ATOM 2331 C CA . ILE A 1 306 ? 2.077 1.185 -3.136 1.00 91.06 306 ILE A CA 1
ATOM 2332 C C . ILE A 1 306 ? 1.243 1.413 -4.393 1.00 91.06 306 ILE A C 1
ATOM 2334 O O . ILE A 1 306 ? 0.637 0.474 -4.918 1.00 91.06 306 ILE A O 1
ATOM 2338 N N . HIS A 1 307 ? 1.256 2.643 -4.889 1.00 86.25 307 HIS A N 1
ATOM 2339 C CA . HIS A 1 307 ? 0.689 3.028 -6.172 1.00 86.25 307 HIS A CA 1
ATOM 2340 C C . HIS A 1 307 ? 1.752 3.788 -6.963 1.00 86.25 307 HIS A C 1
ATOM 2342 O O . HIS A 1 307 ? 2.194 4.861 -6.564 1.00 86.25 307 HIS A O 1
ATOM 2348 N N . GLU A 1 308 ? 2.185 3.194 -8.073 1.00 82.69 308 GLU A N 1
ATOM 2349 C CA . GLU A 1 308 ? 3.313 3.688 -8.866 1.00 82.69 308 GLU A CA 1
ATOM 2350 C C . GLU A 1 308 ? 4.580 3.915 -8.021 1.00 82.69 308 GLU A C 1
ATOM 2352 O O . GLU A 1 308 ? 5.128 2.951 -7.481 1.00 82.69 308 GLU A O 1
ATOM 2357 N N . ASP A 1 309 ? 5.048 5.162 -7.940 1.00 82.00 309 ASP A N 1
ATOM 2358 C CA . ASP A 1 309 ? 6.220 5.576 -7.171 1.00 82.00 309 ASP A CA 1
ATOM 2359 C C . ASP A 1 309 ? 5.837 6.158 -5.790 1.00 82.00 309 ASP A C 1
ATOM 2361 O O . ASP A 1 309 ? 6.719 6.624 -5.080 1.00 82.00 309 ASP A O 1
ATOM 2365 N N . VAL A 1 310 ? 4.550 6.130 -5.406 1.00 89.69 310 VAL A N 1
ATOM 2366 C CA . VAL A 1 310 ? 4.046 6.607 -4.106 1.00 89.69 310 VAL A CA 1
ATOM 2367 C C . VAL A 1 310 ? 3.724 5.429 -3.191 1.00 89.69 310 VAL A C 1
ATOM 2369 O O . VAL A 1 310 ? 3.098 4.443 -3.595 1.00 89.69 310 VAL A O 1
ATOM 2372 N N . SER A 1 311 ? 4.119 5.533 -1.928 1.00 94.69 311 SER A N 1
ATOM 2373 C CA . SER A 1 311 ? 3.951 4.495 -0.922 1.00 94.69 311 SER A CA 1
ATOM 2374 C C . SER A 1 311 ? 3.498 5.041 0.431 1.00 94.69 311 SER A C 1
ATOM 2376 O O . SER A 1 311 ? 3.987 6.055 0.922 1.00 94.69 311 SER A O 1
ATOM 2378 N N . VAL A 1 312 ? 2.547 4.336 1.045 1.00 98.62 312 VAL A N 1
ATOM 2379 C CA . VAL A 1 312 ? 1.939 4.694 2.329 1.00 98.62 312 VAL A CA 1
ATOM 2380 C C . VAL A 1 312 ? 2.047 3.508 3.280 1.00 98.62 312 VAL A C 1
ATOM 2382 O O . VAL A 1 312 ? 1.673 2.386 2.925 1.00 98.62 312 VAL A O 1
ATOM 2385 N N . LEU A 1 313 ? 2.547 3.742 4.492 1.00 98.88 313 LEU A N 1
ATOM 2386 C CA . LEU A 1 313 ? 2.618 2.740 5.552 1.00 98.88 313 LEU A CA 1
ATOM 2387 C C . LEU A 1 313 ? 1.579 3.046 6.638 1.00 98.88 313 LEU A C 1
ATOM 2389 O O . LEU A 1 313 ? 1.686 4.043 7.353 1.00 98.88 313 LEU A O 1
ATOM 2393 N N . LEU A 1 314 ? 0.582 2.170 6.764 1.00 98.88 314 LEU A N 1
ATOM 2394 C CA . LEU A 1 314 ? -0.486 2.242 7.759 1.00 98.88 314 LEU A CA 1
ATOM 2395 C C . LEU A 1 314 ? -0.155 1.298 8.911 1.00 98.88 314 LEU A C 1
ATOM 2397 O O . LEU A 1 314 ? -0.219 0.081 8.746 1.00 98.88 314 LEU A O 1
ATOM 2401 N N . THR A 1 315 ? 0.256 1.848 10.053 1.00 98.44 315 THR A N 1
ATOM 2402 C CA . THR A 1 315 ? 0.821 1.047 11.152 1.00 98.44 315 THR A CA 1
ATOM 2403 C C . THR A 1 315 ? -0.186 0.634 12.225 1.00 98.44 315 THR A C 1
ATOM 2405 O O . THR A 1 315 ? 0.144 -0.227 13.041 1.00 98.44 315 THR A O 1
ATOM 2408 N N . GLY A 1 316 ? -1.400 1.199 12.216 1.00 98.25 316 GLY A N 1
ATOM 2409 C CA . GLY A 1 316 ? -2.341 1.051 13.328 1.00 98.25 316 GLY A CA 1
ATOM 2410 C C . GLY A 1 316 ? -1.640 1.380 14.645 1.00 98.25 316 GLY A C 1
ATOM 2411 O O . GLY A 1 316 ? -0.932 2.387 14.738 1.00 98.25 316 GLY A O 1
ATOM 2412 N N . ASP A 1 317 ? -1.721 0.462 15.605 1.00 98.44 317 ASP A N 1
ATOM 2413 C CA . ASP A 1 317 ? -1.111 0.625 16.926 1.00 98.44 317 ASP A CA 1
ATOM 2414 C C . ASP A 1 317 ? 0.087 -0.303 17.153 1.00 98.44 317 ASP A C 1
ATOM 2416 O O . ASP A 1 317 ? 0.492 -0.537 18.288 1.00 98.44 317 ASP A O 1
ATOM 2420 N N . ALA A 1 318 ? 0.696 -0.813 16.076 1.00 98.19 318 ALA A N 1
ATOM 2421 C CA . ALA A 1 318 ? 1.847 -1.708 16.153 1.00 98.19 318 ALA A CA 1
ATOM 2422 C C . ALA A 1 318 ? 2.946 -1.157 17.085 1.00 98.19 318 ALA A C 1
ATOM 2424 O O . ALA A 1 318 ? 3.318 0.020 17.015 1.00 98.19 318 ALA A O 1
ATOM 2425 N N . THR A 1 319 ? 3.469 -2.015 17.960 1.00 98.06 319 THR A N 1
ATOM 2426 C CA . THR A 1 319 ? 4.460 -1.651 18.982 1.00 98.06 319 THR A CA 1
ATOM 2427 C C . THR A 1 319 ? 5.875 -1.647 18.407 1.00 98.06 319 THR A C 1
ATOM 2429 O O . THR A 1 319 ? 6.127 -2.173 17.317 1.00 98.06 319 THR A O 1
ATOM 2432 N N . MET A 1 320 ? 6.847 -1.115 19.153 1.00 97.88 320 MET A N 1
ATOM 2433 C CA . MET A 1 320 ? 8.264 -1.200 18.769 1.00 97.88 320 MET A CA 1
ATOM 2434 C C . MET A 1 320 ? 8.743 -2.637 18.520 1.00 97.88 320 MET A C 1
ATOM 2436 O O . MET A 1 320 ? 9.591 -2.858 17.654 1.00 97.88 320 MET A O 1
ATOM 2440 N N . GLU A 1 321 ? 8.200 -3.626 19.231 1.00 97.06 321 GLU A N 1
ATOM 2441 C CA . GLU A 1 321 ? 8.495 -5.038 18.995 1.00 97.06 321 GLU A CA 1
ATOM 2442 C C . GLU A 1 321 ? 8.039 -5.476 17.595 1.00 97.06 321 GLU A C 1
ATOM 2444 O O . GLU A 1 321 ? 8.812 -6.111 16.869 1.00 97.06 321 GLU A O 1
ATOM 2449 N N . ASN A 1 322 ? 6.830 -5.086 17.168 1.00 98.00 322 ASN A N 1
ATOM 2450 C CA . ASN A 1 322 ? 6.383 -5.343 15.796 1.00 98.00 322 ASN A CA 1
ATOM 2451 C C . ASN A 1 322 ? 7.272 -4.625 14.781 1.00 98.00 322 ASN A C 1
ATOM 2453 O O . ASN A 1 322 ? 7.631 -5.213 13.763 1.00 98.00 322 ASN A O 1
ATOM 2457 N N . GLU A 1 323 ? 7.642 -3.370 15.043 1.00 98.31 323 GLU A N 1
ATOM 2458 C CA . GLU A 1 323 ? 8.502 -2.585 14.153 1.00 98.31 323 GLU A CA 1
ATOM 2459 C C . GLU A 1 323 ? 9.837 -3.279 13.888 1.00 98.31 323 GLU A C 1
ATOM 2461 O O . GLU A 1 323 ? 10.267 -3.389 12.735 1.00 98.31 323 GLU A O 1
ATOM 2466 N N . GLU A 1 324 ? 10.485 -3.779 14.941 1.00 97.69 324 GLU A N 1
ATOM 2467 C CA . GLU A 1 324 ? 11.734 -4.525 14.817 1.00 97.69 324 GLU A CA 1
ATOM 2468 C C . GLU A 1 324 ? 11.571 -5.793 13.976 1.00 97.69 324 GLU A C 1
ATOM 2470 O O . GLU A 1 324 ? 12.429 -6.087 13.138 1.00 97.69 324 GLU A O 1
ATOM 2475 N N . GLU A 1 325 ? 10.492 -6.548 14.179 1.00 96.69 325 GLU A N 1
ATOM 2476 C CA . GLU A 1 325 ? 10.226 -7.766 13.410 1.00 96.69 325 GLU A CA 1
ATOM 2477 C C . GLU A 1 325 ? 9.898 -7.467 11.943 1.00 96.69 325 GLU A C 1
ATOM 2479 O O . GLU A 1 325 ? 10.439 -8.121 11.045 1.00 96.69 325 GLU A O 1
ATOM 2484 N N . MET A 1 326 ? 9.094 -6.436 11.675 1.00 96.50 326 MET A N 1
ATOM 2485 C CA . MET A 1 326 ? 8.765 -6.005 10.316 1.00 96.50 326 MET A CA 1
ATOM 2486 C C . MET A 1 326 ? 10.013 -5.563 9.552 1.00 96.50 326 MET A C 1
ATOM 2488 O O . MET A 1 326 ? 10.239 -6.025 8.432 1.00 96.50 326 MET A O 1
ATOM 2492 N N . MET A 1 327 ? 10.871 -4.741 10.165 1.00 96.81 327 MET A N 1
ATOM 2493 C CA . MET A 1 327 ? 12.114 -4.262 9.544 1.00 96.81 327 MET A CA 1
ATOM 2494 C C . MET A 1 327 ? 13.104 -5.388 9.213 1.00 96.81 327 MET A C 1
ATOM 2496 O O . MET A 1 327 ? 13.916 -5.248 8.298 1.00 96.81 327 MET A O 1
ATOM 2500 N N . LYS A 1 328 ? 13.064 -6.516 9.937 1.00 94.94 328 LYS A N 1
ATOM 2501 C CA . LYS A 1 328 ? 13.906 -7.690 9.636 1.00 94.94 328 LYS A CA 1
ATOM 2502 C C . LYS A 1 328 ? 13.425 -8.451 8.399 1.00 94.94 328 LYS A C 1
ATOM 2504 O O . LYS A 1 328 ? 14.236 -9.113 7.748 1.00 94.94 328 LYS A O 1
ATOM 2509 N N . LYS A 1 329 ? 12.124 -8.405 8.106 1.00 88.25 329 LYS A N 1
ATOM 2510 C CA . LYS A 1 329 ? 11.469 -9.265 7.109 1.00 88.25 329 LYS A CA 1
ATOM 2511 C C . LYS A 1 329 ? 11.111 -8.531 5.819 1.00 88.25 329 LYS A C 1
ATOM 2513 O O . LYS A 1 329 ? 11.179 -9.130 4.745 1.00 88.25 329 LYS A O 1
ATOM 2518 N N . TYR A 1 330 ? 10.749 -7.255 5.912 1.00 91.06 330 TYR A N 1
ATOM 2519 C CA . TYR A 1 330 ? 10.138 -6.500 4.822 1.00 91.06 330 TYR A CA 1
ATOM 2520 C C . TYR A 1 330 ? 10.826 -5.157 4.585 1.00 91.06 330 TYR A C 1
ATOM 2522 O O . TYR A 1 330 ? 11.513 -4.615 5.448 1.00 91.06 330 TYR A O 1
ATOM 2530 N N . ASN A 1 331 ? 10.617 -4.604 3.388 1.00 86.25 331 ASN A N 1
ATOM 2531 C CA . ASN A 1 331 ? 10.980 -3.221 3.111 1.00 86.25 331 ASN A CA 1
ATOM 2532 C C . ASN A 1 331 ? 9.893 -2.286 3.663 1.00 86.25 331 ASN A C 1
ATOM 2534 O O . ASN A 1 331 ? 8.812 -2.206 3.075 1.00 86.25 331 ASN A O 1
ATOM 2538 N N . VAL A 1 332 ? 10.192 -1.569 4.743 1.00 95.12 332 VAL A N 1
ATOM 2539 C CA . VAL A 1 332 ? 9.260 -0.630 5.393 1.00 95.12 332 VAL A CA 1
ATOM 2540 C C . VAL A 1 332 ? 9.340 0.803 4.852 1.00 95.12 332 VAL A C 1
ATOM 2542 O O . VAL A 1 332 ? 8.511 1.613 5.235 1.00 95.12 332 VAL A O 1
ATOM 2545 N N . ASP A 1 333 ? 10.285 1.101 3.954 1.00 94.19 333 ASP A N 1
ATOM 2546 C CA . ASP A 1 333 ? 10.443 2.414 3.301 1.00 94.19 333 ASP A CA 1
ATOM 2547 C C . ASP A 1 333 ? 9.120 2.911 2.700 1.00 94.19 333 ASP A C 1
ATOM 2549 O O . ASP A 1 333 ? 8.490 2.155 1.948 1.00 94.19 333 ASP A O 1
ATOM 2553 N N . ALA A 1 334 ? 8.674 4.114 3.060 1.00 96.19 334 ALA A N 1
ATOM 2554 C CA . ALA A 1 334 ? 7.424 4.690 2.574 1.00 96.19 334 ALA A CA 1
ATOM 2555 C C . ALA A 1 334 ? 7.439 6.223 2.598 1.00 96.19 334 ALA A C 1
ATOM 2557 O O . ALA A 1 334 ? 7.909 6.819 3.564 1.00 96.19 334 ALA A O 1
ATOM 2558 N N . ASP A 1 335 ? 6.838 6.847 1.584 1.00 96.62 335 ASP A N 1
ATOM 2559 C CA . ASP A 1 335 ? 6.772 8.309 1.460 1.00 96.62 335 ASP A CA 1
ATOM 2560 C C . ASP A 1 335 ? 5.878 8.931 2.540 1.00 96.62 335 ASP A C 1
ATOM 2562 O O . ASP A 1 335 ? 6.186 9.998 3.078 1.00 96.62 335 ASP A O 1
ATOM 2566 N N . VAL A 1 336 ? 4.777 8.249 2.883 1.00 98.75 336 VAL A N 1
ATOM 2567 C CA . VAL A 1 336 ? 3.831 8.690 3.914 1.00 98.75 336 VAL A CA 1
ATOM 2568 C C . VAL A 1 336 ? 3.652 7.631 4.992 1.00 98.75 336 VAL A C 1
ATOM 2570 O O . VAL A 1 336 ? 3.356 6.468 4.718 1.00 98.75 336 VAL A O 1
ATOM 2573 N N . LEU A 1 337 ? 3.794 8.046 6.247 1.00 98.88 337 LEU A N 1
ATOM 2574 C CA . LEU A 1 337 ? 3.645 7.190 7.418 1.00 98.88 337 LEU A CA 1
ATOM 2575 C C . LEU A 1 337 ? 2.425 7.609 8.236 1.00 98.88 337 LEU A C 1
ATOM 2577 O O . LEU A 1 337 ? 2.385 8.722 8.758 1.00 98.88 337 LEU A O 1
ATOM 2581 N N . LYS A 1 338 ? 1.480 6.694 8.462 1.00 98.75 338 LYS A N 1
ATOM 2582 C CA . LYS A 1 338 ? 0.585 6.818 9.615 1.00 98.75 338 LYS A CA 1
ATOM 2583 C C . LYS A 1 338 ? 1.388 6.478 10.864 1.00 98.75 338 LYS A C 1
ATOM 2585 O O . LYS A 1 338 ? 1.826 5.338 11.020 1.00 98.75 338 LYS A O 1
ATOM 2590 N N . VAL A 1 339 ? 1.608 7.473 11.719 1.00 98.69 339 VAL A N 1
ATOM 2591 C CA . VAL A 1 339 ? 2.339 7.320 12.979 1.00 98.69 339 VAL A CA 1
ATOM 2592 C C . VAL A 1 339 ? 1.573 6.355 13.881 1.00 98.69 339 VAL A C 1
ATOM 2594 O O . VAL A 1 339 ? 0.359 6.500 14.066 1.00 98.69 339 VAL A O 1
ATOM 2597 N N . GLY A 1 340 ? 2.299 5.370 14.408 1.00 98.19 340 GLY A N 1
ATOM 2598 C CA . GLY A 1 340 ? 1.712 4.277 15.174 1.00 98.19 340 GLY A CA 1
ATOM 2599 C C . GLY A 1 340 ? 1.146 4.731 16.513 1.00 98.19 340 GLY A C 1
ATOM 2600 O O . GLY A 1 340 ? 1.713 5.623 17.158 1.00 98.19 340 GLY A O 1
ATOM 2601 N N . HIS A 1 341 ? 0.046 4.103 16.925 1.00 98.19 341 HIS A N 1
ATOM 2602 C CA . HIS A 1 341 ? -0.557 4.247 18.251 1.00 98.19 341 HIS A CA 1
ATOM 2603 C C . HIS A 1 341 ? -0.803 5.704 18.638 1.00 98.19 341 HIS A C 1
ATOM 2605 O O . HIS A 1 341 ? -0.474 6.150 19.739 1.00 98.19 341 HIS A O 1
ATOM 2611 N N . HIS A 1 342 ? -1.322 6.480 17.682 1.00 98.00 342 HIS A N 1
ATOM 2612 C CA . HIS A 1 342 ? -1.697 7.890 17.863 1.00 98.00 342 HIS A CA 1
ATOM 2613 C C . HIS A 1 342 ? -0.534 8.801 18.303 1.00 98.00 342 HIS A C 1
ATOM 2615 O O . HIS A 1 342 ? -0.742 9.917 18.778 1.00 98.00 342 HIS A O 1
ATOM 2621 N N . GLY A 1 343 ? 0.712 8.332 18.160 1.00 97.69 343 GLY A N 1
ATOM 2622 C CA . GLY A 1 343 ? 1.905 8.999 18.679 1.00 97.69 343 GLY A CA 1
ATOM 2623 C C . GLY A 1 343 ? 2.302 8.594 20.103 1.00 97.69 343 GLY A C 1
ATOM 2624 O O . GLY A 1 343 ? 2.990 9.364 20.774 1.00 97.69 343 GLY A O 1
ATOM 2625 N N . SER A 1 344 ? 1.894 7.418 20.584 1.00 97.94 344 SER A N 1
ATOM 2626 C CA . SER A 1 344 ? 2.377 6.830 21.838 1.00 97.94 344 SER A CA 1
ATOM 2627 C C . SER A 1 344 ? 3.884 6.567 21.801 1.00 97.94 344 SER A C 1
ATOM 2629 O O . SER A 1 344 ? 4.424 6.105 20.797 1.00 97.94 344 SER A O 1
ATOM 2631 N N . SER A 1 345 ? 4.578 6.757 22.928 1.00 97.12 345 SER A N 1
ATOM 2632 C CA . SER A 1 345 ? 6.010 6.436 23.052 1.00 97.12 345 SER A CA 1
ATOM 2633 C C . SER A 1 345 ? 6.333 4.939 22.968 1.00 97.12 345 SER A C 1
ATOM 2635 O O . SER A 1 345 ? 7.514 4.595 22.894 1.00 97.12 345 SER A O 1
ATOM 2637 N N . THR A 1 346 ? 5.312 4.077 22.929 1.00 97.44 346 THR A N 1
ATOM 2638 C CA . THR A 1 346 ? 5.402 2.621 22.695 1.00 97.44 346 THR A CA 1
ATOM 2639 C C . THR A 1 346 ? 5.509 2.231 21.219 1.00 97.44 346 THR A C 1
ATOM 2641 O O . THR A 1 346 ? 5.746 1.063 20.917 1.00 97.44 346 THR A O 1
ATOM 2644 N N . SER A 1 347 ? 5.398 3.206 20.316 1.00 98.12 347 SER A N 1
ATOM 2645 C CA . SER A 1 347 ? 5.465 3.023 18.867 1.00 98.12 347 SER A CA 1
ATOM 2646 C C . SER A 1 347 ? 6.306 4.132 18.226 1.00 98.12 347 SER A C 1
ATOM 2648 O O . SER A 1 347 ? 6.870 5.011 18.891 1.00 98.12 347 SER A O 1
ATOM 2650 N N . SER A 1 348 ? 6.427 4.068 16.905 1.00 98.19 348 SER A N 1
ATOM 2651 C CA . SER A 1 348 ? 7.228 4.945 16.058 1.00 98.19 348 SER A CA 1
ATOM 2652 C C . SER A 1 348 ? 8.650 5.116 16.598 1.00 98.19 348 SER A C 1
ATOM 2654 O O . SER A 1 348 ? 9.104 6.222 16.932 1.00 98.19 348 SER A O 1
ATOM 2656 N N . SER A 1 349 ? 9.363 3.993 16.747 1.00 98.50 349 SER A N 1
ATOM 2657 C CA . SER A 1 349 ? 10.764 4.012 17.170 1.00 98.50 349 SER A CA 1
ATOM 2658 C C . SER A 1 349 ? 11.622 4.805 16.187 1.00 98.50 349 SER A C 1
ATOM 2660 O O . SER A 1 349 ? 11.374 4.863 14.982 1.00 98.50 349 SER A O 1
ATOM 2662 N N . LEU A 1 350 ? 12.716 5.384 16.684 1.00 97.94 350 LEU A N 1
ATOM 2663 C CA . LEU A 1 350 ? 13.666 6.082 15.817 1.00 97.94 350 LEU A CA 1
ATOM 2664 C C . LEU A 1 350 ? 14.283 5.151 14.755 1.00 97.94 350 LEU A C 1
ATOM 2666 O O . LEU A 1 350 ? 14.689 5.618 13.692 1.00 97.94 350 LEU A O 1
ATOM 2670 N N . ASN A 1 351 ? 14.370 3.847 15.035 1.00 98.12 351 ASN A N 1
ATOM 2671 C CA . ASN A 1 351 ? 14.850 2.864 14.068 1.00 98.12 351 ASN A CA 1
ATOM 2672 C C . ASN A 1 351 ? 13.845 2.677 12.930 1.00 98.12 351 ASN A C 1
ATOM 2674 O O . ASN A 1 351 ? 14.264 2.743 11.776 1.00 98.12 351 ASN A O 1
ATOM 2678 N N . LEU A 1 352 ? 12.550 2.532 13.249 1.00 98.56 352 LEU A N 1
ATOM 2679 C CA . LEU A 1 352 ? 11.495 2.494 12.238 1.00 98.56 352 LEU A CA 1
ATOM 2680 C C . LEU A 1 352 ? 11.530 3.760 11.388 1.00 98.56 352 LEU A C 1
ATOM 2682 O O . LEU A 1 352 ? 11.656 3.672 10.175 1.00 98.56 352 LEU A O 1
ATOM 2686 N N . LEU A 1 353 ? 11.504 4.939 12.011 1.00 98.38 353 LEU A N 1
ATOM 2687 C CA . LEU A 1 353 ? 11.449 6.211 11.284 1.00 98.38 353 LEU A CA 1
ATOM 2688 C C . LEU A 1 353 ? 12.640 6.410 10.332 1.00 98.38 353 LEU A C 1
ATOM 2690 O O . LEU A 1 353 ? 12.490 6.970 9.250 1.00 98.38 353 LEU A O 1
ATOM 2694 N N . ARG A 1 354 ? 13.824 5.901 10.693 1.00 96.12 354 ARG A N 1
ATOM 2695 C CA . ARG A 1 354 ? 15.012 5.908 9.821 1.00 96.12 354 ARG A CA 1
ATOM 2696 C C . ARG A 1 354 ? 14.981 4.865 8.707 1.00 96.12 354 ARG A C 1
ATOM 2698 O O . ARG A 1 354 ? 15.743 5.012 7.757 1.00 96.12 354 ARG A O 1
ATOM 2705 N N . ALA A 1 355 ? 14.196 3.804 8.857 1.00 92.44 355 ALA A N 1
ATOM 2706 C CA . ALA A 1 355 ? 14.011 2.775 7.840 1.00 92.44 355 ALA A CA 1
ATOM 2707 C C . ALA A 1 355 ? 12.852 3.103 6.887 1.00 92.44 355 ALA A C 1
ATOM 2709 O O . ALA A 1 355 ? 12.904 2.693 5.734 1.00 92.44 355 ALA A O 1
ATOM 2710 N N . VAL A 1 356 ? 11.832 3.816 7.378 1.00 96.38 356 VAL A N 1
ATOM 2711 C CA . VAL A 1 356 ? 10.685 4.295 6.597 1.00 96.38 356 VAL A CA 1
ATOM 2712 C C . VAL A 1 356 ? 11.062 5.516 5.758 1.00 96.38 356 VAL A C 1
ATOM 2714 O O . VAL A 1 356 ? 10.589 5.629 4.643 1.00 96.38 356 VAL A O 1
ATOM 2717 N N . THR A 1 357 ? 11.903 6.416 6.286 1.00 87.12 357 THR A N 1
ATOM 2718 C CA . THR A 1 357 ? 12.276 7.684 5.626 1.00 87.12 357 THR A CA 1
ATOM 2719 C C . THR A 1 357 ? 11.086 8.500 5.090 1.00 87.12 357 THR A C 1
ATOM 2721 O O . THR A 1 357 ? 11.123 8.924 3.939 1.00 87.12 357 THR A O 1
ATOM 2724 N N . PRO A 1 358 ? 10.047 8.759 5.912 1.00 96.88 358 PRO A N 1
ATOM 2725 C CA . PRO A 1 358 ? 8.843 9.417 5.425 1.00 96.88 358 PRO A CA 1
ATOM 2726 C C . PRO A 1 358 ? 9.082 10.898 5.133 1.00 96.88 358 PRO A C 1
ATOM 2728 O O . PRO A 1 358 ? 9.656 11.615 5.957 1.00 96.88 358 PRO A O 1
ATOM 2731 N N . ASP A 1 359 ? 8.550 11.361 4.004 1.00 95.25 359 ASP A N 1
ATOM 2732 C CA . ASP A 1 359 ? 8.400 12.784 3.706 1.00 95.25 359 ASP A CA 1
ATOM 2733 C C . ASP A 1 359 ? 7.295 13.385 4.586 1.00 95.25 359 ASP A C 1
ATOM 2735 O O . ASP A 1 359 ? 7.473 14.455 5.166 1.00 95.25 359 ASP A O 1
ATOM 2739 N N . ASN A 1 360 ? 6.174 12.665 4.737 1.00 98.31 360 ASN A N 1
ATOM 2740 C CA . ASN A 1 360 ? 5.019 13.088 5.529 1.00 98.31 360 ASN A CA 1
ATOM 2741 C C . ASN A 1 360 ? 4.655 12.045 6.593 1.00 98.31 360 ASN A C 1
ATOM 2743 O O . ASN A 1 360 ? 4.622 10.842 6.343 1.00 98.31 360 ASN A O 1
ATOM 2747 N N . SER A 1 361 ? 4.353 12.502 7.803 1.00 98.62 361 SER A N 1
ATOM 2748 C CA . SER A 1 361 ? 3.925 11.672 8.928 1.00 98.62 361 SER A CA 1
ATOM 2749 C C . SER A 1 361 ? 2.604 12.179 9.491 1.00 98.62 361 SER A C 1
ATOM 2751 O O . SER A 1 361 ? 2.495 13.338 9.885 1.00 98.62 361 SER A O 1
ATOM 2753 N N . ILE A 1 362 ? 1.608 11.297 9.540 1.00 98.75 362 ILE A N 1
ATOM 2754 C CA . ILE A 1 362 ? 0.244 11.613 9.957 1.00 98.75 362 ILE A CA 1
ATOM 2755 C C . ILE A 1 362 ? 0.025 11.138 11.389 1.00 98.75 362 ILE A C 1
ATOM 2757 O O . ILE A 1 362 ? 0.107 9.943 11.674 1.00 98.75 362 ILE A O 1
ATOM 2761 N N . LEU A 1 363 ? -0.276 12.067 12.288 1.00 98.62 363 LEU A N 1
ATOM 2762 C CA . LEU A 1 363 ? -0.742 11.796 13.642 1.00 98.62 363 LEU A CA 1
ATOM 2763 C C . LEU A 1 363 ? -2.273 11.859 13.654 1.00 98.62 363 LEU A C 1
ATOM 2765 O O . LEU A 1 363 ? -2.840 12.942 13.540 1.00 98.62 363 LEU A O 1
ATOM 2769 N N . SER A 1 364 ? -2.934 10.713 13.813 1.00 97.69 364 SER A N 1
ATOM 2770 C CA . SER A 1 364 ? -4.383 10.675 14.051 1.00 97.69 364 SER A CA 1
ATOM 2771 C C . SER A 1 364 ? -4.626 10.593 15.548 1.00 97.69 364 SER A C 1
ATOM 2773 O O . SER A 1 364 ? -4.135 9.670 16.191 1.00 97.69 364 SER A O 1
ATOM 2775 N N . TYR A 1 365 ? -5.262 11.611 16.120 1.00 97.38 365 TYR A N 1
ATOM 2776 C CA . TYR A 1 365 ? -5.626 11.666 17.536 1.00 97.38 365 TYR A CA 1
ATOM 2777 C C . TYR A 1 365 ? -6.641 12.787 17.782 1.00 97.38 365 TYR A C 1
ATOM 2779 O O . TYR A 1 365 ? -6.845 13.666 16.945 1.00 97.38 365 TYR A O 1
ATOM 2787 N N . GLY A 1 366 ? -7.241 12.778 18.973 1.00 94.00 366 GLY A N 1
ATOM 2788 C CA . GLY A 1 366 ? -8.148 13.819 19.449 1.00 94.00 366 GLY A CA 1
ATOM 2789 C C . GLY A 1 366 ? -7.725 14.356 20.811 1.00 94.00 366 GLY A C 1
ATOM 2790 O O . GLY A 1 366 ? -6.678 13.982 21.344 1.00 94.00 366 GLY A O 1
ATOM 2791 N N . ASP A 1 367 ? -8.564 15.194 21.422 1.00 92.50 367 ASP A N 1
ATOM 2792 C CA . ASP A 1 367 ? -8.382 15.547 22.833 1.00 92.50 367 ASP A CA 1
ATOM 2793 C C . ASP A 1 367 ? -8.428 14.267 23.683 1.00 92.50 367 ASP A C 1
ATOM 2795 O O . ASP A 1 367 ? -9.398 13.505 23.639 1.00 92.50 367 ASP A O 1
ATOM 2799 N N . ASN A 1 368 ? -7.347 13.987 24.410 1.00 93.19 368 ASN A N 1
ATOM 2800 C CA . ASN A 1 368 ? -7.158 12.710 25.086 1.00 93.19 368 ASN A CA 1
ATOM 2801 C C . ASN A 1 368 ? -6.429 12.861 26.425 1.00 93.19 368 ASN A C 1
ATOM 2803 O O . ASN A 1 368 ? -5.624 13.765 26.641 1.00 93.19 368 ASN A O 1
ATOM 2807 N N . SER A 1 369 ? -6.689 11.923 27.337 1.00 92.12 369 SER A N 1
ATOM 2808 C CA . SER A 1 369 ? -6.012 11.847 28.637 1.00 92.12 369 SER A CA 1
ATOM 2809 C C . SER A 1 369 ? -4.754 10.973 28.630 1.00 92.12 369 SER A C 1
ATOM 2811 O O . SER A 1 369 ? -4.120 10.829 29.675 1.00 92.12 369 SER A O 1
ATOM 2813 N N . TYR A 1 370 ? -4.417 10.359 27.494 1.00 89.25 370 TYR A N 1
ATOM 2814 C CA . TYR A 1 370 ? -3.275 9.448 27.353 1.00 89.25 370 TYR A CA 1
ATOM 2815 C C . TYR A 1 370 ? -1.945 10.202 27.248 1.00 89.25 370 TYR A C 1
ATOM 2817 O O . TYR A 1 370 ? -0.892 9.641 27.535 1.00 89.25 370 TYR A O 1
ATOM 2825 N N . GLY A 1 371 ? -2.000 11.490 26.893 1.00 91.38 371 GLY A N 1
ATOM 2826 C CA . GLY A 1 371 ? -0.815 12.303 26.632 1.00 91.38 371 GLY A CA 1
ATOM 2827 C C . GLY A 1 371 ? -0.278 12.109 25.217 1.00 91.38 371 GLY A C 1
ATOM 2828 O O . GLY A 1 371 ? 0.900 12.368 24.984 1.00 91.38 371 GLY A O 1
ATOM 2829 N N . HIS A 1 372 ? -1.124 11.640 24.295 1.00 94.75 372 HIS A N 1
ATOM 2830 C CA . HIS A 1 372 ? -0.780 11.487 22.889 1.00 94.75 372 HIS A CA 1
ATOM 2831 C C . HIS A 1 372 ? -1.013 12.806 22.124 1.00 94.75 372 HIS A C 1
ATOM 2833 O O . HIS A 1 372 ? -1.982 13.514 22.415 1.00 94.75 372 HIS A O 1
ATOM 2839 N N . PRO A 1 373 ? -0.160 13.143 21.145 1.00 96.88 373 PRO A N 1
ATOM 2840 C CA . PRO A 1 373 ? 1.110 12.488 20.853 1.00 96.88 373 PRO A CA 1
ATOM 2841 C C . PRO A 1 373 ? 2.145 12.771 21.950 1.00 96.88 373 PRO A C 1
ATOM 2843 O O . PRO A 1 373 ? 2.244 13.886 22.469 1.00 96.88 373 PRO A O 1
ATOM 2846 N N . ASP A 1 374 ? 2.958 11.767 22.269 1.00 97.69 374 ASP A N 1
ATOM 2847 C CA . ASP A 1 374 ? 4.071 11.928 23.195 1.00 97.69 374 ASP A CA 1
ATOM 2848 C C . ASP A 1 374 ? 5.122 12.868 22.580 1.00 97.69 374 ASP A C 1
ATOM 2850 O O . ASP A 1 374 ? 5.524 12.741 21.416 1.00 97.69 374 ASP A O 1
ATOM 2854 N N . SER A 1 375 ? 5.604 13.820 23.380 1.00 95.69 375 SER A N 1
ATOM 2855 C CA . SER A 1 375 ? 6.627 14.781 22.960 1.00 95.69 375 SER A CA 1
ATOM 2856 C C . SER A 1 375 ? 7.917 14.125 22.447 1.00 95.69 375 SER A C 1
ATOM 2858 O O . SER A 1 375 ? 8.608 14.721 21.617 1.00 95.69 375 SER A O 1
ATOM 2860 N N . GLU A 1 376 ? 8.254 12.917 22.910 1.00 96.44 376 GLU A N 1
ATOM 2861 C CA . GLU A 1 376 ? 9.408 12.168 22.418 1.00 96.44 376 GLU A CA 1
ATOM 2862 C C . GLU A 1 376 ? 9.178 11.664 20.988 1.00 96.44 376 GLU A C 1
ATOM 2864 O O . GLU A 1 376 ? 10.075 11.776 20.151 1.00 96.44 376 GLU A O 1
ATOM 2869 N N . VAL A 1 377 ? 7.975 11.177 20.670 1.00 97.75 377 VAL A N 1
ATOM 2870 C CA . VAL A 1 377 ? 7.632 10.723 19.312 1.00 97.75 377 VAL A CA 1
ATOM 2871 C C . VAL A 1 377 ? 7.696 11.890 18.337 1.00 97.75 377 VAL A C 1
ATOM 2873 O O . VAL A 1 377 ? 8.356 11.793 17.302 1.00 97.75 377 VAL A O 1
ATOM 2876 N N . VAL A 1 378 ? 7.127 13.036 18.716 1.00 96.88 378 VAL A N 1
ATOM 2877 C CA . VAL A 1 378 ? 7.207 14.272 17.925 1.00 96.88 378 VAL A CA 1
ATOM 2878 C C . VAL A 1 378 ? 8.667 14.674 17.667 1.00 96.88 378 VAL A C 1
ATOM 2880 O O . VAL A 1 378 ? 9.033 15.023 16.545 1.00 96.88 378 VAL A O 1
ATOM 2883 N N . GLN A 1 379 ? 9.547 14.572 18.670 1.00 94.81 379 GLN A N 1
ATOM 2884 C CA . GLN A 1 379 ? 10.980 14.845 18.488 1.00 94.81 379 GLN A CA 1
ATOM 2885 C C . GLN A 1 379 ? 11.665 13.852 17.539 1.00 94.81 379 GLN A C 1
ATOM 2887 O O . GLN A 1 379 ? 12.529 14.259 16.758 1.00 94.81 379 GLN A O 1
ATOM 2892 N N . ARG A 1 380 ? 11.296 12.565 17.576 1.00 98.00 380 ARG A N 1
ATOM 2893 C CA . ARG A 1 380 ? 11.843 11.563 16.647 1.00 98.00 380 ARG A CA 1
ATOM 2894 C C . ARG A 1 380 ? 11.437 11.868 15.203 1.00 98.00 380 ARG A C 1
ATOM 2896 O O . ARG A 1 380 ? 12.310 11.813 14.337 1.00 98.00 380 ARG A O 1
ATOM 2903 N N . LEU A 1 381 ? 10.184 12.265 14.963 1.00 96.00 381 LEU A N 1
ATOM 2904 C CA . LEU A 1 381 ? 9.690 12.677 13.641 1.00 96.00 381 LEU A CA 1
ATOM 2905 C C . LEU A 1 381 ? 10.483 13.873 13.089 1.00 96.00 381 LEU A C 1
ATOM 2907 O O . LEU A 1 381 ? 11.035 13.799 11.991 1.00 96.00 381 LEU A O 1
ATOM 2911 N N . TYR A 1 382 ? 10.680 14.922 13.897 1.00 92.19 382 TYR A N 1
ATOM 2912 C CA . TYR A 1 382 ? 11.534 16.049 13.501 1.00 92.19 382 TYR A CA 1
ATOM 2913 C C . TYR A 1 382 ? 12.979 15.627 13.204 1.00 92.19 382 TYR A C 1
ATOM 2915 O O . TYR A 1 382 ? 13.615 16.177 12.307 1.00 92.19 382 TYR A O 1
ATOM 2923 N N . SER A 1 383 ? 13.518 14.642 13.932 1.00 93.44 383 SER A N 1
ATOM 2924 C CA . SER A 1 383 ? 14.904 14.188 13.749 1.00 93.44 383 SER A CA 1
ATOM 2925 C C . SER A 1 383 ? 15.162 13.465 12.423 1.00 93.44 383 SER A C 1
ATOM 2927 O O . SER A 1 383 ? 16.323 13.346 12.020 1.00 93.44 383 SER A O 1
ATOM 2929 N N . VAL A 1 384 ? 14.106 12.993 11.751 1.00 93.12 384 VAL A N 1
ATOM 2930 C CA . VAL A 1 384 ? 14.178 12.379 10.416 1.00 93.12 384 VAL A CA 1
ATOM 2931 C C . VAL A 1 384 ? 13.723 13.325 9.298 1.00 93.12 384 VAL A C 1
ATOM 2933 O O . VAL A 1 384 ? 13.726 12.925 8.143 1.00 93.12 384 VAL A O 1
ATOM 2936 N N . ASN A 1 385 ? 13.443 14.595 9.622 1.00 92.62 385 ASN A N 1
ATOM 2937 C CA . ASN A 1 385 ? 12.930 15.628 8.710 1.00 92.62 385 ASN A CA 1
ATOM 2938 C C . ASN A 1 385 ? 11.561 15.309 8.085 1.00 92.62 385 ASN A C 1
ATOM 2940 O O . ASN A 1 385 ? 11.277 15.803 6.999 1.00 92.62 385 ASN A O 1
ATOM 2944 N N . ALA A 1 386 ? 10.723 14.530 8.772 1.00 93.38 386 ALA A N 1
ATOM 2945 C CA . ALA A 1 386 ? 9.352 14.304 8.331 1.00 93.38 386 ALA A CA 1
ATOM 2946 C C . ALA A 1 386 ? 8.498 15.558 8.573 1.00 93.38 386 ALA A C 1
ATOM 2948 O O . ALA A 1 386 ? 8.545 16.148 9.661 1.00 93.38 386 ALA A O 1
ATOM 2949 N N . GLU A 1 387 ? 7.698 15.947 7.584 1.00 97.12 387 GLU A N 1
ATOM 2950 C CA . GLU A 1 387 ? 6.617 16.911 7.765 1.00 97.12 387 GLU A CA 1
ATOM 2951 C C . GLU A 1 387 ? 5.491 16.254 8.572 1.00 97.12 387 GLU A C 1
ATOM 2953 O O . GLU A 1 387 ? 5.097 15.120 8.302 1.00 97.12 387 GLU A O 1
ATOM 2958 N N . ILE A 1 388 ? 5.010 16.933 9.613 1.00 97.88 388 ILE A N 1
ATOM 2959 C CA . ILE A 1 388 ? 4.030 16.374 10.548 1.00 97.88 388 ILE A CA 1
ATOM 2960 C C . ILE A 1 388 ? 2.667 16.990 10.258 1.00 97.88 388 ILE A C 1
ATOM 2962 O O . ILE A 1 388 ? 2.516 18.206 10.356 1.00 97.88 388 ILE A O 1
ATOM 2966 N N . TRP A 1 389 ? 1.685 16.133 9.998 1.00 98.25 389 TRP A N 1
ATOM 2967 C CA . TRP A 1 389 ? 0.273 16.487 9.880 1.00 98.25 389 TRP A CA 1
ATOM 2968 C C . TRP A 1 389 ? -0.503 15.876 11.042 1.00 98.25 389 TRP A C 1
ATOM 2970 O O . TRP A 1 389 ? -0.173 14.779 11.501 1.00 98.25 389 TRP A O 1
ATOM 2980 N N . SER A 1 390 ? -1.529 16.568 11.530 1.00 97.06 390 SER A N 1
ATOM 2981 C CA . SER A 1 390 ? -2.319 16.127 12.679 1.00 97.06 390 SER A CA 1
ATOM 2982 C C . SER A 1 390 ? -3.807 16.251 12.404 1.00 97.06 390 SER A C 1
ATOM 2984 O O . SER A 1 390 ? -4.283 17.353 12.141 1.00 97.06 390 SER A O 1
ATOM 2986 N N . THR A 1 391 ? -4.569 15.165 12.559 1.00 97.44 391 THR A N 1
ATOM 2987 C CA . THR A 1 391 ? -6.031 15.248 12.407 1.00 97.44 391 THR A CA 1
ATOM 2988 C C . THR A 1 391 ? -6.659 16.206 13.419 1.00 97.44 391 THR A C 1
ATOM 2990 O O . THR A 1 391 ? -7.613 16.904 13.100 1.00 97.44 391 THR A O 1
ATOM 2993 N N . TYR A 1 392 ? -6.063 16.337 14.607 1.00 95.69 392 TYR A N 1
ATOM 2994 C CA . TYR A 1 392 ? -6.542 17.239 15.653 1.00 95.69 392 TYR A CA 1
ATOM 2995 C C . TYR A 1 392 ? -6.432 18.729 15.292 1.00 95.69 392 TYR A C 1
ATOM 2997 O O . TYR A 1 392 ? -7.278 19.531 15.691 1.00 95.69 392 TYR A O 1
ATOM 3005 N N . TYR A 1 393 ? -5.363 19.132 14.597 1.00 94.75 393 TYR A N 1
ATOM 3006 C CA . TYR A 1 393 ? -5.130 20.541 14.249 1.00 94.75 393 TYR A CA 1
ATOM 3007 C C . TYR A 1 393 ? -5.553 20.882 12.823 1.00 94.75 393 TYR A C 1
ATOM 3009 O O . TYR A 1 393 ? -6.006 22.002 12.578 1.00 94.75 393 TYR A O 1
ATOM 3017 N N . ASP A 1 394 ? -5.406 19.928 11.911 1.00 96.19 394 ASP A N 1
ATOM 3018 C CA . ASP A 1 394 ? -5.607 20.114 10.480 1.00 96.19 394 ASP A CA 1
ATOM 3019 C C . ASP A 1 394 ? -6.979 19.583 10.015 1.00 96.19 394 ASP A C 1
ATOM 3021 O O . ASP A 1 394 ? -7.397 19.857 8.891 1.00 96.19 394 ASP A O 1
ATOM 3025 N N . GLY A 1 395 ? -7.720 18.878 10.879 1.00 96.31 395 GLY A N 1
ATOM 3026 C CA . GLY A 1 395 ? -8.938 18.159 10.507 1.00 96.31 395 GLY A CA 1
ATOM 3027 C C . GLY A 1 395 ? -8.617 16.926 9.661 1.00 96.31 395 GLY A C 1
ATOM 3028 O O . GLY A 1 395 ? -7.511 16.393 9.707 1.00 96.31 395 GLY A O 1
ATOM 3029 N N . SER A 1 396 ? -9.573 16.463 8.853 1.00 97.56 396 SER A N 1
ATOM 3030 C CA . SER A 1 396 ? -9.297 15.358 7.924 1.00 97.56 396 SER A CA 1
ATOM 3031 C C . SER A 1 396 ? -8.183 15.742 6.941 1.00 97.56 396 SER A C 1
ATOM 3033 O O . SER A 1 396 ? -8.163 16.865 6.433 1.00 97.56 396 SER A O 1
ATOM 3035 N N . ILE A 1 397 ? -7.282 14.804 6.650 1.00 98.44 397 ILE A N 1
ATOM 3036 C CA . ILE A 1 397 ? -6.123 15.000 5.767 1.00 98.44 397 ILE A CA 1
ATOM 3037 C C . ILE A 1 397 ? -6.268 14.099 4.542 1.00 98.44 397 ILE A C 1
ATOM 3039 O O . ILE A 1 397 ? -6.546 12.914 4.687 1.00 98.44 397 ILE A O 1
ATOM 3043 N N . LEU A 1 398 ? -6.075 14.638 3.341 1.00 97.81 398 LEU A N 1
ATOM 3044 C CA . LEU A 1 398 ? -6.138 13.897 2.080 1.00 97.81 398 LEU A CA 1
ATOM 3045 C C . LEU A 1 398 ? -4.761 13.849 1.450 1.00 97.81 398 LEU A C 1
ATOM 3047 O O . LEU A 1 398 ? -4.145 14.885 1.201 1.00 97.81 398 LEU A O 1
ATOM 3051 N N . LEU A 1 399 ? -4.335 12.638 1.132 1.00 97.19 399 LEU A N 1
ATOM 3052 C CA . LEU A 1 399 ? -3.316 12.381 0.135 1.00 97.19 399 LEU A CA 1
ATOM 3053 C C . LEU A 1 399 ? -4.007 12.131 -1.202 1.00 97.19 399 LEU A C 1
ATOM 3055 O O . LEU A 1 399 ? -4.896 11.286 -1.280 1.00 97.19 399 LEU A O 1
ATOM 3059 N N . GLU A 1 400 ? -3.572 12.815 -2.252 1.00 94.94 400 GLU A N 1
ATOM 3060 C CA . GLU A 1 400 ? -4.013 12.576 -3.630 1.00 94.94 400 GLU A CA 1
ATOM 3061 C C . GLU A 1 400 ? -2.786 12.379 -4.523 1.00 94.94 400 GLU A C 1
ATOM 3063 O O . GLU A 1 400 ? -1.905 13.244 -4.573 1.00 94.94 400 GLU A O 1
ATOM 3068 N N . THR A 1 401 ? -2.696 11.229 -5.194 1.00 90.94 401 THR A N 1
ATOM 3069 C CA . THR A 1 401 ? -1.624 10.964 -6.167 1.00 90.94 401 THR A CA 1
ATOM 3070 C C . THR A 1 401 ? -1.925 11.647 -7.493 1.00 90.94 401 THR A C 1
ATOM 3072 O O . THR A 1 401 ? -3.082 11.703 -7.891 1.00 90.94 401 THR A O 1
ATOM 3075 N N . GLY A 1 402 ? -0.897 12.074 -8.220 1.00 80.56 402 GLY A N 1
ATOM 3076 C CA . GLY A 1 402 ? -1.029 12.603 -9.577 1.00 80.56 402 GLY A CA 1
ATOM 3077 C C . GLY A 1 402 ? 0.285 12.521 -10.355 1.00 80.56 402 GLY A C 1
ATOM 3078 O O . GLY A 1 402 ? 1.272 11.963 -9.879 1.00 80.56 402 GLY A O 1
ATOM 3079 N N . ASP A 1 403 ? 0.332 13.144 -11.535 1.00 67.38 403 ASP A N 1
ATOM 3080 C CA . ASP A 1 403 ? 1.440 13.026 -12.506 1.00 67.38 403 ASP A CA 1
ATOM 3081 C C . ASP A 1 403 ? 2.855 13.343 -11.961 1.00 67.38 403 ASP A C 1
ATOM 3083 O O . ASP A 1 403 ? 3.855 12.988 -12.588 1.00 67.38 403 ASP A O 1
ATOM 3087 N N . ASN A 1 404 ? 2.967 14.043 -10.825 1.00 67.19 404 ASN A N 1
ATOM 3088 C CA . ASN A 1 404 ? 4.236 14.466 -10.218 1.00 67.19 404 ASN A CA 1
ATOM 3089 C C . ASN A 1 404 ? 4.444 13.932 -8.784 1.00 67.19 404 ASN A C 1
ATOM 3091 O O . ASN A 1 404 ? 5.157 14.566 -8.006 1.00 67.19 404 ASN A O 1
ATOM 3095 N N . GLY A 1 405 ? 3.828 12.800 -8.424 1.00 83.44 405 GLY A N 1
ATOM 3096 C CA . GLY A 1 405 ? 3.919 12.197 -7.089 1.00 83.44 405 GLY A CA 1
ATOM 3097 C C . GLY A 1 405 ? 2.587 12.278 -6.351 1.00 83.44 405 GLY A C 1
ATOM 3098 O O . GLY A 1 405 ? 1.587 11.751 -6.827 1.00 83.44 405 GLY A O 1
ATOM 3099 N N . TYR A 1 406 ? 2.557 12.939 -5.195 1.00 93.38 406 TYR A N 1
ATOM 3100 C CA . TYR A 1 406 ? 1.329 13.154 -4.431 1.00 93.38 406 TYR A CA 1
ATOM 3101 C C . TYR A 1 406 ? 1.265 14.563 -3.842 1.00 93.38 406 TYR A C 1
ATOM 3103 O O . TYR A 1 406 ? 2.271 15.270 -3.744 1.00 93.38 406 TYR A O 1
ATOM 3111 N N . SER A 1 407 ? 0.061 14.971 -3.458 1.00 94.12 407 SER A N 1
ATOM 3112 C CA . SER A 1 407 ? -0.201 16.200 -2.717 1.00 94.12 407 SER A CA 1
ATOM 3113 C C . SER A 1 407 ? -0.925 15.891 -1.412 1.00 94.12 407 SER A C 1
ATOM 3115 O O . SER A 1 407 ? -1.677 14.922 -1.336 1.00 94.12 407 SER A O 1
ATOM 3117 N N . MET A 1 408 ? -0.670 16.716 -0.397 1.00 96.19 408 MET A N 1
ATOM 3118 C CA . MET A 1 408 ? -1.315 16.651 0.911 1.00 96.19 408 MET A CA 1
ATOM 3119 C C . MET A 1 408 ? -2.221 17.872 1.085 1.00 96.19 408 MET A C 1
ATOM 3121 O O . MET A 1 408 ? -1.798 19.004 0.828 1.00 96.19 408 MET A O 1
ATOM 3125 N N . MET A 1 409 ? -3.460 17.653 1.512 1.00 94.75 409 MET A N 1
ATOM 3126 C CA . MET A 1 409 ? -4.454 18.695 1.783 1.00 94.75 409 MET A CA 1
ATOM 3127 C C . MET A 1 409 ? -5.111 18.443 3.140 1.00 94.75 409 MET A C 1
ATOM 3129 O O . MET A 1 409 ? -5.128 17.310 3.614 1.00 94.75 409 MET A O 1
ATOM 3133 N N . SER A 1 410 ? -5.661 19.484 3.764 1.00 91.94 410 SER A N 1
ATOM 3134 C CA . SER A 1 410 ? -6.361 19.362 5.043 1.00 91.94 410 SER A CA 1
ATOM 3135 C C . SER A 1 410 ? -7.608 20.246 5.130 1.00 91.94 410 SER A C 1
ATOM 3137 O O . SER A 1 410 ? -7.766 21.206 4.366 1.00 91.94 410 SER A O 1
ATOM 3139 N N . GLY A 1 411 ? -8.501 19.913 6.065 1.00 75.62 411 GLY A N 1
ATOM 3140 C CA . GLY A 1 411 ? -9.725 20.656 6.374 1.00 75.62 411 GLY A CA 1
ATOM 3141 C C . GLY A 1 411 ? -10.963 20.168 5.615 1.00 75.62 411 GLY A C 1
ATOM 3142 O O . GLY A 1 411 ? -11.078 18.989 5.281 1.00 75.62 411 GLY A O 1
ATOM 3143 N N . ASP A 1 412 ? -11.907 21.082 5.347 1.00 58.69 412 ASP A N 1
ATOM 3144 C CA . ASP A 1 412 ? -13.088 20.823 4.508 1.00 58.69 412 ASP A CA 1
ATOM 3145 C C . ASP A 1 412 ? -12.665 20.659 3.043 1.00 58.69 412 ASP A C 1
ATOM 3147 O O . ASP A 1 412 ? -12.825 21.537 2.194 1.00 58.69 412 ASP A O 1
ATOM 3151 N N . MET A 1 413 ? -12.085 19.507 2.752 1.00 62.16 413 MET A N 1
ATOM 3152 C CA . MET A 1 413 ? -11.845 19.035 1.401 1.00 62.16 413 MET A CA 1
ATOM 3153 C C . MET A 1 413 ? -13.229 18.723 0.824 1.00 62.16 413 MET A C 1
ATOM 3155 O O . MET A 1 413 ? -14.051 18.140 1.533 1.00 62.16 413 MET A O 1
ATOM 3159 N N . TYR A 1 414 ? -13.510 19.155 -0.409 1.00 52.31 414 TYR A N 1
ATOM 3160 C CA . TYR A 1 414 ? -14.816 19.155 -1.115 1.00 52.31 414 TYR A CA 1
ATOM 3161 C C . TYR A 1 414 ? -15.720 20.366 -0.865 1.00 52.31 414 TYR A C 1
ATOM 3163 O O . TYR A 1 414 ? -16.284 20.488 0.253 1.00 52.31 414 TYR A O 1
#

Secondary structure (DSSP, 8-state):
-TTTTSS---TTS---TTSBPPHHHHHHHHHHHTTPPP-----TT--TTSTTHHHHHHHHHTTSS---TTS---SSSSPPBHHHHHHHHHHHTT---------TT--TTSTTHHHHHHHHHTTS---BTTTTB--TTSBPBHHHHHHHHHHHHHHHHHHHH---EEEEE---SSS--EEEEETTS-EEEE---SGGGHHHHHHHHHHTT--EESEEEE-SS-HHHHTTHHHHHHHSEES-EEE------SHHHHHHHHHHHHTT--EEE--TTPEEEEETTEEEEEEE---SSSSSGGG--EEEEEETTEEEEE-TT--HHHHHHHHHHS----SEEE-GGGG-TTSS-HHHHHHH--SEEEE---S-SS-PSPHHHHHHHHHTT-EEEEHHHH-SEEEEEETTEEEEEESS--

Organism: NCBI:txid1298598

Radius of gyration: 25.51 Å; chains: 1; bounding box: 58×48×76 Å

Sequence (414 aa):
MYNLSLIGGYNDGSYGVNKSITRAEVATIITRHLDLSGSKPTFSDVSSKHWAYLSIGAIEKEEIMGGYKDGSFKPNAPPITRAELSALLVRAYELTGKSPLSFSDVSSKHWANQSIQVLVNNGIAGGYPPDGTFKPSSNVNRAEFATFLARIIKKDNTKIAGGEITVSFIDVGQGDSILLETSNGNTMLVDGGNRYAGDEVIAHLTKRGVSKIDLLVNTHPDADHLGGLIDVLETFSVEKVLDSGKVHTTQTYTDYLTLIDQKDIPFEVAQEGQFIEFDENVIIQVLNSTNDSSDLNESSVVLKVIHEDVSVLLTGDATMENEEEMMKKYNVDADVLKVGHHGSSTSSSLNLLRAVTPDNSILSYGDNSYGHPDSEVVQRLYSVNAEIWSTYYDGSILLETGDNGYSMMSGDMY

Foldseek 3Di:
DVVLVLQDCDPVPHSQQFAFAFQLSVLSSLCSVLVFFFDADQAPPQDPPHPSRRSNRRCVVLVLDDPDPVRHNRGGPDGDFQLRLLSSVCSSLVFDDFAPQDAPPDDPPHPSNRSVRRCVRLVLADPDPPNRHRRRGDTDGNNSSVSSVVSVVLLVCCLVPLFKKKWKFAQLAAATWIWIAGPVGAIEIFFQAALVSLVRNVVVCVVVVRQAHAEYEQFFDDRGGQRSVLSVLVRHHYQAYEYLPADDDDPSSVSNVVSCVVNVHHYHHDDAQDWDDGDPQKTKGFLAQDRPDPDRLCRGRWIWIDGNPAIETEREAHFVVSLVVSLVPHQLAHQEYAWHPLQDPRGDDLVSCVSNLYQAYERHHHDDPRCPNPPVSVVSCVVSNHHYHYCHVFNMWMWMQDSPGIDIHGDPDD

pLDDT: mean 91.33, std 11.26, range [39.81, 98.94]